Protein 5C5C (pdb70)

Foldseek 3Di:
DWKQWWDWLAEEEEEFQQFAQDDPPDRGDAGDLARGVLLVLLLVVLLVVQQPDCVFPNQTHYIYIYGHQSNDLVSLLVVLVQCCQVPCVRHPHQAYEDDAEQSNVLSSQQVCVVQLHAYEYLHYQDPVLLPCVRRVRYFYQAFHCLLVLLLVLVVCVVVLQLEAEEEEEADPQRVVSVVSNVVVNVVPPSHYHLYYHYDYDDDPVDDDDLLVVQQVRVPRPPGQAYEYEYEPVVVQSNQLSQLVHPDHGEAEYDDYFAPVGRGHAWHKYKDFDFDDLVVSVVVVQPDFPVRPVSPVCVQSSVCVQQVVDVVHHDPRPDTPCPSGNDDRGGSSQSSSVSSVLLSQLLRVLCVVQHDDDNRHDVSSVVCGNVSSSVSSQPDWDQTSVRHIGHADPSNGNADKIWMWGAHDPVGGTDTQWIDHVHTDGNPVPGDD

Radius of gyration: 22.52 Å; Cα contacts (8 Å, |Δi|>4): 898; chains: 1; bounding box: 52×61×65 Å

Structure (mmCIF, N/CA/C/O backbone):
data_5C5C
#
_entry.id   5C5C
#
_cell.length_a   106.175
_cell.length_b   101.203
_cell.length_c   55.318
_cell.angle_alpha   90.000
_cell.angle_beta   110.460
_cell.angle_gamma   90.000
#
_symmetry.space_group_name_H-M   'C 1 2 1'
#
loop_
_entity.id
_entity.type
_entity.pdbx_description
1 polymer 'Metabotropic glutamate receptor 7'
2 non-polymer 2-acetamido-2-deoxy-beta-D-glucopyranose
3 non-polymer GLYCEROL
4 non-polymer 'CALCIUM ION'
5 non-polymer 'UNKNOWN ATOM OR ION'
6 water water
#
loop_
_atom_site.group_PDB
_atom_site.id
_atom_site.type_symbol
_atom_site.label_atom_id
_atom_site.label_alt_id
_atom_site.label_comp_id
_atom_site.label_asym_id
_atom_site.label_entity_id
_atom_site.label_seq_id
_atom_site.pdbx_PDB_ins_code
_atom_site.Cartn_x
_atom_site.Cartn_y
_atom_site.Cartn_z
_atom_site.occupancy
_atom_site.B_iso_or_equiv
_atom_site.auth_seq_id
_atom_site.auth_comp_id
_atom_site.auth_asym_id
_atom_site.auth_atom_id
_atom_site.pdbx_PDB_model_num
ATOM 1 N N . PRO A 1 8 ? 7.707 -21.345 18.952 1.00 80.85 40 PRO A N 1
ATOM 2 C CA . PRO A 1 8 ? 6.638 -21.046 18.006 1.00 77.19 40 PRO A CA 1
ATOM 3 C C . PRO A 1 8 ? 5.581 -20.022 18.469 1.00 71.82 40 PRO A C 1
ATOM 4 O O . PRO A 1 8 ? 5.034 -19.311 17.619 1.00 76.25 40 PRO A O 1
ATOM 8 N N A HIS A 1 9 ? 5.323 -19.959 19.780 0.50 65.93 41 HIS A N 1
ATOM 9 N N B HIS A 1 9 ? 5.294 -19.930 19.771 0.50 66.21 41 HIS A N 1
ATOM 10 C CA A HIS A 1 9 ? 4.168 -19.255 20.344 0.50 60.28 41 HIS A CA 1
ATOM 11 C CA B HIS A 1 9 ? 4.244 -19.006 20.225 0.50 60.94 41 HIS A CA 1
ATOM 12 C C A HIS A 1 9 ? 4.544 -18.258 21.446 0.50 52.94 41 HIS A C 1
ATOM 13 C C B HIS A 1 9 ? 4.519 -18.185 21.490 0.50 52.99 41 HIS A C 1
ATOM 14 O O A HIS A 1 9 ? 4.315 -17.067 21.291 0.50 52.32 41 HIS A O 1
ATOM 15 O O B HIS A 1 9 ? 4.165 -17.013 21.496 0.50 51.76 41 HIS A O 1
ATOM 28 N N . SER A 1 10 ? 5.105 -18.747 22.552 1.00 45.25 42 SER A N 1
ATOM 29 C CA . SER A 1 10 ? 5.485 -17.889 23.708 1.00 39.71 42 SER A CA 1
ATOM 30 C C . SER A 1 10 ? 6.522 -18.473 24.643 1.00 34.95 42 SER A C 1
ATOM 31 O O . SER A 1 10 ? 6.752 -19.676 24.644 1.00 33.96 42 SER A O 1
ATOM 34 N N . ILE A 1 11 ? 7.139 -17.597 25.439 1.00 30.60 43 ILE A N 1
ATOM 35 C CA . ILE A 1 11 ? 8.080 -18.009 26.477 1.00 31.01 43 ILE A CA 1
ATOM 36 C C . ILE A 1 11 ? 7.344 -17.861 27.795 1.00 32.50 43 ILE A C 1
ATOM 37 O O . ILE A 1 11 ? 6.915 -16.747 28.159 1.00 34.73 43 ILE A O 1
ATOM 42 N N . ARG A 1 12 ? 7.143 -18.988 28.470 1.00 32.64 44 ARG A N 1
ATOM 43 C CA . ARG A 1 12 ? 6.435 -19.046 29.735 1.00 34.22 44 ARG A CA 1
ATOM 44 C C . ARG A 1 12 ? 7.428 -19.508 30.778 1.00 33.76 44 ARG A C 1
ATOM 45 O O . ARG A 1 12 ? 8.011 -20.590 30.646 1.00 32.94 44 ARG A O 1
ATOM 53 N N . ILE A 1 13 ? 7.631 -18.691 31.804 1.00 31.32 45 ILE A N 1
ATOM 54 C CA . ILE A 1 13 ? 8.566 -18.999 32.898 1.00 32.17 45 ILE A CA 1
ATOM 55 C C . ILE A 1 13 ? 7.785 -18.836 34.202 1.00 33.84 45 ILE A C 1
ATOM 56 O O . ILE A 1 13 ? 7.185 -17.797 34.427 1.00 30.54 45 ILE A O 1
ATOM 61 N N . GLU A 1 14 ? 7.758 -19.870 35.040 1.00 32.67 46 GLU A N 1
ATOM 62 C CA . GLU A 1 14 ? 7.021 -19.790 36.317 1.00 34.27 46 GLU A CA 1
ATOM 63 C C . GLU A 1 14 ? 7.753 -18.918 37.320 1.00 33.68 46 GLU A C 1
ATOM 64 O O . GLU A 1 14 ? 8.983 -18.802 37.281 1.00 32.53 46 GLU A O 1
ATOM 70 N N . GLY A 1 15 ? 6.981 -18.298 38.216 1.00 34.71 47 GLY A N 1
ATOM 71 C CA . GLY A 1 15 ? 7.536 -17.462 39.287 1.00 36.10 47 GLY A CA 1
ATOM 72 C C . GLY A 1 15 ? 6.454 -17.019 40.261 1.00 36.56 47 GLY A C 1
ATOM 73 O O . GLY A 1 15 ? 5.281 -17.230 40.008 1.00 34.66 47 GLY A O 1
ATOM 74 N N . ASP A 1 16 ? 6.866 -16.433 41.379 1.00 37.56 48 ASP A N 1
ATOM 75 C CA . ASP A 1 16 ? 5.938 -15.923 42.403 1.00 38.12 48 ASP A CA 1
ATOM 76 C C . ASP A 1 16 ? 5.096 -14.785 41.848 1.00 39.27 48 ASP A C 1
ATOM 77 O O . ASP A 1 16 ? 3.908 -14.694 42.152 1.00 36.25 48 ASP A O 1
ATOM 82 N N . VAL A 1 17 ? 5.731 -13.910 41.059 1.00 38.45 49 VAL A N 1
ATOM 83 C CA . VAL A 1 17 ? 5.021 -12.889 40.271 1.00 41.31 49 VAL A CA 1
ATOM 84 C C . VAL A 1 17 ? 5.518 -12.927 38.830 1.00 37.77 49 VAL A C 1
ATOM 85 O O . VAL A 1 17 ? 6.696 -13.195 38.579 1.00 38.86 49 VAL A O 1
ATOM 89 N N . THR A 1 18 ? 4.602 -12.680 37.900 1.00 35.26 50 THR A N 1
ATOM 90 C CA . THR A 1 18 ? 4.847 -12.855 36.469 1.00 36.03 50 THR A CA 1
ATOM 91 C C . THR A 1 18 ? 4.806 -11.508 35.737 1.00 34.83 50 THR A C 1
ATOM 92 O O . THR A 1 18 ? 3.825 -10.773 35.834 1.00 32.46 50 THR A O 1
ATOM 96 N N . LEU A 1 19 ? 5.881 -11.218 35.009 1.00 32.60 51 LEU A N 1
ATOM 97 C CA . LEU A 1 19 ? 5.985 -10.058 34.114 1.00 33.35 51 LEU A CA 1
ATOM 98 C C . LEU A 1 19 ? 5.611 -10.460 32.690 1.00 34.15 51 LEU A C 1
ATOM 99 O O . LEU A 1 19 ? 6.155 -11.418 32.157 1.00 32.66 51 LEU A O 1
ATOM 104 N N . GLY A 1 20 ? 4.693 -9.723 32.072 1.00 28.77 52 GLY A N 1
ATOM 105 C CA . GLY A 1 20 ? 4.472 -9.825 30.657 1.00 28.01 52 GLY A CA 1
ATOM 106 C C . GLY A 1 20 ? 5.573 -9.135 29.866 1.00 28.58 52 GLY A C 1
ATOM 107 O O . GLY A 1 20 ? 6.211 -8.171 30.342 1.00 27.78 52 GLY A O 1
ATOM 108 N N . GLY A 1 21 ? 5.812 -9.643 28.671 1.00 28.54 53 GLY A N 1
ATOM 109 C CA . GLY A 1 21 ? 6.754 -9.036 27.750 1.00 29.39 53 GLY A CA 1
ATOM 110 C C . GLY A 1 21 ? 6.189 -9.010 26.356 1.00 29.89 53 GLY A C 1
ATOM 111 O O . GLY A 1 21 ? 5.557 -9.969 25.937 1.00 31.13 53 GLY A O 1
ATOM 112 N N . LEU A 1 22 ? 6.440 -7.915 25.637 1.00 28.68 54 LEU A N 1
ATOM 113 C CA . LEU A 1 22 ? 6.032 -7.767 24.245 1.00 28.65 54 LEU A CA 1
ATOM 114 C C . LEU A 1 22 ? 7.194 -7.252 23.434 1.00 28.17 54 LEU A C 1
ATOM 115 O O . LEU A 1 22 ? 7.734 -6.181 23.727 1.00 27.56 54 LEU A O 1
ATOM 120 N N . PHE A 1 23 ? 7.598 -8.036 22.435 1.00 28.20 55 PHE A N 1
ATOM 121 C CA . PHE A 1 23 ? 8.718 -7.698 21.548 1.00 26.85 55 PHE A CA 1
ATOM 122 C C . PHE A 1 23 ? 8.353 -8.007 20.091 1.00 29.65 55 PHE A C 1
ATOM 123 O O . PHE A 1 23 ? 7.606 -8.962 19.833 1.00 29.80 55 PHE A O 1
ATOM 131 N N . PRO A 1 24 ? 8.905 -7.230 19.144 1.00 30.71 56 PRO A N 1
ATOM 132 C CA . PRO A 1 24 ? 8.694 -7.466 17.714 1.00 31.56 56 PRO A CA 1
ATOM 133 C C . PRO A 1 24 ? 9.657 -8.530 17.200 1.00 30.90 56 PRO A C 1
ATOM 134 O O . PRO A 1 24 ? 10.624 -8.218 16.485 1.00 32.06 56 PRO A O 1
ATOM 138 N N . VAL A 1 25 ? 9.394 -9.781 17.576 1.00 30.85 57 VAL A N 1
ATOM 139 C CA . VAL A 1 25 ? 10.312 -10.874 17.259 1.00 33.27 57 VAL A CA 1
ATOM 140 C C . VAL A 1 25 ? 10.337 -11.053 15.746 1.00 35.26 57 VAL A C 1
ATOM 141 O O . VAL A 1 25 ? 11.403 -11.281 15.168 1.00 36.50 57 VAL A O 1
ATOM 145 N N . HIS A 1 26 ? 9.168 -10.890 15.122 1.00 37.58 58 HIS A N 1
ATOM 146 C CA . HIS A 1 26 ? 9.036 -10.836 13.677 1.00 36.99 58 HIS A CA 1
ATOM 147 C C . HIS A 1 26 ? 8.550 -9.484 13.185 1.00 39.80 58 HIS A C 1
ATOM 148 O O . HIS A 1 26 ? 7.832 -8.746 13.888 1.00 37.91 58 HIS A O 1
ATOM 155 N N . ALA A 1 27 ? 8.944 -9.179 11.951 1.00 39.21 59 ALA A N 1
ATOM 156 C CA . ALA A 1 27 ? 8.371 -8.092 11.190 1.00 42.05 59 ALA A CA 1
ATOM 157 C C . ALA A 1 27 ? 6.930 -8.415 10.782 1.00 43.30 59 ALA A C 1
ATOM 158 O O . ALA A 1 27 ? 6.468 -9.559 10.917 1.00 40.30 59 ALA A O 1
ATOM 160 N N . LYS A 1 28 ? 6.240 -7.384 10.299 1.00 45.61 60 LYS A N 1
ATOM 161 C CA . LYS A 1 28 ? 4.907 -7.505 9.724 1.00 51.50 60 LYS A CA 1
ATOM 162 C C . LYS A 1 28 ? 4.966 -8.425 8.518 1.00 54.54 60 LYS A C 1
ATOM 163 O O . LYS A 1 28 ? 5.866 -8.291 7.694 1.00 55.32 60 LYS A O 1
ATOM 166 N N . GLY A 1 29 ? 4.013 -9.349 8.417 1.00 58.27 61 GLY A N 1
ATOM 167 C CA . GLY A 1 29 ? 3.951 -10.283 7.290 1.00 65.18 61 GLY A CA 1
ATOM 168 C C . GLY A 1 29 ? 3.410 -9.627 6.017 1.00 69.29 61 GLY A C 1
ATOM 169 O O . GLY A 1 29 ? 2.833 -8.542 6.090 1.00 64.71 61 GLY A O 1
ATOM 170 N N . PRO A 1 30 ? 3.580 -10.293 4.848 1.00 77.93 62 PRO A N 1
ATOM 171 C CA . PRO A 1 30 ? 3.333 -9.743 3.496 1.00 84.03 62 PRO A CA 1
ATOM 172 C C . PRO A 1 30 ? 2.083 -8.864 3.298 1.00 88.61 62 PRO A C 1
ATOM 173 O O . PRO A 1 30 ? 2.205 -7.727 2.835 1.00 89.58 62 PRO A O 1
ATOM 177 N N . SER A 1 31 ? 0.907 -9.389 3.636 1.00 93.55 63 SER A N 1
ATOM 178 C CA . SER A 1 31 ? -0.358 -8.665 3.425 1.00 95.47 63 SER A CA 1
ATOM 179 C C . SER A 1 31 ? -1.495 -9.235 4.272 1.00 95.19 63 SER A C 1
ATOM 180 O O . SER A 1 31 ? -2.091 -8.522 5.086 1.00 95.21 63 SER A O 1
ATOM 182 N N . GLY A 1 32 ? -1.792 -10.517 4.058 1.00 92.20 64 GLY A N 1
ATOM 183 C CA . GLY A 1 32 ? -2.739 -11.268 4.887 1.00 90.05 64 GLY A CA 1
ATOM 184 C C . GLY A 1 32 ? -2.090 -11.998 6.055 1.00 85.93 64 GLY A C 1
ATOM 185 O O . GLY A 1 32 ? -2.770 -12.316 7.035 1.00 84.18 64 GLY A O 1
ATOM 186 N N . VAL A 1 33 ? -0.787 -12.280 5.945 1.00 80.65 65 VAL A N 1
ATOM 187 C CA . VAL A 1 33 ? -0.036 -12.976 6.993 1.00 74.77 65 VAL A CA 1
ATOM 188 C C . VAL A 1 33 ? 0.311 -12.008 8.130 1.00 70.66 65 VAL A C 1
ATOM 189 O O . VAL A 1 33 ? 0.869 -10.931 7.877 1.00 67.20 65 VAL A O 1
ATOM 191 N N . PRO A 1 34 ? -0.033 -12.370 9.383 1.00 63.71 66 PRO A N 1
ATOM 192 C CA . PRO A 1 34 ? 0.354 -11.511 10.506 1.00 59.66 66 PRO A CA 1
ATOM 193 C C . PRO A 1 34 ? 1.867 -11.314 10.655 1.00 53.79 66 PRO A C 1
ATOM 194 O O . PRO A 1 34 ? 2.316 -10.178 10.826 1.00 51.03 66 PRO A O 1
ATOM 198 N N . CYS A 1 35 ? 2.637 -12.396 10.546 1.00 51.97 67 CYS A N 1
ATOM 199 C CA . CYS A 1 35 ? 4.066 -12.376 10.876 1.00 52.10 67 CYS A CA 1
ATOM 200 C C . CYS A 1 35 ? 4.970 -12.675 9.673 1.00 52.64 67 CYS A C 1
ATOM 201 O O . CYS A 1 35 ? 4.688 -13.592 8.891 1.00 52.61 67 CYS A O 1
ATOM 204 N N . GLY A 1 36 ? 6.049 -11.892 9.545 1.00 49.86 68 GLY A N 1
ATOM 205 C CA . GLY A 1 36 ? 7.059 -12.030 8.484 1.00 49.52 68 GLY A CA 1
ATOM 206 C C . GLY A 1 36 ? 8.371 -12.593 9.009 1.00 48.70 68 GLY A C 1
ATOM 207 O O . GLY A 1 36 ? 8.362 -13.509 9.822 1.00 48.90 68 GLY A O 1
ATOM 208 N N . ASP A 1 37 ? 9.497 -12.044 8.555 1.00 49.45 69 ASP A N 1
ATOM 209 C CA . ASP A 1 37 ? 10.827 -12.539 8.950 1.00 52.36 69 ASP A CA 1
ATOM 210 C C . ASP A 1 37 ? 11.220 -12.114 10.368 1.00 49.75 69 ASP A C 1
ATOM 211 O O . ASP A 1 37 ? 10.751 -11.086 10.871 1.00 49.30 69 ASP A O 1
ATOM 216 N N . ILE A 1 38 ? 12.105 -12.896 10.989 1.00 46.75 70 ILE A N 1
ATOM 217 C CA . ILE A 1 38 ? 12.715 -12.545 12.283 1.00 47.49 70 ILE A CA 1
ATOM 218 C C . ILE A 1 38 ? 13.381 -11.165 12.206 1.00 46.82 70 ILE A C 1
ATOM 219 O O . ILE A 1 38 ? 13.987 -10.816 11.185 1.00 42.94 70 ILE A O 1
ATOM 224 N N . LYS A 1 39 ? 13.242 -10.386 13.279 1.00 44.05 71 LYS A N 1
ATOM 225 C CA . LYS A 1 39 ? 14.010 -9.161 13.473 1.00 44.35 71 LYS A CA 1
ATOM 226 C C . LYS A 1 39 ? 15.065 -9.529 14.499 1.00 45.71 71 LYS A C 1
ATOM 227 O O . LYS A 1 39 ? 14.762 -9.711 15.697 1.00 39.68 71 LYS A O 1
ATOM 233 N N . ARG A 1 40 ? 16.293 -9.682 14.012 1.00 44.19 72 ARG A N 1
ATOM 234 C CA . ARG A 1 40 ? 17.385 -10.207 14.819 1.00 46.50 72 ARG A CA 1
ATOM 235 C C . ARG A 1 40 ? 17.733 -9.251 15.956 1.00 46.14 72 ARG A C 1
ATOM 236 O O . ARG A 1 40 ? 17.846 -9.662 17.101 1.00 46.03 72 ARG A O 1
ATOM 244 N N . GLU A 1 41 ? 17.869 -7.973 15.634 1.00 45.10 73 GLU A N 1
ATOM 245 C CA . GLU A 1 41 ? 18.295 -6.971 16.602 1.00 46.91 73 GLU A CA 1
ATOM 246 C C . GLU A 1 41 ? 17.092 -6.453 17.400 1.00 45.67 73 GLU A C 1
ATOM 247 O O . GLU A 1 41 ? 17.047 -6.593 18.623 1.00 43.04 73 GLU A O 1
ATOM 250 N N . ASN A 1 42 ? 16.113 -5.877 16.713 1.00 42.88 74 ASN A N 1
ATOM 251 C CA . ASN A 1 42 ? 14.957 -5.284 17.401 1.00 45.47 74 ASN A CA 1
ATOM 252 C C . ASN A 1 42 ? 14.067 -6.286 18.137 1.00 42.37 74 ASN A C 1
ATOM 253 O O . ASN A 1 42 ? 13.376 -5.921 19.092 1.00 41.32 74 ASN A O 1
ATOM 258 N N . GLY A 1 43 ? 14.083 -7.537 17.685 1.00 39.23 75 GLY A N 1
ATOM 259 C CA . GLY A 1 43 ? 13.268 -8.585 18.274 1.00 36.26 75 GLY A CA 1
ATOM 260 C C . GLY A 1 43 ? 14.085 -9.455 19.205 1.00 35.64 75 GLY A C 1
ATOM 261 O O . GLY A 1 43 ? 13.906 -9.425 20.421 1.00 35.08 75 GLY A O 1
ATOM 262 N N . ILE A 1 44 ? 14.997 -10.228 18.629 1.00 33.90 76 ILE A N 1
ATOM 263 C CA . ILE A 1 44 ? 15.703 -11.258 19.385 1.00 33.90 76 ILE A CA 1
ATOM 264 C C . ILE A 1 44 ? 16.655 -10.676 20.447 1.00 32.28 76 ILE A C 1
ATOM 265 O O . ILE A 1 44 ? 16.639 -11.144 21.586 1.00 29.42 76 ILE A O 1
ATOM 270 N N . HIS A 1 45 ? 17.462 -9.672 20.101 1.00 31.62 77 HIS A N 1
ATOM 271 C CA . HIS A 1 45 ? 18.366 -9.072 21.108 1.00 32.76 77 HIS A CA 1
ATOM 272 C C . HIS A 1 45 ? 17.561 -8.445 22.251 1.00 32.08 77 HIS A C 1
ATOM 273 O O . HIS A 1 45 ? 17.906 -8.619 23.410 1.00 31.12 77 HIS A O 1
ATOM 280 N N . ARG A 1 46 ? 16.489 -7.724 21.922 1.00 32.16 78 ARG A N 1
ATOM 281 C CA . ARG A 1 46 ? 15.687 -7.061 22.954 1.00 32.36 78 ARG A CA 1
ATOM 282 C C . ARG A 1 46 ? 14.995 -8.045 23.883 1.00 29.38 78 ARG A C 1
ATOM 283 O O . ARG A 1 46 ? 14.996 -7.845 25.095 1.00 29.60 78 ARG A O 1
ATOM 291 N N . LEU A 1 47 ? 14.422 -9.099 23.310 1.00 29.44 79 LEU A N 1
ATOM 292 C CA . LEU A 1 47 ? 13.799 -10.191 24.074 1.00 32.10 79 LEU A CA 1
ATOM 293 C C . LEU A 1 47 ? 14.779 -10.834 25.032 1.00 30.13 79 LEU A C 1
ATOM 294 O O . LEU A 1 47 ? 14.484 -11.031 26.217 1.00 29.98 79 LEU A O 1
ATOM 299 N N . GLU A 1 48 ? 15.946 -11.175 24.505 1.00 30.61 80 GLU A N 1
ATOM 300 C CA . GLU A 1 48 ? 17.003 -11.789 25.306 1.00 30.31 80 GLU A CA 1
ATOM 301 C C . GLU A 1 48 ? 17.503 -10.889 26.414 1.00 30.56 80 GLU A C 1
ATOM 302 O O . GLU A 1 48 ? 17.931 -11.389 27.460 1.00 29.14 80 GLU A O 1
ATOM 308 N N . ALA A 1 49 ? 17.463 -9.571 26.176 1.00 30.42 81 ALA A N 1
ATOM 309 C CA . ALA A 1 49 ? 17.789 -8.584 27.196 1.00 29.18 81 ALA A CA 1
ATOM 310 C C . ALA A 1 49 ? 16.850 -8.680 28.399 1.00 29.77 81 ALA A C 1
ATOM 311 O O . ALA A 1 49 ? 17.294 -8.575 29.539 1.00 29.04 81 ALA A O 1
ATOM 313 N N . MET A 1 50 ? 15.559 -8.886 28.142 1.00 29.48 82 MET A N 1
ATOM 314 C CA . MET A 1 50 ? 14.604 -9.109 29.220 1.00 29.47 82 MET A CA 1
ATOM 315 C C . MET A 1 50 ? 14.884 -10.411 29.955 1.00 28.98 82 MET A C 1
ATOM 316 O O . MET A 1 50 ? 14.794 -10.446 31.176 1.00 30.44 82 MET A O 1
ATOM 321 N N . LEU A 1 51 ? 15.208 -11.472 29.221 1.00 28.49 83 LEU A N 1
ATOM 322 C CA . LEU A 1 51 ? 15.478 -12.778 29.829 1.00 29.69 83 LEU A CA 1
ATOM 323 C C . LEU A 1 51 ? 16.739 -12.733 30.697 1.00 31.59 83 LEU A C 1
ATOM 324 O O . LEU A 1 51 ? 16.766 -13.296 31.797 1.00 29.94 83 LEU A O 1
ATOM 329 N N . TYR A 1 52 ? 17.754 -12.036 30.199 1.00 31.49 84 TYR A N 1
ATOM 330 C CA . TYR A 1 52 ? 18.988 -11.727 30.963 1.00 33.10 84 TYR A CA 1
ATOM 331 C C . TYR A 1 52 ? 18.707 -10.918 32.230 1.00 32.33 84 TYR A C 1
ATOM 332 O O . TYR A 1 52 ? 19.191 -11.256 33.309 1.00 32.03 84 TYR A O 1
ATOM 341 N N . ALA A 1 53 ? 17.918 -9.854 32.098 1.00 30.83 85 ALA A N 1
ATOM 342 C CA . ALA A 1 53 ? 17.496 -9.085 33.252 1.00 30.51 85 ALA A CA 1
ATOM 343 C C . ALA A 1 53 ? 16.795 -9.936 34.318 1.00 30.73 85 ALA A C 1
ATOM 344 O O . ALA A 1 53 ? 17.101 -9.817 35.500 1.00 31.89 85 ALA A O 1
ATOM 346 N N . LEU A 1 54 ? 15.859 -10.777 33.901 1.00 30.09 86 LEU A N 1
ATOM 347 C CA . LEU A 1 54 ? 15.170 -11.662 34.833 1.00 31.28 86 LEU A CA 1
ATOM 348 C C . LEU A 1 54 ? 16.147 -12.601 35.554 1.00 32.75 86 LEU A C 1
ATOM 349 O O . LEU A 1 54 ? 16.051 -12.785 36.768 1.00 32.11 86 LEU A O 1
ATOM 354 N N . ASP A 1 55 ? 17.072 -13.195 34.803 1.00 32.90 87 ASP A N 1
ATOM 355 C CA . ASP A 1 55 ? 18.135 -14.040 35.385 1.00 34.96 87 ASP A CA 1
ATOM 356 C C . ASP A 1 55 ? 19.003 -13.280 36.398 1.00 35.39 87 ASP A C 1
ATOM 357 O O . ASP A 1 55 ? 19.318 -13.810 37.473 1.00 37.04 87 ASP A O 1
ATOM 362 N N . GLN A 1 56 ? 19.377 -12.049 36.060 1.00 34.81 88 GLN A N 1
ATOM 363 C CA . GLN A 1 56 ? 20.161 -11.214 36.962 1.00 38.12 88 GLN A CA 1
ATOM 364 C C . GLN A 1 56 ? 19.405 -10.932 38.270 1.00 37.16 88 GLN A C 1
ATOM 365 O O . GLN A 1 56 ? 19.946 -11.109 39.360 1.00 37.35 88 GLN A O 1
ATOM 371 N N . ILE A 1 57 ? 18.136 -10.566 38.152 1.00 36.43 89 ILE A N 1
ATOM 372 C CA . ILE A 1 57 ? 17.296 -10.255 39.316 1.00 37.16 89 ILE A CA 1
ATOM 373 C C . ILE A 1 57 ? 17.048 -11.504 40.168 1.00 37.72 89 ILE A C 1
ATOM 374 O O . ILE A 1 57 ? 17.143 -11.442 41.405 1.00 36.50 89 ILE A O 1
ATOM 379 N N . ASN A 1 58 ? 16.746 -12.622 39.501 1.00 36.58 90 ASN A N 1
ATOM 380 C CA . ASN A 1 58 ? 16.525 -13.902 40.170 1.00 37.04 90 ASN A CA 1
ATOM 381 C C . ASN A 1 58 ? 17.770 -14.519 40.867 1.00 41.06 90 ASN A C 1
ATOM 382 O O . ASN A 1 58 ? 17.617 -15.424 41.688 1.00 43.75 90 ASN A O 1
ATOM 387 N N A SER A 1 59 ? 18.962 -14.020 40.545 0.50 40.07 91 SER A N 1
ATOM 388 N N B SER A 1 59 ? 18.966 -14.033 40.539 0.50 40.69 91 SER A N 1
ATOM 389 C CA A SER A 1 59 ? 20.192 -14.368 41.263 0.50 41.10 91 SER A CA 1
ATOM 390 C CA B SER A 1 59 ? 20.188 -14.387 41.273 0.50 42.11 91 SER A CA 1
ATOM 391 C C A SER A 1 59 ? 20.668 -13.301 42.258 0.50 43.73 91 SER A C 1
ATOM 392 C C B SER A 1 59 ? 20.737 -13.247 42.149 0.50 44.59 91 SER A C 1
ATOM 393 O O A SER A 1 59 ? 21.656 -13.520 42.956 0.50 45.22 91 SER A O 1
ATOM 394 O O B SER A 1 59 ? 21.865 -13.347 42.638 0.50 46.17 91 SER A O 1
ATOM 399 N N . ASP A 1 60 ? 19.957 -12.173 42.336 1.00 43.57 92 ASP A N 1
ATOM 400 C CA . ASP A 1 60 ? 20.363 -11.007 43.143 1.00 43.35 92 ASP A CA 1
ATOM 401 C C . ASP A 1 60 ? 19.753 -11.186 44.533 1.00 45.82 92 ASP A C 1
ATOM 402 O O . ASP A 1 60 ? 18.525 -11.168 44.664 1.00 43.47 92 ASP A O 1
ATOM 407 N N . PRO A 1 61 ? 20.600 -11.370 45.575 1.00 48.00 93 PRO A N 1
ATOM 408 C CA . PRO A 1 61 ? 20.065 -11.567 46.931 1.00 48.51 93 PRO A CA 1
ATOM 409 C C . PRO A 1 61 ? 19.549 -10.304 47.620 1.00 49.24 93 PRO A C 1
ATOM 410 O O . PRO A 1 61 ? 18.855 -10.421 48.628 1.00 51.90 93 PRO A O 1
ATOM 414 N N . ASN A 1 62 ? 19.876 -9.123 47.091 1.00 47.03 94 ASN A N 1
ATOM 415 C CA . ASN A 1 62 ? 19.457 -7.841 47.669 1.00 46.73 94 ASN A CA 1
ATOM 416 C C . ASN A 1 62 ? 18.261 -7.191 46.963 1.00 46.97 94 ASN A C 1
ATOM 417 O O . ASN A 1 62 ? 17.765 -6.171 47.434 1.00 49.62 94 ASN A O 1
ATOM 422 N N . LEU A 1 63 ? 17.820 -7.760 45.836 1.00 44.82 95 LEU A N 1
ATOM 423 C CA . LEU A 1 63 ? 16.632 -7.275 45.115 1.00 42.09 95 LEU A CA 1
ATOM 424 C C . LEU A 1 63 ? 15.619 -8.418 45.004 1.00 40.38 95 LEU A C 1
ATOM 425 O O . LEU A 1 63 ? 15.910 -9.456 44.399 1.00 38.23 95 LEU A O 1
ATOM 430 N N . LEU A 1 64 ? 14.431 -8.209 45.569 1.00 37.43 96 LEU A N 1
ATOM 431 C CA . LEU A 1 64 ? 13.402 -9.244 45.686 1.00 39.56 96 LEU A CA 1
ATOM 432 C C . LEU A 1 64 ? 13.989 -10.544 46.263 1.00 40.86 96 LEU A C 1
ATOM 433 O O . LEU A 1 64 ? 13.926 -11.599 45.614 1.00 39.35 96 LEU A O 1
ATOM 438 N N . PRO A 1 65 ? 14.589 -10.467 47.476 1.00 43.25 97 PRO A N 1
ATOM 439 C CA . PRO A 1 65 ? 15.344 -11.605 48.021 1.00 44.04 97 PRO A CA 1
ATOM 440 C C . PRO A 1 65 ? 14.584 -12.928 48.045 1.00 44.56 97 PRO A C 1
ATOM 441 O O . PRO A 1 65 ? 15.180 -13.971 47.795 1.00 48.35 97 PRO A O 1
ATOM 445 N N . ASN A 1 66 ? 13.290 -12.882 48.337 1.00 41.75 98 ASN A N 1
ATOM 446 C CA . ASN A 1 66 ? 12.508 -14.100 48.536 1.00 44.54 98 ASN A CA 1
ATOM 447 C C . ASN A 1 66 ? 11.340 -14.210 47.540 1.00 41.41 98 ASN A C 1
ATOM 448 O O . ASN A 1 66 ? 10.394 -14.948 47.794 1.00 41.68 98 ASN A O 1
ATOM 453 N N . VAL A 1 67 ? 11.423 -13.491 46.411 1.00 38.30 99 VAL A N 1
ATOM 454 C CA . VAL A 1 67 ? 10.338 -13.394 45.417 1.00 38.12 99 VAL A CA 1
ATOM 455 C C . VAL A 1 67 ? 10.905 -13.626 44.009 1.00 38.16 99 VAL A C 1
ATOM 456 O O . VAL A 1 67 ? 11.637 -12.786 43.483 1.00 38.93 99 VAL A O 1
ATOM 460 N N . THR A 1 68 ? 10.591 -14.771 43.417 1.00 35.71 100 THR A N 1
ATOM 461 C CA . THR A 1 68 ? 11.062 -15.075 42.071 1.00 37.40 100 THR A CA 1
ATOM 462 C C . THR A 1 68 ? 10.186 -14.367 41.034 1.00 36.08 100 THR A C 1
ATOM 463 O O . THR A 1 68 ? 8.965 -14.302 41.188 1.00 37.01 100 THR A O 1
ATOM 467 N N . LEU A 1 69 ? 10.824 -13.867 39.981 1.00 35.91 101 LEU A N 1
ATOM 468 C CA . LEU A 1 69 ? 10.137 -13.275 38.839 1.00 35.08 101 LEU A CA 1
ATOM 469 C C . LEU A 1 69 ? 10.010 -14.280 37.710 1.00 34.72 101 LEU A C 1
ATOM 470 O O . LEU A 1 69 ? 11.026 -14.800 37.219 1.00 34.67 101 LEU A O 1
ATOM 475 N N . GLY A 1 70 ? 8.764 -14.521 37.306 1.00 31.92 102 GLY A N 1
ATOM 476 C CA . GLY A 1 70 ? 8.416 -15.300 36.146 1.00 32.72 102 GLY A CA 1
ATOM 477 C C . GLY A 1 70 ? 8.054 -14.383 34.990 1.00 33.39 102 GLY A C 1
ATOM 478 O O . GLY A 1 70 ? 8.175 -13.147 35.079 1.00 32.35 102 GLY A O 1
ATOM 479 N N . ALA A 1 71 ? 7.630 -14.985 33.886 1.00 31.39 103 ALA A N 1
ATOM 480 C CA . ALA A 1 71 ? 7.389 -14.231 32.676 1.00 31.77 103 ALA A CA 1
ATOM 481 C C . ALA A 1 71 ? 6.473 -14.932 31.690 1.00 31.59 103 ALA A C 1
ATOM 482 O O . ALA A 1 71 ? 6.412 -16.163 31.634 1.00 31.09 103 ALA A O 1
ATOM 484 N N . ARG A 1 72 ? 5.748 -14.119 30.936 1.00 30.68 104 ARG A N 1
ATOM 485 C CA . ARG A 1 72 ? 5.040 -14.542 29.750 1.00 31.75 104 ARG A CA 1
ATOM 486 C C . ARG A 1 72 ? 5.415 -13.564 28.648 1.00 30.44 104 ARG A C 1
ATOM 487 O O . ARG A 1 72 ? 4.954 -12.425 28.626 1.00 30.08 104 ARG A O 1
ATOM 495 N N . ILE A 1 73 ? 6.265 -14.002 27.732 1.00 29.21 105 ILE A N 1
ATOM 496 C CA . ILE A 1 73 ? 6.796 -13.119 26.694 1.00 29.58 105 ILE A CA 1
ATOM 497 C C . ILE A 1 73 ? 6.206 -13.505 25.344 1.00 29.12 105 ILE A C 1
ATOM 498 O O . ILE A 1 73 ? 6.262 -14.674 24.941 1.00 30.41 105 ILE A O 1
ATOM 503 N N . LEU A 1 74 ? 5.638 -12.507 24.673 1.00 30.20 106 LEU A N 1
ATOM 504 C CA . LEU A 1 74 ? 4.889 -12.664 23.428 1.00 30.35 106 LEU A CA 1
ATOM 505 C C . LEU A 1 74 ? 5.460 -11.833 22.292 1.00 30.84 106 LEU A C 1
ATOM 506 O O . LEU A 1 74 ? 6.126 -10.811 22.493 1.00 28.55 106 LEU A O 1
ATOM 511 N N . ASP A 1 75 ? 5.148 -12.274 21.080 1.00 30.92 107 ASP A N 1
ATOM 512 C CA . ASP A 1 75 ? 5.588 -11.640 19.851 1.00 32.94 107 ASP A CA 1
ATOM 513 C C . ASP A 1 75 ? 4.470 -10.721 19.377 1.00 33.76 107 ASP A C 1
ATOM 514 O O . ASP A 1 75 ? 3.303 -11.132 19.304 1.00 35.35 107 ASP A O 1
ATOM 519 N N . THR A 1 76 ? 4.827 -9.484 19.053 1.00 32.42 108 THR A N 1
ATOM 520 C CA . THR A 1 76 ? 3.877 -8.517 18.530 1.00 32.97 108 THR A CA 1
ATOM 521 C C . THR A 1 76 ? 3.729 -8.609 17.016 1.00 33.64 108 THR A C 1
ATOM 522 O O . THR A 1 76 ? 2.797 -8.008 16.470 1.00 34.47 108 THR A O 1
ATOM 526 N N . CYS A 1 77 ? 4.664 -9.300 16.353 1.00 33.17 109 CYS A N 1
ATOM 527 C CA . CYS A 1 77 ? 4.801 -9.293 14.887 1.00 37.75 109 CYS A CA 1
ATOM 528 C C . CYS A 1 77 ? 4.767 -7.877 14.301 1.00 39.32 109 CYS A C 1
ATOM 529 O O . CYS A 1 77 ? 4.362 -7.688 13.155 1.00 38.05 109 CYS A O 1
ATOM 532 N N . SER A 1 78 ? 5.234 -6.900 15.094 1.00 37.68 110 SER A N 1
ATOM 533 C CA . SER A 1 78 ? 5.258 -5.487 14.718 1.00 37.57 110 SER A CA 1
ATOM 534 C C . SER A 1 78 ? 3.898 -4.886 14.292 1.00 38.84 110 SER A C 1
ATOM 535 O O . SER A 1 78 ? 3.879 -3.891 13.588 1.00 41.64 110 SER A O 1
ATOM 538 N N . ARG A 1 79 ? 2.786 -5.461 14.757 1.00 39.51 111 ARG A N 1
ATOM 539 C CA . ARG A 1 79 ? 1.429 -5.034 14.372 1.00 41.62 111 ARG A CA 1
ATOM 540 C C . ARG A 1 79 ? 0.626 -4.752 15.614 1.00 40.43 111 ARG A C 1
ATOM 541 O O . ARG A 1 79 ? 0.549 -5.608 16.505 1.00 38.23 111 ARG A O 1
ATOM 549 N N . ASP A 1 80 ? -0.016 -3.589 15.655 1.00 39.33 112 ASP A N 1
ATOM 550 C CA . ASP A 1 80 ? -0.828 -3.221 16.817 1.00 42.02 112 ASP A CA 1
ATOM 551 C C . ASP A 1 80 ? -2.037 -4.123 17.019 1.00 41.96 112 ASP A C 1
ATOM 552 O O . ASP A 1 80 ? -2.351 -4.475 18.147 1.00 39.41 112 ASP A O 1
ATOM 557 N N . THR A 1 81 ? -2.676 -4.544 15.931 1.00 42.83 113 THR A N 1
ATOM 558 C CA . THR A 1 81 ? -3.821 -5.457 16.025 1.00 42.86 113 THR A CA 1
ATOM 559 C C . THR A 1 81 ? -3.426 -6.825 16.585 1.00 38.50 113 THR A C 1
ATOM 560 O O . THR A 1 81 ? -4.092 -7.370 17.458 1.00 38.22 113 THR A O 1
ATOM 564 N N . TYR A 1 82 ? -2.337 -7.372 16.072 1.00 37.19 114 TYR A N 1
ATOM 565 C CA . TYR A 1 82 ? -1.808 -8.639 16.558 1.00 35.83 114 TYR A CA 1
ATOM 566 C C . TYR A 1 82 ? -1.421 -8.539 18.038 1.00 33.34 114 TYR A C 1
ATOM 567 O O . TYR A 1 82 ? -1.732 -9.420 18.814 1.00 34.00 114 TYR A O 1
ATOM 576 N N . ALA A 1 83 ? -0.757 -7.455 18.425 1.00 33.58 115 ALA A N 1
ATOM 577 C CA . ALA A 1 83 ? -0.357 -7.257 19.828 1.00 34.34 115 ALA A CA 1
ATOM 578 C C . ALA A 1 83 ? -1.553 -7.136 20.769 1.00 34.24 115 ALA A C 1
ATOM 579 O O . ALA A 1 83 ? -1.537 -7.693 21.863 1.00 35.63 115 ALA A O 1
ATOM 581 N N . LEU A 1 84 ? -2.600 -6.435 20.332 1.00 35.81 116 LEU A N 1
ATOM 582 C CA . LEU A 1 84 ? -3.867 -6.379 21.084 1.00 37.66 116 LEU A CA 1
ATOM 583 C C . LEU A 1 84 ? -4.392 -7.781 21.400 1.00 35.41 116 LEU A C 1
ATOM 584 O O . LEU A 1 84 ? -4.724 -8.089 22.539 1.00 36.96 116 LEU A O 1
ATOM 589 N N . GLU A 1 85 ? -4.436 -8.630 20.382 1.00 37.33 117 GLU A N 1
ATOM 590 C CA . GLU A 1 85 ? -4.921 -10.001 20.525 1.00 38.86 117 GLU A CA 1
ATOM 591 C C . GLU A 1 85 ? -4.026 -10.798 21.462 1.00 38.72 117 GLU A C 1
ATOM 592 O O . GLU A 1 85 ? -4.499 -11.442 22.402 1.00 34.93 117 GLU A O 1
ATOM 598 N N . GLN A 1 86 ? -2.719 -10.716 21.235 1.00 38.28 118 GLN A N 1
ATOM 599 C CA . GLN A 1 86 ? -1.759 -11.349 22.144 1.00 38.96 118 GLN A CA 1
ATOM 600 C C . GLN A 1 86 ? -1.919 -10.923 23.600 1.00 37.88 118 GLN A C 1
ATOM 601 O O . GLN A 1 86 ? -1.854 -11.763 24.499 1.00 36.59 118 GLN A O 1
ATOM 607 N N A SER A 1 87 ? -2.135 -9.628 23.823 0.60 37.34 119 SER A N 1
ATOM 608 N N B SER A 1 87 ? -2.136 -9.629 23.827 0.40 38.18 119 SER A N 1
ATOM 609 C CA A SER A 1 87 ? -2.233 -9.067 25.181 0.60 37.99 119 SER A CA 1
ATOM 610 C CA B SER A 1 87 ? -2.213 -9.075 25.184 0.40 39.07 119 SER A CA 1
ATOM 611 C C A SER A 1 87 ? -3.344 -9.682 26.028 0.60 38.51 119 SER A C 1
ATOM 612 C C B SER A 1 87 ? -3.369 -9.628 26.027 0.40 39.46 119 SER A C 1
ATOM 613 O O A SER A 1 87 ? -3.236 -9.728 27.251 0.60 36.89 119 SER A O 1
ATOM 614 O O B SER A 1 87 ? -3.326 -9.546 27.253 0.40 39.11 119 SER A O 1
ATOM 619 N N . LEU A 1 88 ? -4.382 -10.207 25.380 1.00 40.25 120 LEU A N 1
ATOM 620 C CA . LEU A 1 88 ? -5.461 -10.914 26.093 1.00 42.22 120 LEU A CA 1
ATOM 621 C C . LEU A 1 88 ? -4.955 -12.127 26.870 1.00 39.52 120 LEU A C 1
ATOM 622 O O . LEU A 1 88 ? -5.537 -12.491 27.890 1.00 37.64 120 LEU A O 1
ATOM 627 N N . THR A 1 89 ? -3.841 -12.723 26.426 1.00 36.69 121 THR A N 1
ATOM 628 C CA . THR A 1 89 ? -3.151 -13.754 27.207 1.00 36.48 121 THR A CA 1
ATOM 629 C C . THR A 1 89 ? -2.782 -13.312 28.614 1.00 34.23 121 THR A C 1
ATOM 630 O O . THR A 1 89 ? -2.806 -14.122 29.541 1.00 34.79 121 THR A O 1
ATOM 634 N N . PHE A 1 90 ? -2.459 -12.026 28.781 1.00 33.51 122 PHE A N 1
ATOM 635 C CA . PHE A 1 90 ? -2.067 -11.499 30.072 1.00 34.04 122 PHE A CA 1
ATOM 636 C C . PHE A 1 90 ? -3.222 -11.426 31.093 1.00 38.34 122 PHE A C 1
ATOM 637 O O . PHE A 1 90 ? -2.958 -11.268 32.275 1.00 38.26 122 PHE A O 1
ATOM 645 N N . VAL A 1 91 ? -4.473 -11.555 30.651 1.00 40.16 123 VAL A N 1
ATOM 646 C CA . VAL A 1 91 ? -5.624 -11.492 31.576 1.00 43.55 123 VAL A CA 1
ATOM 647 C C . VAL A 1 91 ? -6.394 -12.824 31.706 1.00 47.24 123 VAL A C 1
ATOM 648 O O . VAL A 1 91 ? -7.522 -12.850 32.226 1.00 44.35 123 VAL A O 1
ATOM 652 N N . GLN A 1 92 ? -5.786 -13.933 31.283 1.00 48.65 124 GLN A N 1
ATOM 653 C CA . GLN A 1 92 ? -6.496 -15.226 31.282 1.00 54.04 124 GLN A CA 1
ATOM 654 C C . GLN A 1 92 ? -6.949 -15.698 32.661 1.00 52.02 124 GLN A C 1
ATOM 655 O O . GLN A 1 92 ? -8.008 -16.317 32.774 1.00 54.19 124 GLN A O 1
ATOM 661 N N . ALA A 1 93 ? -6.183 -15.372 33.699 1.00 49.32 125 ALA A N 1
ATOM 662 C CA . ALA A 1 93 ? -6.571 -15.666 35.087 1.00 52.80 125 ALA A CA 1
ATOM 663 C C . ALA A 1 93 ? -7.886 -15.008 35.504 1.00 54.03 125 ALA A C 1
ATOM 664 O O . ALA A 1 93 ? -8.618 -15.557 36.329 1.00 56.67 125 ALA A O 1
ATOM 666 N N . LEU A 1 94 ? -8.164 -13.837 34.937 1.00 55.47 126 LEU A N 1
ATOM 667 C CA . LEU A 1 94 ? -9.387 -13.077 35.203 1.00 60.28 126 LEU A CA 1
ATOM 668 C C . LEU A 1 94 ? -10.554 -13.404 34.254 1.00 64.39 126 LEU A C 1
ATOM 669 O O . LEU A 1 94 ? -11.709 -13.196 34.622 1.00 66.18 126 LEU A O 1
ATOM 674 N N . ILE A 1 95 ? -10.260 -13.902 33.051 1.00 65.56 127 ILE A N 1
ATOM 675 C CA . ILE A 1 95 ? -11.271 -14.023 31.989 1.00 69.43 127 ILE A CA 1
ATOM 676 C C . ILE A 1 95 ? -10.856 -14.958 30.853 1.00 71.50 127 ILE A C 1
ATOM 677 O O . ILE A 1 95 ? -10.668 -16.159 31.053 1.00 74.33 127 ILE A O 1
ATOM 679 N N . LYS A 1 114 ? -3.171 -23.789 35.565 1.00 64.14 146 LYS A N 1
ATOM 680 C CA . LYS A 1 114 ? -2.425 -22.794 36.333 1.00 68.35 146 LYS A CA 1
ATOM 681 C C . LYS A 1 114 ? -2.525 -21.429 35.609 1.00 69.65 146 LYS A C 1
ATOM 682 O O . LYS A 1 114 ? -1.617 -21.043 34.858 1.00 65.78 146 LYS A O 1
ATOM 686 N N . PRO A 1 115 ? -3.655 -20.714 35.808 1.00 69.68 147 PRO A N 1
ATOM 687 C CA . PRO A 1 115 ? -3.915 -19.459 35.080 1.00 72.33 147 PRO A CA 1
ATOM 688 C C . PRO A 1 115 ? -2.905 -18.351 35.387 1.00 70.24 147 PRO A C 1
ATOM 689 O O . PRO A 1 115 ? -2.598 -18.108 36.558 1.00 69.80 147 PRO A O 1
ATOM 693 N N . GLU A 1 116 ? -2.421 -17.678 34.342 1.00 67.61 148 GLU A N 1
ATOM 694 C CA . GLU A 1 116 ? -1.338 -16.698 34.488 1.00 67.83 148 GLU A CA 1
ATOM 695 C C . GLU A 1 116 ? -1.863 -15.317 34.928 1.00 61.46 148 GLU A C 1
ATOM 696 O O . GLU A 1 116 ? -2.681 -14.704 34.229 1.00 65.68 148 GLU A O 1
ATOM 702 N N . LYS A 1 117 ? -1.414 -14.869 36.104 1.00 56.80 149 LYS A N 1
ATOM 703 C CA . LYS A 1 117 ? -1.694 -13.521 36.623 1.00 56.25 149 LYS A CA 1
ATOM 704 C C . LYS A 1 117 ? -0.475 -12.632 36.377 1.00 50.16 149 LYS A C 1
ATOM 705 O O . LYS A 1 117 ? 0.593 -12.871 36.926 1.00 48.89 149 LYS A O 1
ATOM 708 N N . VAL A 1 118 ? -0.658 -11.600 35.570 1.00 43.52 150 VAL A N 1
ATOM 709 C CA . VAL A 1 118 ? 0.434 -10.769 35.092 1.00 41.71 150 VAL A CA 1
ATOM 710 C C . VAL A 1 118 ? 0.362 -9.434 35.832 1.00 39.63 150 VAL A C 1
ATOM 711 O O . VAL A 1 118 ? -0.625 -8.722 35.681 1.00 39.07 150 VAL A O 1
ATOM 715 N N . VAL A 1 119 ? 1.384 -9.115 36.637 1.00 34.71 151 VAL A N 1
ATOM 716 C CA . VAL A 1 119 ? 1.380 -7.879 37.438 1.00 36.33 151 VAL A CA 1
ATOM 717 C C . VAL A 1 119 ? 1.793 -6.624 36.669 1.00 35.55 151 VAL A C 1
ATOM 718 O O . VAL A 1 119 ? 1.476 -5.506 37.085 1.00 36.27 151 VAL A O 1
ATOM 722 N N . GLY A 1 120 ? 2.527 -6.805 35.580 1.00 33.47 152 GLY A N 1
ATOM 723 C CA . GLY A 1 120 ? 3.038 -5.691 34.777 1.00 30.86 152 GLY A CA 1
ATOM 724 C C . GLY A 1 120 ? 3.570 -6.206 33.452 1.00 30.68 152 GLY A C 1
ATOM 725 O O . GLY A 1 120 ? 3.861 -7.397 33.316 1.00 30.56 152 GLY A O 1
ATOM 726 N N . VAL A 1 121 ? 3.658 -5.319 32.474 1.00 28.71 153 VAL A N 1
ATOM 727 C CA . VAL A 1 121 ? 4.057 -5.668 31.118 1.00 27.22 153 VAL A CA 1
ATOM 728 C C . VAL A 1 121 ? 5.219 -4.760 30.689 1.00 26.91 153 VAL A C 1
ATOM 729 O O . VAL A 1 121 ? 5.142 -3.531 30.820 1.00 26.88 153 VAL A O 1
ATOM 733 N N . ILE A 1 122 ? 6.276 -5.389 30.183 1.00 27.48 154 ILE A N 1
ATOM 734 C CA . ILE A 1 122 ? 7.408 -4.728 29.532 1.00 26.31 154 ILE A CA 1
ATOM 735 C C . ILE A 1 122 ? 7.183 -4.693 28.017 1.00 27.06 154 ILE A C 1
ATOM 736 O O . ILE A 1 122 ? 7.136 -5.738 27.356 1.00 27.97 154 ILE A O 1
ATOM 741 N N . GLY A 1 123 ? 7.032 -3.492 27.466 1.00 27.82 155 GLY A N 1
ATOM 742 C CA . GLY A 1 123 ? 6.787 -3.294 26.036 1.00 27.26 155 GLY A CA 1
ATOM 743 C C . GLY A 1 123 ? 5.747 -2.224 25.779 1.00 28.11 155 GLY A C 1
ATOM 744 O O . GLY A 1 123 ? 5.372 -1.490 26.707 1.00 28.94 155 GLY A O 1
ATOM 745 N N . ALA A 1 124 ? 5.304 -2.068 24.528 1.00 29.49 156 ALA A N 1
ATOM 746 C CA . ALA A 1 124 ? 5.847 -2.756 23.349 1.00 29.95 156 ALA A CA 1
ATOM 747 C C . ALA A 1 124 ? 7.024 -1.935 22.812 1.00 32.17 156 ALA A C 1
ATOM 748 O O . ALA A 1 124 ? 7.572 -1.099 23.543 1.00 30.64 156 ALA A O 1
ATOM 750 N N . SER A 1 125 ? 7.420 -2.184 21.554 1.00 31.69 157 SER A N 1
ATOM 751 C CA . SER A 1 125 ? 8.524 -1.466 20.926 1.00 33.37 157 SER A CA 1
ATOM 752 C C . SER A 1 125 ? 8.013 -0.279 20.108 1.00 35.23 157 SER A C 1
ATOM 753 O O . SER A 1 125 ? 8.224 0.867 20.493 1.00 34.68 157 SER A O 1
ATOM 756 N N . GLY A 1 126 ? 7.284 -0.554 19.024 1.00 36.36 158 GLY A N 1
ATOM 757 C CA . GLY A 1 126 ? 6.689 0.507 18.202 1.00 34.38 158 GLY A CA 1
ATOM 758 C C . GLY A 1 126 ? 5.617 1.286 18.959 1.00 32.53 158 GLY A C 1
ATOM 759 O O . GLY A 1 126 ? 4.829 0.712 19.741 1.00 30.49 158 GLY A O 1
ATOM 760 N N . SER A 1 127 ? 5.585 2.599 18.749 1.00 31.26 159 SER A N 1
ATOM 761 C CA . SER A 1 127 ? 4.639 3.451 19.452 1.00 33.82 159 SER A CA 1
ATOM 762 C C . SER A 1 127 ? 3.173 3.079 19.177 1.00 33.74 159 SER A C 1
ATOM 763 O O . SER A 1 127 ? 2.382 3.038 20.103 1.00 32.15 159 SER A O 1
ATOM 766 N N . SER A 1 128 ? 2.819 2.788 17.925 1.00 34.99 160 SER A N 1
ATOM 767 C CA . SER A 1 128 ? 1.424 2.381 17.622 1.00 37.41 160 SER A CA 1
ATOM 768 C C . SER A 1 128 ? 1.039 1.091 18.357 1.00 34.31 160 SER A C 1
ATOM 769 O O . SER A 1 128 ? -0.090 0.949 18.816 1.00 34.48 160 SER A O 1
ATOM 772 N N . VAL A 1 129 ? 2.000 0.179 18.505 1.00 31.61 161 VAL A N 1
ATOM 773 C CA . VAL A 1 129 ? 1.786 -1.070 19.224 1.00 31.86 161 VAL A CA 1
ATOM 774 C C . VAL A 1 129 ? 1.562 -0.772 20.694 1.00 31.47 161 VAL A C 1
ATOM 775 O O . VAL A 1 129 ? 0.596 -1.246 21.305 1.00 29.64 161 VAL A O 1
ATOM 779 N N . SER A 1 130 ? 2.458 0.019 21.281 1.00 30.16 162 SER A N 1
ATOM 780 C CA . SER A 1 130 ? 2.330 0.396 22.688 1.00 28.74 162 SER A CA 1
ATOM 781 C C . SER A 1 130 ? 1.010 1.120 23.008 1.00 28.85 162 SER A C 1
ATOM 782 O O . SER A 1 130 ? 0.409 0.900 24.059 1.00 29.67 162 SER A O 1
ATOM 785 N N . ILE A 1 131 ? 0.574 1.982 22.106 1.00 31.14 163 ILE A N 1
ATOM 786 C CA . ILE A 1 131 ? -0.680 2.734 22.303 1.00 32.51 163 ILE A CA 1
ATOM 787 C C . ILE A 1 131 ? -1.855 1.778 22.397 1.00 32.16 163 ILE A C 1
ATOM 788 O O . ILE A 1 131 ? -2.651 1.857 23.331 1.00 33.45 163 ILE A O 1
ATOM 793 N N . MET A 1 132 ? -1.951 0.883 21.425 1.00 34.10 164 MET A N 1
ATOM 794 C CA . MET A 1 132 ? -3.017 -0.129 21.404 1.00 36.09 164 MET A CA 1
ATOM 795 C C . MET A 1 132 ? -2.992 -1.016 22.641 1.00 35.27 164 MET A C 1
ATOM 796 O O . MET A 1 132 ? -4.043 -1.288 23.246 1.00 33.18 164 MET A O 1
ATOM 801 N N . VAL A 1 133 ? -1.794 -1.495 22.995 1.00 30.97 165 VAL A N 1
ATOM 802 C CA . VAL A 1 133 ? -1.622 -2.300 24.191 1.00 31.49 165 VAL A CA 1
ATOM 803 C C . VAL A 1 133 ? -2.020 -1.531 25.446 1.00 30.60 165 VAL A C 1
ATOM 804 O O . VAL A 1 133 ? -2.725 -2.062 26.307 1.00 34.58 165 VAL A O 1
ATOM 808 N N . ALA A 1 134 ? -1.580 -0.286 25.545 1.00 29.31 166 ALA A N 1
ATOM 809 C CA . ALA A 1 134 ? -1.878 0.545 26.697 1.00 30.23 166 ALA A CA 1
ATOM 810 C C . ALA A 1 134 ? -3.391 0.728 26.897 1.00 32.68 166 ALA A C 1
ATOM 811 O O . ALA A 1 134 ? -3.875 0.738 28.025 1.00 33.59 166 ALA A O 1
ATOM 813 N N . ASN A 1 135 ? -4.117 0.838 25.794 1.00 34.97 167 ASN A N 1
ATOM 814 C CA . ASN A 1 135 ? -5.572 0.973 25.843 1.00 36.05 167 ASN A CA 1
ATOM 815 C C . ASN A 1 135 ? -6.281 -0.206 26.468 1.00 36.66 167 ASN A C 1
ATOM 816 O O . ASN A 1 135 ? -7.242 -0.002 27.202 1.00 36.89 167 ASN A O 1
ATOM 821 N N . ILE A 1 136 ? -5.800 -1.428 26.235 1.00 35.35 168 ILE A N 1
ATOM 822 C CA . ILE A 1 136 ? -6.406 -2.587 26.875 1.00 34.98 168 ILE A CA 1
ATOM 823 C C . ILE A 1 136 ? -5.883 -2.804 28.284 1.00 35.04 168 ILE A C 1
ATOM 824 O O . ILE A 1 136 ? -6.667 -3.106 29.178 1.00 34.15 168 ILE A O 1
ATOM 829 N N . LEU A 1 137 ? -4.571 -2.630 28.501 1.00 32.19 169 LEU A N 1
ATOM 830 C CA . LEU A 1 137 ? -3.985 -2.825 29.831 1.00 32.20 169 LEU A CA 1
ATOM 831 C C . LEU A 1 137 ? -4.561 -1.870 30.882 1.00 32.37 169 LEU A C 1
ATOM 832 O O . LEU A 1 137 ? -4.694 -2.253 32.037 1.00 34.52 169 LEU A O 1
ATOM 837 N N . ARG A 1 138 ? -4.890 -0.644 30.476 1.00 34.90 170 ARG A N 1
ATOM 838 C CA A ARG A 1 138 ? -5.570 0.325 31.357 0.50 36.46 170 ARG A CA 1
ATOM 839 C CA B ARG A 1 138 ? -5.562 0.322 31.351 0.50 36.29 170 ARG A CA 1
ATOM 840 C C . ARG A 1 138 ? -6.838 -0.286 31.939 1.00 36.28 170 ARG A C 1
ATOM 841 O O . ARG A 1 138 ? -7.103 -0.151 33.131 1.00 35.22 170 ARG A O 1
ATOM 856 N N . LEU A 1 139 ? -7.614 -0.953 31.092 1.00 35.09 171 LEU A N 1
ATOM 857 C CA . LEU A 1 139 ? -8.929 -1.487 31.492 1.00 37.28 171 LEU A CA 1
ATOM 858 C C . LEU A 1 139 ? -8.825 -2.557 32.557 1.00 38.01 171 LEU A C 1
ATOM 859 O O . LEU A 1 139 ? -9.706 -2.681 33.400 1.00 38.42 171 LEU A O 1
ATOM 864 N N . PHE A 1 140 ? -7.721 -3.301 32.532 1.00 38.88 172 PHE A N 1
ATOM 865 C CA . PHE A 1 140 ? -7.408 -4.296 33.546 1.00 38.31 172 PHE A CA 1
ATOM 866 C C . PHE A 1 140 ? -6.427 -3.803 34.620 1.00 36.93 172 PHE A C 1
ATOM 867 O O . PHE A 1 140 ? -5.975 -4.582 35.460 1.00 38.36 172 PHE A O 1
ATOM 875 N N . GLN A 1 141 ? -6.124 -2.507 34.618 1.00 36.35 173 GLN A N 1
ATOM 876 C CA . GLN A 1 141 ? -5.224 -1.901 35.606 1.00 37.06 173 GLN A CA 1
ATOM 877 C C . GLN A 1 141 ? -3.853 -2.592 35.709 1.00 35.01 173 GLN A C 1
ATOM 878 O O . GLN A 1 141 ? -3.365 -2.879 36.798 1.00 35.96 173 GLN A O 1
ATOM 884 N N . ILE A 1 142 ? -3.247 -2.855 34.556 1.00 32.25 174 ILE A N 1
ATOM 885 C CA . ILE A 1 142 ? -1.955 -3.529 34.506 1.00 32.35 174 ILE A CA 1
ATOM 886 C C . ILE A 1 142 ? -0.918 -2.484 34.067 1.00 30.76 174 ILE A C 1
ATOM 887 O O . ILE A 1 142 ? -0.961 -2.014 32.936 1.00 30.78 174 ILE A O 1
ATOM 892 N N . PRO A 1 143 ? 0.016 -2.126 34.958 1.00 30.73 175 PRO A N 1
ATOM 893 C CA . PRO A 1 143 ? 1.084 -1.196 34.537 1.00 29.85 175 PRO A CA 1
ATOM 894 C C . PRO A 1 143 ? 1.979 -1.717 33.409 1.00 29.83 175 PRO A C 1
ATOM 895 O O . PRO A 1 143 ? 2.256 -2.913 33.318 1.00 29.33 175 PRO A O 1
ATOM 899 N N . GLN A 1 144 ? 2.477 -0.790 32.602 1.00 28.82 176 GLN A N 1
ATOM 900 C CA . GLN A 1 144 ? 3.247 -1.097 31.434 1.00 30.22 176 GLN A CA 1
ATOM 901 C C . GLN A 1 144 ? 4.474 -0.175 31.417 1.00 29.86 176 GLN A C 1
ATOM 902 O O . GLN A 1 144 ? 4.369 1.006 31.731 1.00 29.78 176 GLN A O 1
ATOM 908 N N . ILE A 1 145 ? 5.619 -0.723 31.034 1.00 29.10 177 ILE A N 1
ATOM 909 C CA . ILE A 1 145 ? 6.833 0.082 30.840 1.00 28.52 177 ILE A CA 1
ATOM 910 C C . ILE A 1 145 ? 7.414 -0.240 29.482 1.00 27.37 177 ILE A C 1
ATOM 911 O O . ILE A 1 145 ? 7.809 -1.379 29.236 1.00 29.47 177 ILE A O 1
ATOM 916 N N . SER A 1 146 ? 7.466 0.749 28.597 1.00 27.12 178 SER A N 1
ATOM 917 C CA . SER A 1 146 ? 8.068 0.556 27.297 1.00 28.27 178 SER A CA 1
ATOM 918 C C . SER A 1 146 ? 9.559 0.896 27.332 1.00 29.62 178 SER A C 1
ATOM 919 O O . SER A 1 146 ? 9.976 1.774 28.069 1.00 30.18 178 SER A O 1
ATOM 922 N N . TYR A 1 147 ? 10.316 0.200 26.492 1.00 28.81 179 TYR A N 1
ATOM 923 C CA . TYR A 1 147 ? 11.766 0.357 26.335 1.00 28.43 179 TYR A CA 1
ATOM 924 C C . TYR A 1 147 ? 12.131 1.113 25.041 1.00 31.74 179 TYR A C 1
ATOM 925 O O . TYR A 1 147 ? 13.326 1.300 24.750 1.00 32.77 179 TYR A O 1
ATOM 934 N N . ALA A 1 148 ? 11.124 1.501 24.242 1.00 32.81 180 ALA A N 1
ATOM 935 C CA . ALA A 1 148 ? 11.374 2.130 22.921 1.00 32.43 180 ALA A CA 1
ATOM 936 C C . ALA A 1 148 ? 10.342 3.114 22.390 1.00 31.50 180 ALA A C 1
ATOM 937 O O . ALA A 1 148 ? 10.658 3.865 21.468 1.00 33.16 180 ALA A O 1
ATOM 939 N N . SER A 1 149 ? 9.113 3.100 22.893 1.00 29.57 181 SER A N 1
ATOM 940 C CA . SER A 1 149 ? 8.056 3.923 22.303 1.00 29.66 181 SER A CA 1
ATOM 941 C C . SER A 1 149 ? 8.184 5.387 22.729 1.00 30.25 181 SER A C 1
ATOM 942 O O . SER A 1 149 ? 8.018 5.695 23.909 1.00 29.77 181 SER A O 1
ATOM 945 N N . THR A 1 150 ? 8.420 6.273 21.769 1.00 29.76 182 THR A N 1
ATOM 946 C CA . THR A 1 150 ? 8.664 7.699 22.051 1.00 32.81 182 THR A CA 1
ATOM 947 C C . THR A 1 150 ? 7.533 8.665 21.649 1.00 33.34 182 THR A C 1
ATOM 948 O O . THR A 1 150 ? 7.666 9.878 21.850 1.00 32.10 182 THR A O 1
ATOM 952 N N . ALA A 1 151 ? 6.414 8.147 21.134 1.00 31.28 183 ALA A N 1
ATOM 953 C CA . ALA A 1 151 ? 5.275 8.988 20.748 1.00 32.33 183 ALA A CA 1
ATOM 954 C C . ALA A 1 151 ? 4.788 9.899 21.894 1.00 33.21 183 ALA A C 1
ATOM 955 O O . ALA A 1 151 ? 4.525 9.420 23.002 1.00 31.21 183 ALA A O 1
ATOM 957 N N . PRO A 1 152 ? 4.685 11.223 21.642 1.00 35.48 184 PRO A N 1
ATOM 958 C CA . PRO A 1 152 ? 4.266 12.146 22.706 1.00 36.33 184 PRO A CA 1
ATOM 959 C C . PRO A 1 152 ? 2.878 11.899 23.303 1.00 36.55 184 PRO A C 1
ATOM 960 O O . PRO A 1 152 ? 2.659 12.191 24.476 1.00 36.55 184 PRO A O 1
ATOM 964 N N . GLU A 1 153 ? 1.944 11.368 22.523 1.00 39.27 185 GLU A N 1
ATOM 965 C CA . GLU A 1 153 ? 0.591 11.120 23.063 1.00 40.81 185 GLU A CA 1
ATOM 966 C C . GLU A 1 153 ? 0.543 10.194 24.287 1.00 37.67 185 GLU A C 1
ATOM 967 O O . GLU A 1 153 ? -0.348 10.337 25.120 1.00 37.71 185 GLU A O 1
ATOM 973 N N . LEU A 1 154 ? 1.522 9.290 24.414 1.00 34.57 186 LEU A N 1
ATOM 974 C CA . LEU A 1 154 ? 1.647 8.397 25.585 1.00 33.73 186 LEU A CA 1
ATOM 975 C C . LEU A 1 154 ? 1.937 9.091 26.925 1.00 34.61 186 LEU A C 1
ATOM 976 O O . LEU A 1 154 ? 1.753 8.488 27.986 1.00 35.06 186 LEU A O 1
ATOM 981 N N . SER A 1 155 ? 2.379 10.348 26.871 1.00 36.03 187 SER A N 1
ATOM 982 C CA . SER A 1 155 ? 2.598 11.162 28.063 1.00 38.55 187 SER A CA 1
ATOM 983 C C . SER A 1 155 ? 1.305 11.659 28.700 1.00 42.07 187 SER A C 1
ATOM 984 O O . SER A 1 155 ? 1.337 12.136 29.822 1.00 46.10 187 SER A O 1
ATOM 987 N N . ASP A 1 156 ? 0.190 11.600 27.977 1.00 42.35 188 ASP A N 1
ATOM 988 C CA . ASP A 1 156 ? -1.081 12.079 28.509 1.00 43.93 188 ASP A CA 1
ATOM 989 C C . ASP A 1 156 ? -1.627 11.042 29.485 1.00 42.22 188 ASP A C 1
ATOM 990 O O . ASP A 1 156 ? -2.112 9.986 29.067 1.00 42.89 188 ASP A O 1
ATOM 995 N N . ASP A 1 157 ? -1.569 11.363 30.776 1.00 43.54 189 ASP A N 1
ATOM 996 C CA . ASP A 1 157 ? -2.038 10.459 31.831 1.00 46.86 189 ASP A CA 1
ATOM 997 C C . ASP A 1 157 ? -3.574 10.345 31.930 1.00 51.97 189 ASP A C 1
ATOM 998 O O . ASP A 1 157 ? -4.072 9.528 32.702 1.00 54.32 189 ASP A O 1
ATOM 1003 N N . ARG A 1 158 ? -4.332 11.132 31.166 1.00 57.37 190 ARG A N 1
ATOM 1004 C CA . ARG A 1 158 ? -5.775 10.870 31.028 1.00 61.33 190 ARG A CA 1
ATOM 1005 C C . ARG A 1 158 ? -5.993 9.539 30.303 1.00 59.42 190 ARG A C 1
ATOM 1006 O O . ARG A 1 158 ? -6.616 8.626 30.845 1.00 67.11 190 ARG A O 1
ATOM 1009 N N . ARG A 1 159 ? -5.451 9.431 29.093 1.00 55.11 191 ARG A N 1
ATOM 1010 C CA . ARG A 1 159 ? -5.630 8.238 28.262 1.00 55.48 191 ARG A CA 1
ATOM 1011 C C . ARG A 1 159 ? -4.699 7.074 28.659 1.00 50.55 191 ARG A C 1
ATOM 1012 O O . ARG A 1 159 ? -5.094 5.917 28.548 1.00 51.22 191 ARG A O 1
ATOM 1020 N N . TYR A 1 160 ? -3.483 7.381 29.126 1.00 44.35 192 TYR A N 1
ATOM 1021 C CA . TYR A 1 160 ? -2.426 6.362 29.314 1.00 40.65 192 TYR A CA 1
ATOM 1022 C C . TYR A 1 160 ? -1.805 6.428 30.709 1.00 39.13 192 TYR A C 1
ATOM 1023 O O . TYR A 1 160 ? -0.579 6.451 30.871 1.00 38.66 192 TYR A O 1
ATOM 1032 N N . ASP A 1 161 ? -2.683 6.455 31.711 1.00 38.60 193 ASP A N 1
ATOM 1033 C CA . ASP A 1 161 ? -2.327 6.505 33.134 1.00 40.82 193 ASP A CA 1
ATOM 1034 C C . ASP A 1 161 ? -1.466 5.322 33.609 1.00 38.44 193 ASP A C 1
ATOM 1035 O O . ASP A 1 161 ? -0.596 5.499 34.451 1.00 38.35 193 ASP A O 1
ATOM 1040 N N . PHE A 1 162 ? -1.670 4.142 33.032 1.00 35.88 194 PHE A N 1
ATOM 1041 C CA . PHE A 1 162 ? -0.883 2.962 33.408 1.00 33.94 194 PHE A CA 1
ATOM 1042 C C . PHE A 1 162 ? 0.445 2.794 32.652 1.00 33.85 194 PHE A C 1
ATOM 1043 O O . PHE A 1 162 ? 1.218 1.898 32.992 1.00 32.94 194 PHE A O 1
ATOM 1051 N N . PHE A 1 163 ? 0.705 3.676 31.680 1.00 32.51 195 PHE A N 1
ATOM 1052 C CA . PHE A 1 163 ? 1.869 3.601 30.803 1.00 31.87 195 PHE A CA 1
ATOM 1053 C C . PHE A 1 163 ? 2.995 4.476 31.314 1.00 31.98 195 PHE A C 1
ATOM 1054 O O . PHE A 1 163 ? 2.783 5.662 31.570 1.00 30.75 195 PHE A O 1
ATOM 1062 N N . SER A 1 164 ? 4.178 3.875 31.422 1.00 29.19 196 SER A N 1
ATOM 1063 C CA . SER A 1 164 ? 5.433 4.575 31.657 1.00 30.02 196 SER A CA 1
ATOM 1064 C C . SER A 1 164 ? 6.470 4.136 30.633 1.00 29.63 196 SER A C 1
ATOM 1065 O O . SER A 1 164 ? 6.258 3.149 29.900 1.00 28.73 196 SER A O 1
ATOM 1068 N N . ARG A 1 165 ? 7.604 4.844 30.576 1.00 28.83 197 ARG A N 1
ATOM 1069 C CA . ARG A 1 165 ? 8.664 4.475 29.645 1.00 28.40 197 ARG A CA 1
ATOM 1070 C C . ARG A 1 165 ? 10.041 4.953 30.080 1.00 29.16 197 ARG A C 1
ATOM 1071 O O . ARG A 1 165 ? 10.168 6.031 30.641 1.00 29.17 197 ARG A O 1
ATOM 1079 N N . VAL A 1 166 ? 11.058 4.121 29.831 1.00 29.29 198 VAL A N 1
ATOM 1080 C CA . VAL A 1 166 ? 12.448 4.445 30.200 1.00 30.63 198 VAL A CA 1
ATOM 1081 C C . VAL A 1 166 ? 13.164 5.216 29.087 1.00 31.49 198 VAL A C 1
ATOM 1082 O O . VAL A 1 166 ? 14.338 5.548 29.231 1.00 32.42 198 VAL A O 1
ATOM 1086 N N . VAL A 1 167 ? 12.471 5.476 27.974 1.00 31.77 199 VAL A N 1
ATOM 1087 C CA . VAL A 1 167 ? 12.948 6.400 26.942 1.00 31.47 199 VAL A CA 1
ATOM 1088 C C . VAL A 1 167 ? 12.130 7.689 26.996 1.00 32.25 199 VAL A C 1
ATOM 1089 O O . VAL A 1 167 ? 10.953 7.667 27.375 1.00 33.00 199 VAL A O 1
ATOM 1093 N N . PRO A 1 168 ? 12.741 8.839 26.615 1.00 32.29 200 PRO A N 1
ATOM 1094 C CA . PRO A 1 168 ? 11.991 10.092 26.658 1.00 31.45 200 PRO A CA 1
ATOM 1095 C C . PRO A 1 168 ? 11.004 10.257 25.480 1.00 32.46 200 PRO A C 1
ATOM 1096 O O . PRO A 1 168 ? 11.238 9.695 24.411 1.00 34.74 200 PRO A O 1
ATOM 1100 N N . PRO A 1 169 ? 9.933 11.040 25.663 1.00 32.87 201 PRO A N 1
ATOM 1101 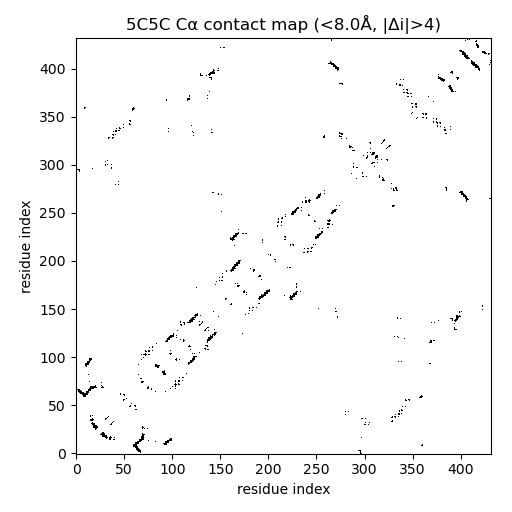C CA . PRO A 1 169 ? 9.037 11.337 24.548 1.00 35.31 201 PRO A CA 1
ATOM 1102 C C . PRO A 1 169 ? 9.704 12.257 23.529 1.00 36.97 201 PRO A C 1
ATOM 1103 O O . PRO A 1 169 ? 10.572 13.066 23.903 1.00 37.81 201 PRO A O 1
ATOM 1107 N N . ASP A 1 170 ? 9.281 12.155 22.270 1.00 35.82 202 ASP A N 1
ATOM 1108 C CA . ASP A 1 170 ? 9.863 12.968 21.184 1.00 38.92 202 ASP A CA 1
ATOM 1109 C C . ASP A 1 170 ? 9.545 14.450 21.280 1.00 35.95 202 ASP A C 1
ATOM 1110 O O . ASP A 1 170 ? 10.122 15.236 20.530 1.00 37.08 202 ASP A O 1
ATOM 1115 N N . SER A 1 171 ? 8.618 14.816 22.157 1.00 36.02 203 SER A N 1
ATOM 1116 C CA . SER A 1 171 ? 8.391 16.216 22.538 1.00 37.74 203 SER A CA 1
ATOM 1117 C C . SER A 1 171 ? 9.654 16.882 23.110 1.00 35.89 203 SER A C 1
ATOM 1118 O O . SER A 1 171 ? 9.943 18.029 22.766 1.00 35.04 203 SER A O 1
ATOM 1121 N N . PHE A 1 172 ? 10.421 16.164 23.936 1.00 35.37 204 PHE A N 1
ATOM 1122 C CA . PHE A 1 172 ? 11.721 16.677 24.415 1.00 35.36 204 PHE A CA 1
ATOM 1123 C C . PHE A 1 172 ? 12.710 16.776 23.256 1.00 36.89 204 PHE A C 1
ATOM 1124 O O . PHE A 1 172 ? 13.417 17.793 23.106 1.00 36.47 204 PHE A O 1
ATOM 1132 N N . GLN A 1 173 ? 12.769 15.712 22.458 1.00 34.68 205 GLN A N 1
ATOM 1133 C CA . GLN A 1 173 ? 13.620 15.655 21.269 1.00 36.40 205 GLN A CA 1
ATOM 1134 C C . GLN A 1 173 ? 13.367 16.840 20.349 1.00 34.65 205 GLN A C 1
ATOM 1135 O O . GLN A 1 173 ? 14.314 17.432 19.859 1.00 34.64 205 GLN A O 1
ATOM 1141 N N . ALA A 1 174 ? 12.099 17.194 20.142 1.00 35.55 206 ALA A N 1
ATOM 1142 C CA . ALA A 1 174 ? 11.745 18.311 19.254 1.00 37.19 206 ALA A CA 1
ATOM 1143 C C . ALA A 1 174 ? 12.344 19.635 19.760 1.00 37.19 206 ALA A C 1
ATOM 1144 O O . ALA A 1 174 ? 12.896 20.420 18.978 1.00 34.23 206 ALA A O 1
ATOM 1146 N N . GLN A 1 175 ? 12.233 19.868 21.066 1.00 37.26 207 GLN A N 1
ATOM 1147 C CA . GLN A 1 175 ? 12.826 21.059 21.687 1.00 35.70 207 GLN A CA 1
ATOM 1148 C C . GLN A 1 175 ? 14.330 21.050 21.512 1.00 34.88 207 GLN A C 1
ATOM 1149 O O . GLN A 1 175 ? 14.928 22.096 21.211 1.00 36.25 207 GLN A O 1
ATOM 1155 N N . ALA A 1 176 ? 14.955 19.895 21.718 1.00 33.91 208 ALA A N 1
ATOM 1156 C CA . ALA A 1 176 ? 16.405 19.786 21.533 1.00 33.89 208 ALA A CA 1
ATOM 1157 C C . ALA A 1 176 ? 16.823 20.097 20.091 1.00 35.47 208 ALA A C 1
ATOM 1158 O O . ALA A 1 176 ? 17.824 20.782 19.870 1.00 33.45 208 ALA A O 1
ATOM 1160 N N . MET A 1 177 ? 16.025 19.655 19.120 1.00 33.90 209 MET A N 1
ATOM 1161 C CA . MET A 1 177 ? 16.307 19.933 17.705 1.00 33.78 209 MET A CA 1
ATOM 1162 C C . MET A 1 177 ? 16.215 21.434 17.391 1.00 33.85 209 MET A C 1
ATOM 1163 O O . MET A 1 177 ? 17.114 21.988 16.745 1.00 33.82 209 MET A O 1
ATOM 1168 N N . VAL A 1 178 ? 15.137 22.077 17.839 1.00 33.77 210 VAL A N 1
ATOM 1169 C CA . VAL A 1 178 ? 14.976 23.539 17.701 1.00 34.55 210 VAL A CA 1
ATOM 1170 C C . VAL A 1 178 ? 16.157 24.251 18.364 1.00 34.72 210 VAL A C 1
ATOM 1171 O O . VAL A 1 178 ? 16.738 25.174 17.774 1.00 32.51 210 VAL A O 1
ATOM 1175 N N . ASP A 1 179 ? 16.510 23.827 19.579 1.00 34.00 211 ASP A N 1
ATOM 1176 C CA . ASP A 1 179 ? 17.656 24.426 20.290 1.00 34.32 211 ASP A CA 1
ATOM 1177 C C . ASP A 1 179 ? 18.955 24.321 19.501 1.00 34.52 211 ASP A C 1
ATOM 1178 O O . ASP A 1 179 ? 19.701 25.298 19.410 1.00 32.71 211 ASP A O 1
ATOM 1183 N N . ILE A 1 180 ? 19.233 23.148 18.926 1.00 33.58 212 ILE A N 1
ATOM 1184 C CA . ILE A 1 180 ? 20.461 22.936 18.146 1.00 33.30 212 ILE A CA 1
ATOM 1185 C C . ILE A 1 180 ? 20.466 23.763 16.856 1.00 32.25 212 ILE A C 1
ATOM 1186 O O . ILE A 1 180 ? 21.466 24.395 16.516 1.00 29.80 212 ILE A O 1
ATOM 1191 N N . VAL A 1 181 ? 19.352 23.747 16.141 1.00 31.02 213 VAL A N 1
ATOM 1192 C CA . VAL A 1 181 ? 19.209 24.517 14.895 1.00 33.78 213 VAL A CA 1
ATOM 1193 C C . VAL A 1 181 ? 19.471 26.020 15.146 1.00 35.02 213 VAL A C 1
ATOM 1194 O O . VAL A 1 181 ? 20.227 26.662 14.398 1.00 34.72 213 VAL A O 1
ATOM 1198 N N . LYS A 1 182 ? 18.8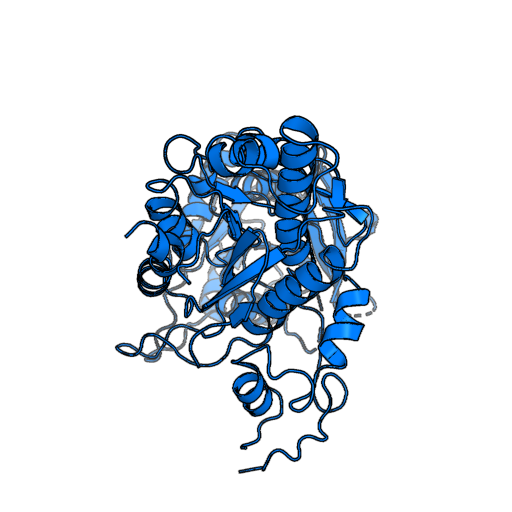80 26.555 16.214 1.00 33.06 214 LYS A N 1
ATOM 1199 C CA . LYS A 1 182 ? 19.099 27.957 16.578 1.00 34.53 214 LYS A CA 1
ATOM 1200 C C . LYS A 1 182 ? 20.547 28.244 16.992 1.00 33.88 214 LYS A C 1
ATOM 1201 O O . LYS A 1 182 ? 21.135 29.224 16.523 1.00 32.67 214 LYS A O 1
ATOM 1207 N N . ALA A 1 183 ? 21.134 27.370 17.806 1.00 32.53 215 ALA A N 1
ATOM 1208 C CA . A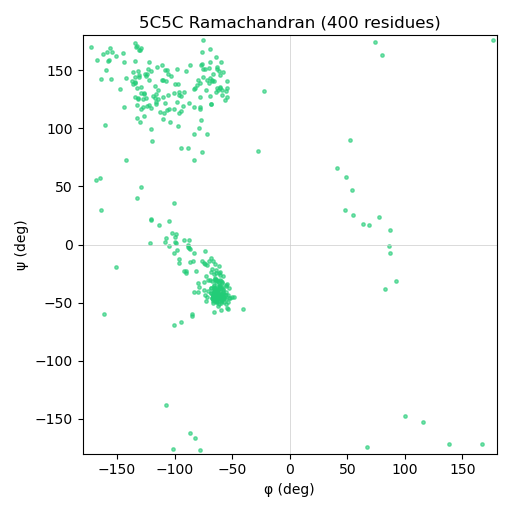LA A 1 183 ? 22.513 27.555 18.266 1.00 32.73 215 ALA A CA 1
ATOM 1209 C C . ALA A 1 183 ? 23.517 27.526 17.116 1.00 32.96 215 ALA A C 1
ATOM 1210 O O . ALA A 1 183 ? 24.547 28.205 17.181 1.00 31.47 215 ALA A O 1
ATOM 1212 N N . LEU A 1 184 ? 23.206 26.771 16.061 1.00 31.78 216 LEU A N 1
ATOM 1213 C CA . LEU A 1 184 ? 24.078 26.676 14.894 1.00 32.12 216 LEU A CA 1
ATOM 1214 C C . LEU A 1 184 ? 23.830 27.757 13.844 1.00 32.82 216 LEU A C 1
ATOM 1215 O O . LEU A 1 184 ? 24.558 27.825 12.869 1.00 32.24 216 LEU A O 1
ATOM 1220 N N . GLY A 1 185 ? 22.846 28.617 14.058 1.00 34.07 217 GLY A N 1
ATOM 1221 C CA . GLY A 1 185 ? 22.561 29.719 13.148 1.00 34.54 217 GLY A CA 1
ATOM 1222 C C . GLY A 1 185 ? 21.811 29.289 11.897 1.00 36.69 217 GLY A C 1
ATOM 1223 O O . GLY A 1 185 ? 21.876 29.978 10.867 1.00 34.42 217 GLY A O 1
ATOM 1224 N N . TRP A 1 186 ? 21.096 28.161 11.977 1.00 33.47 218 TRP A N 1
ATOM 1225 C CA . TRP A 1 186 ? 20.324 27.654 10.845 1.00 36.98 218 TRP A CA 1
ATOM 1226 C C . TRP A 1 186 ? 18.912 28.219 11.004 1.00 40.24 218 TRP A C 1
ATOM 1227 O O . TRP A 1 186 ? 17.972 27.523 11.398 1.00 42.01 218 TRP A O 1
ATOM 1238 N N A ASN A 1 187 ? 18.774 29.496 10.686 0.50 40.46 219 ASN A N 1
ATOM 1239 N N B ASN A 1 187 ? 18.789 29.508 10.686 0.50 41.14 219 ASN A N 1
ATOM 1240 C CA A ASN A 1 187 ? 17.555 30.228 10.974 0.50 42.11 219 ASN A CA 1
ATOM 1241 C CA B ASN A 1 187 ? 17.571 30.280 10.924 0.50 43.16 219 ASN A CA 1
ATOM 1242 C C A ASN A 1 187 ? 16.437 30.049 9.932 0.50 41.92 219 ASN A C 1
ATOM 1243 C C B ASN A 1 187 ? 16.431 29.992 9.952 0.50 42.44 219 ASN A C 1
ATOM 1244 O O A ASN A 1 187 ? 15.294 30.432 10.192 0.50 41.39 219 ASN A O 1
ATOM 1245 O O B ASN A 1 187 ? 15.271 30.263 10.270 0.50 41.82 219 ASN A O 1
ATOM 1254 N N . TYR A 1 188 ? 16.763 29.470 8.773 1.00 41.46 220 TYR A N 1
ATOM 1255 C CA . TYR A 1 188 ? 15.765 29.035 7.780 1.00 43.92 220 TYR A CA 1
ATOM 1256 C C . TYR A 1 188 ? 16.064 27.579 7.471 1.00 40.76 220 TYR A C 1
ATOM 1257 O O . TYR A 1 188 ? 17.194 27.261 7.101 1.00 41.72 220 TYR A O 1
ATOM 1266 N N . VAL A 1 189 ? 15.079 26.696 7.625 1.00 40.34 221 VAL A N 1
ATOM 1267 C CA . VAL A 1 189 ? 15.279 25.261 7.373 1.00 38.81 221 VAL A CA 1
ATOM 1268 C C . VAL A 1 189 ? 14.136 24.683 6.556 1.00 39.96 221 VAL A C 1
ATOM 1269 O O . VAL A 1 189 ? 13.047 25.240 6.527 1.00 37.13 221 VAL A O 1
ATOM 1273 N N . SER A 1 190 ? 14.403 23.565 5.890 1.00 38.58 222 SER A N 1
ATOM 1274 C CA . SER A 1 190 ? 13.350 22.762 5.298 1.00 41.42 222 SER A CA 1
ATOM 1275 C C . SER A 1 190 ? 13.227 21.498 6.129 1.00 42.04 222 SER A C 1
ATOM 1276 O O . SER A 1 190 ? 14.217 21.047 6.718 1.00 41.29 222 SER A O 1
ATOM 1279 N N . THR A 1 191 ? 12.016 20.939 6.193 1.00 41.36 223 THR A N 1
ATOM 1280 C CA . THR A 1 191 ? 11.811 19.634 6.809 1.00 41.94 223 THR A CA 1
ATOM 1281 C C . THR A 1 191 ? 11.576 18.552 5.741 1.00 42.50 223 THR A C 1
ATOM 1282 O O . THR A 1 191 ? 11.012 18.814 4.663 1.00 40.78 223 THR A O 1
ATOM 1286 N N . LEU A 1 192 ? 12.046 17.350 6.050 1.00 41.55 224 LEU A N 1
ATOM 1287 C CA . LEU A 1 192 ? 11.829 16.168 5.216 1.00 43.28 224 LEU A CA 1
ATOM 1288 C C . LEU A 1 192 ? 11.361 15.079 6.150 1.00 43.07 224 LEU A C 1
ATOM 1289 O O . LEU A 1 192 ? 12.027 14.808 7.140 1.00 40.41 224 LEU A O 1
ATOM 1294 N N . ALA A 1 193 ? 10.208 14.473 5.868 1.00 42.44 225 ALA A N 1
ATOM 1295 C CA . ALA A 1 193 ? 9.649 13.468 6.769 1.00 43.78 225 ALA A CA 1
ATOM 1296 C C . ALA A 1 193 ? 9.172 12.242 6.011 1.00 46.58 225 ALA A C 1
ATOM 1297 O O . ALA A 1 193 ? 8.680 12.366 4.892 1.00 45.92 225 ALA A O 1
ATOM 1299 N N . SER A 1 194 ? 9.346 11.067 6.620 1.00 48.55 226 SER A N 1
ATOM 1300 C CA . SER A 1 194 ? 8.722 9.829 6.132 1.00 53.25 226 SER A CA 1
ATOM 1301 C C . SER A 1 194 ? 7.200 9.958 6.235 1.00 52.88 226 SER A C 1
ATOM 1302 O O . SER A 1 194 ? 6.701 10.664 7.113 1.00 53.21 226 SER A O 1
ATOM 1305 N N A GLU A 1 195 ? 6.504 9.349 5.273 0.60 53.00 227 GLU A N 1
ATOM 1306 N N B GLU A 1 195 ? 6.456 9.220 5.411 0.40 55.52 227 GLU A N 1
ATOM 1307 C CA A GLU A 1 195 ? 5.050 9.231 5.328 0.60 52.80 227 GLU A CA 1
ATOM 1308 C CA B GLU A 1 195 ? 4.997 9.433 5.226 0.40 56.74 227 GLU A CA 1
ATOM 1309 C C A GLU A 1 195 ? 4.707 8.367 6.523 0.60 51.58 227 GLU A C 1
ATOM 1310 C C B GLU A 1 195 ? 4.037 9.248 6.429 0.40 57.44 227 GLU A C 1
ATOM 1311 O O A GLU A 1 195 ? 5.469 7.460 6.887 0.60 48.14 227 GLU A O 1
ATOM 1312 O O B GLU A 1 195 ? 2.982 9.887 6.474 0.40 56.72 227 GLU A O 1
ATOM 1315 N N A GLY A 1 196 ? 3.565 8.668 7.132 0.60 53.53 228 GLY A N 1
ATOM 1316 N N B GLY A 1 196 ? 4.383 8.388 7.385 0.40 59.75 228 GLY A N 1
ATOM 1317 C CA A GLY A 1 196 ? 3.150 8.032 8.368 0.60 58.10 228 GLY A CA 1
ATOM 1318 C CA B GLY A 1 196 ? 3.444 7.988 8.452 0.40 62.30 228 GLY A CA 1
ATOM 1319 C C A GLY A 1 196 ? 2.956 9.056 9.462 0.60 63.09 228 GLY A C 1
ATOM 1320 C C B GLY A 1 196 ? 3.043 9.039 9.485 0.40 65.09 228 GLY A C 1
ATOM 1321 O O A GLY A 1 196 ? 3.311 10.236 9.318 0.60 63.41 228 GLY A O 1
ATOM 1322 O O B GLY A 1 196 ? 3.320 10.231 9.311 0.40 65.27 228 GLY A O 1
ATOM 1323 N N . SER A 1 197 ? 2.386 8.583 10.562 1.00 66.10 229 SER A N 1
ATOM 1324 C CA . SER A 1 197 ? 1.986 9.446 11.688 1.00 66.18 229 SER A CA 1
ATOM 1325 C C . SER A 1 197 ? 3.186 9.979 12.478 1.00 65.31 229 SER A C 1
ATOM 1326 O O . SER A 1 197 ? 3.151 11.110 12.963 1.00 65.71 229 SER A O 1
ATOM 1328 N N . TYR A 1 198 ? 4.233 9.160 12.603 1.00 64.76 230 TYR A N 1
ATOM 1329 C CA . TYR A 1 198 ? 5.496 9.584 13.208 1.00 64.24 230 TYR A CA 1
ATOM 1330 C C . TYR A 1 198 ? 6.066 10.857 12.561 1.00 65.12 230 TYR A C 1
ATOM 1331 O O . TYR A 1 198 ? 6.347 11.836 13.253 1.00 63.96 230 TYR A O 1
ATOM 1340 N N . GLY A 1 199 ? 6.253 10.815 11.242 1.00 60.99 231 GLY A N 1
ATOM 1341 C CA . GLY A 1 199 ? 6.824 11.936 10.494 1.00 59.23 231 GLY A CA 1
ATOM 1342 C C . GLY A 1 199 ? 5.947 13.177 10.486 1.00 58.56 231 GLY A C 1
ATOM 1343 O O . GLY A 1 199 ? 6.451 14.304 10.587 1.00 58.71 231 GLY A O 1
ATOM 1344 N N . GLU A 1 200 ? 4.638 12.970 10.366 1.00 55.05 232 GLU A N 1
ATOM 1345 C CA . GLU A 1 200 ? 3.665 14.064 10.399 1.00 55.08 232 GLU A CA 1
ATOM 1346 C C . GLU A 1 200 ? 3.642 14.742 11.763 1.00 53.38 232 GLU A C 1
ATOM 1347 O O . GLU A 1 200 ? 3.635 15.974 11.838 1.00 50.24 232 GLU A O 1
ATOM 1349 N N . LYS A 1 201 ? 3.630 13.927 12.824 1.00 53.43 233 LYS A N 1
ATOM 1350 C CA . LYS A 1 201 ? 3.625 14.408 14.215 1.00 54.43 233 LYS A CA 1
ATOM 1351 C C . LYS A 1 201 ? 4.918 15.142 14.575 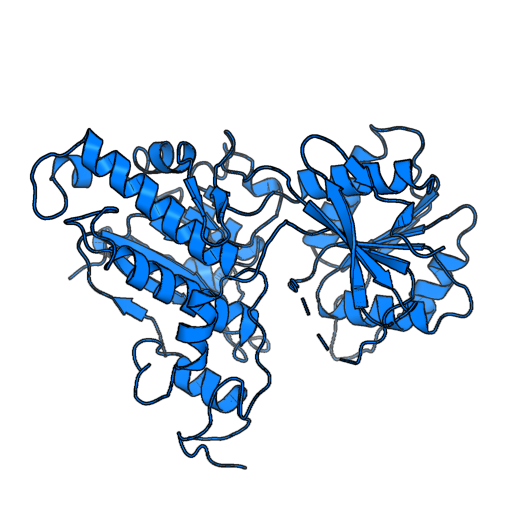1.00 54.62 233 LYS A C 1
ATOM 1352 O O . LYS A 1 201 ? 4.876 16.185 15.236 1.00 51.13 233 LYS A O 1
ATOM 1354 N N . GLY A 1 202 ? 6.051 14.577 14.148 1.00 53.48 234 GLY A N 1
ATOM 1355 C CA . GLY A 1 202 ? 7.379 15.168 14.380 1.00 56.37 234 GLY A CA 1
ATOM 1356 C C . GLY A 1 202 ? 7.518 16.552 13.772 1.00 56.07 234 GLY A C 1
ATOM 1357 O O . GLY A 1 202 ? 7.992 17.480 14.428 1.00 56.64 234 GLY A O 1
ATOM 1358 N N . VAL A 1 203 ? 7.085 16.685 12.522 1.00 53.71 235 VAL A N 1
ATOM 1359 C CA . VAL A 1 203 ? 7.127 17.963 11.800 1.00 55.01 235 VAL A CA 1
ATOM 1360 C C . VAL A 1 203 ? 6.182 19.020 12.392 1.00 54.65 235 VAL A C 1
ATOM 1361 O O . VAL A 1 203 ? 6.560 20.194 12.478 1.00 49.20 235 VAL A O 1
ATOM 1365 N N . GLU A 1 204 ? 4.965 18.626 12.773 1.00 53.24 236 GLU A N 1
ATOM 1366 C CA . GLU A 1 204 ? 4.023 19.583 13.387 1.00 57.03 236 GLU A CA 1
ATOM 1367 C C . GLU A 1 204 ? 4.524 20.006 14.779 1.00 52.97 236 GLU A C 1
ATOM 1368 O O . GLU A 1 204 ? 4.394 21.169 15.152 1.00 50.43 236 GLU A O 1
ATOM 1374 N N . SER A 1 205 ? 5.108 19.059 15.514 1.00 49.71 237 SER A N 1
ATOM 1375 C CA . SER A 1 205 ? 5.737 19.334 16.810 1.00 52.23 237 SER A CA 1
ATOM 1376 C C . SER A 1 205 ? 6.912 20.311 16.672 1.00 50.24 237 SER A C 1
ATOM 1377 O O . SER A 1 205 ? 6.959 21.329 17.350 1.00 46.74 237 SER A O 1
ATOM 1380 N N . PHE A 1 206 ? 7.846 19.988 15.782 1.00 48.39 238 PHE A N 1
ATOM 1381 C CA . PHE A 1 206 ? 9.000 20.847 15.493 1.00 44.84 238 PHE A CA 1
ATOM 1382 C C . PHE A 1 206 ? 8.559 22.230 15.001 1.00 46.92 238 PHE A C 1
ATOM 1383 O O . PHE A 1 206 ? 9.106 23.250 15.441 1.00 44.78 238 PHE A O 1
ATOM 1391 N N . THR A 1 207 ? 7.559 22.258 14.111 1.00 46.44 239 THR A N 1
ATOM 1392 C CA . THR A 1 207 ? 6.973 23.504 13.579 1.00 47.83 239 THR A CA 1
ATOM 1393 C C . THR A 1 207 ? 6.348 24.368 14.661 1.00 49.17 239 THR A C 1
ATOM 1394 O O . THR A 1 207 ? 6.499 25.589 14.653 1.00 52.83 239 THR A O 1
ATOM 1398 N N . GLN A 1 208 ? 5.612 23.728 15.562 1.00 52.50 240 GLN A N 1
ATOM 1399 C CA . GLN A 1 208 ? 4.960 24.416 16.674 1.00 51.94 240 GLN A CA 1
ATOM 1400 C C . GLN A 1 208 ? 5.994 25.016 17.643 1.00 50.24 240 GLN A C 1
ATOM 1401 O O . GLN A 1 208 ? 5.846 26.166 18.058 1.00 51.71 240 GLN A O 1
ATOM 1407 N N . ILE A 1 209 ? 7.032 24.250 17.990 1.00 46.76 241 ILE A N 1
ATOM 1408 C CA . ILE A 1 209 ? 8.089 24.746 18.896 1.00 46.92 241 ILE A CA 1
ATOM 1409 C C . ILE A 1 209 ? 8.876 25.908 18.250 1.00 48.04 241 ILE A C 1
ATOM 1410 O O . ILE A 1 209 ? 9.195 26.907 18.918 1.00 47.40 241 ILE A O 1
ATOM 1415 N N . SER A 1 210 ? 9.152 25.781 16.953 1.00 46.89 242 SER A N 1
ATOM 1416 C CA . SER A 1 210 ? 9.864 26.806 16.181 1.00 49.45 242 SER A CA 1
ATOM 1417 C C . SER A 1 210 ? 9.111 28.133 16.138 1.00 52.52 242 SER A C 1
ATOM 1418 O O . SER A 1 210 ? 9.733 29.204 16.194 1.00 49.34 242 SER A O 1
ATOM 1421 N N . LYS A 1 211 ? 7.779 28.055 16.042 1.00 52.10 243 LYS A N 1
ATOM 1422 C CA A LYS A 1 211 ? 6.922 29.244 16.092 0.50 51.92 243 LYS A CA 1
ATOM 1423 C CA B LYS A 1 211 ? 6.929 29.249 16.090 0.50 52.35 243 LYS A CA 1
ATOM 1424 C C . LYS A 1 211 ? 7.006 29.933 17.456 1.00 50.01 243 LYS A C 1
ATOM 1425 O O . LYS A 1 211 ? 7.043 31.161 17.537 1.00 51.09 243 LYS A O 1
ATOM 1430 N N . GLU A 1 212 ? 7.031 29.136 18.521 1.00 50.09 244 GLU A N 1
ATOM 1431 C CA . GLU A 1 212 ? 7.129 29.655 19.893 1.00 50.74 244 GLU A CA 1
ATOM 1432 C C . GLU A 1 212 ? 8.518 30.197 20.234 1.00 49.81 244 GLU A C 1
ATOM 1433 O O . GLU A 1 212 ? 8.653 31.051 21.101 1.00 48.32 244 GLU A O 1
ATOM 1439 N N . ALA A 1 213 ? 9.547 29.680 19.569 1.00 49.05 245 ALA A N 1
ATOM 1440 C CA . ALA A 1 213 ? 10.927 30.052 19.860 1.00 45.05 245 ALA A CA 1
ATOM 1441 C C . ALA A 1 213 ? 11.345 31.396 19.261 1.00 46.55 245 ALA A C 1
ATOM 1442 O O . ALA A 1 213 ? 12.139 32.122 19.873 1.00 50.67 245 ALA A O 1
ATOM 1444 N N . GLY A 1 214 ? 10.854 31.713 18.060 1.00 45.00 246 GLY A N 1
ATOM 1445 C CA . GLY A 1 214 ? 11.314 32.893 17.309 1.00 42.71 246 GLY A CA 1
ATOM 1446 C C . GLY A 1 214 ? 12.635 32.612 16.604 1.00 41.80 246 GLY A C 1
ATOM 1447 O O . GLY A 1 214 ? 13.307 31.639 16.926 1.00 41.92 246 GLY A O 1
ATOM 1448 N N . GLY A 1 215 ? 12.983 33.442 15.622 1.00 39.42 247 GLY A N 1
ATOM 1449 C CA . GLY A 1 215 ? 14.251 33.338 14.902 1.00 41.13 247 GLY A CA 1
ATOM 1450 C C . GLY A 1 215 ? 14.468 32.061 14.098 1.00 43.13 247 GLY A C 1
ATOM 1451 O O . GLY A 1 215 ? 15.601 31.753 13.735 1.00 40.58 247 GLY A O 1
ATOM 1452 N N . LEU A 1 216 ? 13.395 31.319 13.818 1.00 43.83 248 LEU A N 1
ATOM 1453 C CA . LEU A 1 216 ? 13.492 30.036 13.106 1.00 44.64 248 LEU A CA 1
ATOM 1454 C C . LEU A 1 216 ? 12.272 29.901 12.199 1.00 46.83 248 LEU A C 1
ATOM 1455 O O . LEU A 1 216 ? 11.135 29.919 12.673 1.00 46.81 248 LEU A O 1
ATOM 1460 N N . SER A 1 217 ? 12.512 29.813 10.897 1.00 46.36 249 SER A N 1
ATOM 1461 C CA . SER A 1 217 ? 11.437 29.747 9.909 1.00 49.92 249 SER A CA 1
ATOM 1462 C C . SER A 1 217 ? 11.580 28.473 9.085 1.00 47.66 249 SER A C 1
ATOM 1463 O O . SER A 1 217 ? 12.703 28.060 8.757 1.00 41.17 249 SER A O 1
ATOM 1466 N N . ILE A 1 218 ? 10.443 27.859 8.773 1.00 47.82 250 ILE A N 1
ATOM 1467 C CA . ILE A 1 218 ? 10.393 26.655 7.950 1.00 50.81 250 ILE A CA 1
ATOM 1468 C C . ILE A 1 218 ? 10.111 27.082 6.513 1.00 52.59 250 ILE A C 1
ATOM 1469 O O . ILE A 1 218 ? 9.029 27.586 6.226 1.00 52.08 250 ILE A O 1
ATOM 1474 N N . ALA A 1 219 ? 11.085 26.886 5.626 1.00 54.67 251 ALA A N 1
ATOM 1475 C CA . ALA A 1 219 ? 10.969 27.286 4.219 1.00 57.78 251 ALA A CA 1
ATOM 1476 C C . ALA A 1 219 ? 10.010 26.386 3.449 1.00 58.77 251 ALA A C 1
ATOM 1477 O O . ALA A 1 219 ? 9.196 26.878 2.674 1.00 58.49 251 ALA A O 1
ATOM 1479 N N . GLN A 1 220 ? 10.135 25.075 3.638 1.00 60.37 252 GLN A N 1
ATOM 1480 C CA . GLN A 1 220 ? 9.159 24.116 3.099 1.00 62.39 252 GLN A CA 1
ATOM 1481 C C . GLN A 1 220 ? 9.172 22.802 3.863 1.00 60.11 252 GLN A C 1
ATOM 1482 O O . GLN A 1 220 ? 10.152 22.473 4.536 1.00 53.99 252 GLN A O 1
ATOM 1488 N N . SER A 1 221 ? 8.071 22.063 3.745 1.00 57.89 253 SER A N 1
ATOM 1489 C CA . SER A 1 221 ? 7.957 20.725 4.300 1.00 58.33 253 SER A CA 1
ATOM 1490 C C . SER A 1 221 ? 7.669 19.753 3.162 1.00 58.35 253 SER A C 1
ATOM 1491 O O . SER A 1 221 ? 6.645 19.869 2.490 1.00 58.09 253 SER A O 1
ATOM 1494 N N . VAL A 1 222 ? 8.597 18.821 2.948 1.00 55.67 254 VAL A N 1
ATOM 1495 C CA . VAL A 1 222 ? 8.484 17.781 1.931 1.00 54.86 254 VAL A CA 1
ATOM 1496 C C . VAL A 1 222 ? 8.210 16.439 2.616 1.00 53.46 254 VAL A C 1
ATOM 1497 O O . VAL A 1 222 ? 8.764 16.147 3.675 1.00 50.07 254 VAL A O 1
ATOM 1501 N N . ARG A 1 223 ? 7.345 15.633 2.005 1.00 53.24 255 ARG A N 1
ATOM 1502 C CA . ARG A 1 223 ? 6.973 14.321 2.530 1.00 54.95 255 ARG A CA 1
ATOM 1503 C C . ARG A 1 223 ? 7.464 13.230 1.576 1.00 54.45 255 ARG A C 1
ATOM 1504 O O . ARG A 1 223 ? 7.280 13.343 0.371 1.00 50.16 255 ARG A O 1
ATOM 1508 N N . ILE A 1 224 ? 8.098 12.197 2.128 1.00 51.68 256 ILE A N 1
ATOM 1509 C CA . ILE A 1 224 ? 8.558 11.041 1.358 1.00 54.73 256 ILE A CA 1
ATOM 1510 C C . ILE A 1 224 ? 7.379 10.068 1.159 1.00 57.97 256 ILE A C 1
ATOM 1511 O O . ILE A 1 224 ? 6.661 9.783 2.119 1.00 59.86 256 ILE A O 1
ATOM 1516 N N . PRO A 1 225 ? 7.184 9.537 -0.067 1.00 63.29 257 PRO A N 1
ATOM 1517 C CA . PRO A 1 225 ? 6.096 8.544 -0.211 1.00 65.07 257 PRO A CA 1
ATOM 1518 C C . PRO A 1 225 ? 6.385 7.214 0.508 1.00 64.62 257 PRO A C 1
ATOM 1519 O O . PRO A 1 225 ? 7.546 6.893 0.767 1.00 62.07 257 PRO A O 1
ATOM 1523 N N . GLN A 1 226 ? 5.334 6.459 0.831 1.00 69.74 258 GLN A N 1
ATOM 1524 C CA . GLN A 1 226 ? 5.487 5.109 1.412 1.00 71.42 258 GLN A CA 1
ATOM 1525 C C . GLN A 1 226 ? 6.239 4.177 0.447 1.00 73.18 258 GLN A C 1
ATOM 1526 O O . GLN A 1 226 ? 6.097 4.299 -0.775 1.00 72.58 258 GLN A O 1
ATOM 1528 N N . GLU A 1 227 ? 7.041 3.264 0.995 1.00 76.39 259 GLU A N 1
ATOM 1529 C CA . GLU A 1 227 ? 7.925 2.408 0.184 1.00 80.38 259 GLU A CA 1
ATOM 1530 C C . GLU A 1 227 ? 7.159 1.282 -0.521 1.00 84.71 259 GLU A C 1
ATOM 1531 O O . GLU A 1 227 ? 7.169 0.130 -0.075 1.00 87.55 259 GLU A O 1
ATOM 1533 N N . ARG A 1 228 ? 6.507 1.631 -1.629 1.00 88.44 260 ARG A N 1
ATOM 1534 C CA . ARG A 1 228 ? 5.751 0.673 -2.443 1.00 91.22 260 ARG A CA 1
ATOM 1535 C C . ARG A 1 228 ? 6.690 -0.123 -3.355 1.00 94.00 260 ARG A C 1
ATOM 1536 O O . ARG A 1 228 ? 7.595 0.448 -3.968 1.00 96.08 260 ARG A O 1
ATOM 1538 N N . LYS A 1 229 ? 6.458 -1.436 -3.448 1.00 94.24 261 LYS A N 1
ATOM 1539 C CA . LYS A 1 229 ? 7.283 -2.339 -4.274 1.00 93.10 261 LYS A CA 1
ATOM 1540 C C . LYS A 1 229 ? 7.232 -2.051 -5.787 1.00 92.45 261 LYS A C 1
ATOM 1541 O O . LYS A 1 229 ? 8.167 -2.399 -6.512 1.00 92.25 261 LYS A O 1
ATOM 1543 N N . ASP A 1 230 ? 6.147 -1.425 -6.251 1.00 92.90 262 ASP A N 1
ATOM 1544 C CA . ASP A 1 230 ? 5.976 -1.076 -7.667 1.00 92.81 262 ASP A CA 1
ATOM 1545 C C . ASP A 1 230 ? 6.918 0.022 -8.185 1.00 94.49 262 ASP A C 1
ATOM 1546 O O . ASP A 1 230 ? 7.161 0.090 -9.394 1.00 91.63 262 ASP A O 1
ATOM 1548 N N . ARG A 1 231 ? 7.433 0.874 -7.288 1.00 94.51 263 ARG A N 1
ATOM 1549 C CA . ARG A 1 231 ? 8.290 2.014 -7.668 1.00 90.05 263 ARG A CA 1
ATOM 1550 C C . ARG A 1 231 ? 9.587 2.110 -6.851 1.00 83.87 263 ARG A C 1
ATOM 1551 O O . ARG A 1 231 ? 9.747 1.435 -5.831 1.00 80.43 263 ARG A O 1
ATOM 1553 N N . THR A 1 232 ? 10.504 2.950 -7.337 1.00 78.18 264 THR A N 1
ATOM 1554 C CA . THR A 1 232 ? 11.758 3.287 -6.649 1.00 74.83 264 THR A CA 1
ATOM 1555 C C . THR A 1 232 ? 11.817 4.806 -6.478 1.00 68.73 264 THR A C 1
ATOM 1556 O O . THR A 1 232 ? 11.826 5.537 -7.467 1.00 68.28 264 THR A O 1
ATOM 1560 N N . ILE A 1 233 ? 11.866 5.270 -5.229 1.00 64.94 265 ILE A N 1
ATOM 1561 C CA . ILE A 1 233 ? 11.820 6.710 -4.910 1.00 61.45 265 ILE A CA 1
ATOM 1562 C C . ILE A 1 233 ? 13.119 7.402 -5.346 1.00 57.83 265 ILE A C 1
ATOM 1563 O O . ILE A 1 233 ? 14.208 6.853 -5.162 1.00 62.08 265 ILE A O 1
ATOM 1568 N N . ASP A 1 234 ? 13.003 8.599 -5.919 1.00 54.96 266 ASP A N 1
ATOM 1569 C CA . ASP A 1 234 ? 14.174 9.356 -6.375 1.00 55.79 266 ASP A CA 1
ATOM 1570 C C . ASP A 1 234 ? 14.641 10.337 -5.290 1.00 52.20 266 ASP A C 1
ATOM 1571 O O . ASP A 1 234 ? 14.322 11.529 -5.321 1.00 52.96 266 ASP A O 1
ATOM 1576 N N . PHE A 1 235 ? 15.424 9.818 -4.349 1.00 49.47 267 PHE A N 1
ATOM 1577 C CA . PHE A 1 235 ? 15.978 10.632 -3.256 1.00 50.45 267 PHE A CA 1
ATOM 1578 C C . PHE A 1 235 ? 16.954 11.713 -3.742 1.00 50.10 267 PHE A C 1
ATOM 1579 O O . PHE A 1 235 ? 17.064 12.774 -3.123 1.00 47.11 267 PHE A O 1
ATOM 1587 N N . ASP A 1 236 ? 17.632 11.463 -4.864 1.00 48.96 268 ASP A N 1
ATOM 1588 C CA . ASP A 1 236 ? 18.526 12.460 -5.463 1.00 50.45 268 ASP A CA 1
ATOM 1589 C C . ASP A 1 236 ? 17.762 13.713 -5.912 1.00 49.82 268 ASP A C 1
ATOM 1590 O O . ASP A 1 236 ? 18.227 14.824 -5.696 1.00 49.78 268 ASP A O 1
ATOM 1595 N N . ARG A 1 237 ? 16.596 13.530 -6.529 1.00 50.33 269 ARG A N 1
ATOM 1596 C CA . ARG A 1 237 ? 15.708 14.649 -6.891 1.00 50.43 269 ARG A CA 1
ATOM 1597 C C . ARG A 1 237 ? 15.191 15.412 -5.651 1.00 48.96 269 ARG A C 1
ATOM 1598 O O . ARG A 1 237 ? 15.151 16.647 -5.643 1.00 51.02 269 ARG A O 1
ATOM 1601 N N . ILE A 1 238 ? 14.780 14.663 -4.630 1.00 47.97 270 ILE A N 1
ATOM 1602 C CA . ILE A 1 238 ? 14.230 15.250 -3.395 1.00 48.16 270 ILE A CA 1
ATOM 1603 C C . ILE A 1 238 ? 15.294 16.108 -2.694 1.00 46.36 270 ILE A C 1
ATOM 1604 O O . ILE A 1 238 ? 15.023 17.249 -2.313 1.00 47.96 270 ILE A O 1
ATOM 1609 N N . ILE A 1 239 ? 16.496 15.557 -2.536 1.00 47.35 271 ILE A N 1
ATOM 1610 C CA . ILE A 1 239 ? 17.614 16.280 -1.918 1.00 49.41 271 ILE A CA 1
ATOM 1611 C C . ILE A 1 239 ? 18.005 17.509 -2.740 1.00 50.27 271 ILE A C 1
ATOM 1612 O O . ILE A 1 239 ? 18.193 18.591 -2.170 1.00 47.79 271 ILE A O 1
ATOM 1617 N N . LYS A 1 240 ? 18.129 17.350 -4.062 1.00 47.86 272 LYS A N 1
ATOM 1618 C CA . LYS A 1 240 ? 18.496 18.474 -4.945 1.00 49.56 272 LYS A CA 1
ATOM 1619 C C . LYS A 1 240 ? 17.544 19.654 -4.791 1.00 49.21 272 LYS A C 1
ATOM 1620 O O . LYS A 1 240 ? 17.986 20.801 -4.711 1.00 52.58 272 LYS A O 1
ATOM 1622 N N . GLN A 1 241 ? 16.247 19.361 -4.730 1.00 49.47 273 GLN A N 1
ATOM 1623 C CA . GLN A 1 241 ? 15.219 20.388 -4.526 1.00 52.12 273 GLN A CA 1
ATOM 1624 C C . GLN A 1 241 ? 15.346 21.089 -3.164 1.00 54.06 273 GLN A C 1
ATOM 1625 O O . GLN A 1 241 ? 15.202 22.308 -3.089 1.00 53.86 273 GLN A O 1
ATOM 1627 N N . LEU A 1 242 ? 15.633 20.327 -2.10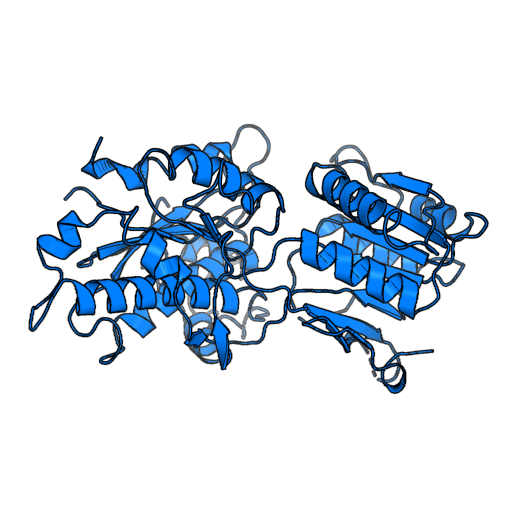4 1.00 52.77 274 LEU A N 1
ATOM 1628 C CA . LEU A 1 242 ? 15.792 20.907 -0.759 1.00 52.04 274 LEU A CA 1
ATOM 1629 C C . LEU A 1 242 ? 17.007 21.829 -0.679 1.00 50.17 274 LEU A C 1
ATOM 1630 O O . LEU A 1 242 ? 16.926 22.908 -0.098 1.00 51.72 274 LEU A O 1
ATOM 1635 N N . LEU A 1 243 ? 18.114 21.404 -1.279 1.00 50.03 275 LEU A N 1
ATOM 1636 C CA . LEU A 1 243 ? 19.345 22.190 -1.326 1.00 51.79 275 LEU A CA 1
ATOM 1637 C C . LEU A 1 243 ? 19.300 23.406 -2.263 1.00 56.99 275 LEU A C 1
ATOM 1638 O O . LEU A 1 243 ? 20.153 24.285 -2.146 1.00 57.15 275 LEU A O 1
ATOM 1643 N N . ASP A 1 244 ? 18.340 23.449 -3.189 1.00 60.15 276 ASP A N 1
ATOM 1644 C CA . ASP A 1 244 ? 18.140 24.615 -4.068 1.00 66.17 276 ASP A CA 1
ATOM 1645 C C . ASP A 1 244 ? 17.016 25.541 -3.601 1.00 67.60 276 ASP A C 1
ATOM 1646 O O . ASP A 1 244 ? 16.738 26.547 -4.258 1.00 66.59 276 ASP A O 1
ATOM 1651 N N . THR A 1 245 ? 16.381 25.219 -2.471 1.00 70.56 277 THR A N 1
ATOM 1652 C CA . THR A 1 245 ? 15.373 26.091 -1.875 1.00 73.36 277 THR A CA 1
ATOM 1653 C C . THR A 1 245 ? 16.042 27.420 -1.486 1.00 75.14 277 THR A C 1
ATOM 1654 O O . THR A 1 245 ? 17.125 27.406 -0.900 1.00 70.98 277 THR A O 1
ATOM 1658 N N . PRO A 1 246 ? 15.417 28.567 -1.834 1.00 77.12 278 PRO A N 1
ATOM 1659 C CA . PRO A 1 246 ? 16.001 29.856 -1.446 1.00 75.73 278 PRO A CA 1
ATOM 1660 C C . PRO A 1 246 ? 15.871 30.114 0.059 1.00 69.86 278 PRO A C 1
ATOM 1661 O O . PRO A 1 246 ? 14.861 29.741 0.662 1.00 63.63 278 PRO A O 1
ATOM 1665 N N . ASN A 1 247 ? 16.906 30.713 0.651 1.00 67.76 279 ASN A N 1
ATOM 1666 C CA . ASN A 1 247 ? 16.956 31.031 2.089 1.00 66.76 279 ASN A CA 1
ATOM 1667 C C . ASN A 1 247 ? 17.385 29.870 3.008 1.00 67.18 279 ASN A C 1
ATOM 1668 O O . ASN A 1 247 ? 18.123 30.101 3.972 1.00 65.68 279 ASN A O 1
ATOM 1670 N N . SER A 1 248 ? 16.945 28.639 2.708 1.00 63.56 280 SER A N 1
ATOM 1671 C CA . SER A 1 248 ? 17.184 27.459 3.570 1.00 58.95 280 SER A CA 1
ATOM 1672 C C . SER A 1 248 ? 18.666 27.181 3.868 1.00 55.46 280 SER A C 1
ATOM 1673 O O . SER A 1 248 ? 19.475 27.030 2.951 1.00 55.21 280 SER A O 1
ATOM 1676 N N . ARG A 1 249 ? 18.987 27.119 5.162 1.00 52.56 281 ARG A N 1
ATOM 1677 C CA . ARG A 1 249 ? 20.336 26.868 5.680 1.00 51.25 281 ARG A CA 1
ATOM 1678 C C . ARG A 1 249 ? 20.578 25.400 6.026 1.00 48.98 281 ARG A C 1
ATOM 1679 O O . ARG A 1 249 ? 21.727 25.000 6.223 1.00 45.43 281 ARG A O 1
ATOM 1687 N N . ALA A 1 250 ? 19.504 24.613 6.144 1.00 45.72 282 ALA A N 1
ATOM 1688 C CA . ALA A 1 250 ? 19.609 23.228 6.572 1.00 41.78 282 ALA A CA 1
ATOM 1689 C C . ALA A 1 250 ? 18.368 22.428 6.235 1.00 38.93 282 ALA A C 1
ATOM 1690 O O . ALA A 1 250 ? 17.310 22.988 5.950 1.00 36.21 282 ALA A O 1
ATOM 1692 N N . VAL A 1 251 ? 18.524 21.111 6.296 1.00 37.86 283 VAL A N 1
ATOM 1693 C CA . VAL A 1 251 ? 17.420 20.171 6.159 1.00 40.09 283 VAL A CA 1
ATOM 1694 C C . VAL A 1 251 ? 17.287 19.392 7.468 1.00 38.24 283 VAL A C 1
ATOM 1695 O O . VAL A 1 251 ? 18.261 18.796 7.936 1.00 39.37 283 VAL A O 1
ATOM 1699 N N . VAL A 1 252 ? 16.078 19.402 8.027 1.00 38.15 284 VAL A N 1
ATOM 1700 C CA . VAL A 1 252 ? 15.768 18.724 9.282 1.00 37.59 284 VAL A CA 1
ATOM 1701 C C . VAL A 1 252 ? 14.901 17.511 8.922 1.00 37.94 284 VAL A C 1
ATOM 1702 O O . VAL A 1 252 ? 13.843 17.673 8.305 1.00 35.27 284 VAL A O 1
ATOM 1706 N N . ILE A 1 253 ? 15.370 16.318 9.297 1.00 37.62 285 ILE A N 1
ATOM 1707 C CA . ILE A 1 253 ? 14.844 15.047 8.781 1.00 38.30 285 ILE A CA 1
ATOM 1708 C C . ILE A 1 253 ? 14.205 14.229 9.905 1.00 38.55 285 ILE A C 1
ATOM 1709 O O . ILE A 1 253 ? 14.813 14.028 10.956 1.00 37.93 285 ILE A O 1
ATOM 1714 N N . PHE A 1 254 ? 12.979 13.764 9.674 1.00 39.99 286 PHE A N 1
ATOM 1715 C CA . PHE A 1 254 ? 12.271 12.865 10.599 1.00 42.13 286 PHE A CA 1
ATOM 1716 C C . PHE A 1 254 ? 11.969 11.584 9.819 1.00 45.46 286 PHE A C 1
ATOM 1717 O O . PHE A 1 254 ? 11.005 11.547 9.054 1.00 44.25 286 PHE A O 1
ATOM 1725 N N . ALA A 1 255 ? 12.779 10.547 10.010 1.00 48.14 287 ALA A N 1
ATOM 1726 C CA . ALA A 1 255 ? 12.809 9.412 9.074 1.00 50.51 287 ALA A CA 1
ATOM 1727 C C . ALA A 1 255 ? 12.739 8.038 9.726 1.00 50.23 287 ALA A C 1
ATOM 1728 O O . ALA A 1 255 ? 13.223 7.848 10.838 1.00 52.26 287 ALA A O 1
ATOM 1730 N N . ASN A 1 256 ? 12.147 7.084 9.004 1.00 51.38 288 ASN A N 1
ATOM 1731 C CA . ASN A 1 256 ? 12.276 5.652 9.332 1.00 53.72 288 ASN A CA 1
ATOM 1732 C C . ASN A 1 256 ? 13.659 5.109 8.923 1.00 54.01 288 ASN A C 1
ATOM 1733 O O . ASN A 1 256 ? 14.451 5.834 8.311 1.00 51.68 288 ASN A O 1
ATOM 1738 N N . ASP A 1 257 ? 13.928 3.840 9.239 1.00 57.00 289 ASP A N 1
ATOM 1739 C CA . ASP A 1 257 ? 15.227 3.190 8.961 1.00 61.94 289 ASP A CA 1
ATOM 1740 C C . ASP A 1 257 ? 15.632 3.276 7.489 1.00 63.72 289 ASP A C 1
ATOM 1741 O O . ASP A 1 257 ? 16.724 3.739 7.159 1.00 61.74 289 ASP A O 1
ATOM 1746 N N . GLU A 1 258 ? 14.744 2.818 6.613 1.00 65.02 290 GLU A N 1
ATOM 1747 C CA . GLU A 1 258 ? 15.048 2.723 5.180 1.00 65.77 290 GLU A CA 1
ATOM 1748 C C . GLU A 1 258 ? 15.237 4.092 4.527 1.00 61.43 290 GLU A C 1
ATOM 1749 O O . GLU A 1 258 ? 16.164 4.282 3.730 1.00 61.93 290 GLU A O 1
ATOM 1755 N N . ASP A 1 259 ? 14.357 5.032 4.864 1.00 53.58 291 ASP A N 1
ATOM 1756 C CA . ASP A 1 259 ? 14.452 6.387 4.344 1.00 52.82 291 ASP A CA 1
ATOM 1757 C C . ASP A 1 259 ? 15.758 7.097 4.761 1.00 51.71 291 ASP A C 1
ATOM 1758 O O . ASP A 1 259 ? 16.411 7.704 3.918 1.00 50.31 291 ASP A O 1
ATOM 1763 N N . ILE A 1 260 ? 16.155 7.007 6.033 1.00 50.82 292 ILE A N 1
ATOM 1764 C CA . ILE A 1 260 ? 17.372 7.730 6.484 1.00 48.58 292 ILE A CA 1
ATOM 1765 C C . ILE A 1 260 ? 18.628 7.286 5.720 1.00 46.98 292 ILE A C 1
ATOM 1766 O O . ILE A 1 260 ? 19.420 8.134 5.297 1.00 44.21 292 ILE A O 1
ATOM 1771 N N . LYS A 1 261 ? 18.784 5.977 5.517 1.00 46.93 293 LYS A N 1
ATOM 1772 C CA . LYS A 1 261 ? 19.938 5.433 4.796 1.00 48.83 293 LYS A CA 1
ATOM 1773 C C . LYS A 1 261 ? 20.009 5.980 3.350 1.00 47.85 293 LYS A C 1
ATOM 1774 O O . LYS A 1 261 ? 21.079 6.383 2.872 1.00 43.91 293 LYS A O 1
ATOM 1777 N N . GLN A 1 262 ? 18.857 6.046 2.686 1.00 47.60 294 GLN A N 1
ATOM 1778 C CA . GLN A 1 262 ? 18.776 6.570 1.314 1.00 48.56 294 GLN A CA 1
ATOM 1779 C C . GLN A 1 262 ? 18.901 8.089 1.240 1.00 47.36 294 GLN A C 1
ATOM 1780 O O . GLN A 1 262 ? 19.535 8.619 0.318 1.00 42.47 294 GLN A O 1
ATOM 1786 N N . ILE A 1 263 ? 18.298 8.794 2.201 1.00 43.85 295 ILE A N 1
ATOM 1787 C CA . ILE A 1 263 ? 18.428 10.262 2.277 1.00 43.41 295 ILE A CA 1
ATOM 1788 C C . ILE A 1 263 ? 19.893 10.675 2.446 1.00 42.86 295 ILE A C 1
ATOM 1789 O O . ILE A 1 263 ? 20.392 11.539 1.715 1.00 42.53 295 ILE A O 1
ATOM 1794 N N . LEU A 1 264 ? 20.574 10.073 3.415 1.00 42.16 296 LEU A N 1
ATOM 1795 C CA . LEU A 1 264 ? 21.965 10.455 3.704 1.00 42.76 296 LEU A CA 1
ATOM 1796 C C . LEU A 1 264 ? 22.950 10.004 2.615 1.00 43.14 296 LEU A C 1
ATOM 1797 O O . LEU A 1 264 ? 23.961 10.661 2.399 1.00 40.34 296 LEU A O 1
ATOM 1802 N N . ALA A 1 265 ? 22.661 8.883 1.950 1.00 45.16 297 ALA A N 1
ATOM 1803 C CA . ALA A 1 265 ? 23.454 8.452 0.788 1.00 44.35 297 ALA A CA 1
ATOM 1804 C C . ALA A 1 265 ? 23.255 9.435 -0.345 1.00 41.70 297 ALA A C 1
ATOM 1805 O O . ALA A 1 265 ? 24.222 9.905 -0.918 1.00 42.39 297 ALA A O 1
ATOM 1807 N N . ALA A 1 266 ? 22.000 9.776 -0.639 1.00 44.55 298 ALA A N 1
ATOM 1808 C CA . ALA A 1 266 ? 21.699 10.818 -1.625 1.00 44.47 298 ALA A CA 1
ATOM 1809 C C . ALA A 1 266 ? 22.332 12.170 -1.268 1.00 46.05 298 ALA A C 1
ATOM 1810 O O . ALA A 1 266 ? 22.809 12.895 -2.143 1.00 46.47 298 ALA A O 1
ATOM 1812 N N . ALA A 1 267 ? 22.344 12.511 0.017 1.00 46.12 299 ALA A N 1
ATOM 1813 C CA . ALA A 1 267 ? 23.005 13.737 0.462 1.00 46.05 299 ALA A CA 1
ATOM 1814 C C . ALA A 1 267 ? 24.507 13.686 0.173 1.00 44.36 299 ALA A C 1
ATOM 1815 O O . ALA A 1 267 ? 25.080 14.666 -0.297 1.00 47.27 299 ALA A O 1
ATOM 1817 N N . LYS A 1 268 ? 25.136 12.543 0.424 1.00 46.29 300 LYS A N 1
ATOM 1818 C CA . LYS A 1 268 ? 26.571 12.396 0.145 1.00 49.43 300 LYS A CA 1
ATOM 1819 C C . LYS A 1 268 ? 26.885 12.558 -1.345 1.00 52.48 300 LYS A C 1
ATOM 1820 O O . LYS A 1 268 ? 27.874 13.198 -1.694 1.00 50.43 300 LYS A O 1
ATOM 1826 N N . ARG A 1 269 ? 26.037 11.975 -2.198 1.00 53.94 301 ARG A N 1
ATOM 1827 C CA . ARG A 1 269 ? 26.206 12.026 -3.664 1.00 56.49 301 ARG A CA 1
ATOM 1828 C C . ARG A 1 269 ? 25.886 13.377 -4.300 1.00 55.52 301 ARG A C 1
ATOM 1829 O O . ARG A 1 269 ? 26.255 13.605 -5.449 1.00 55.34 301 ARG A O 1
ATOM 1837 N N . ALA A 1 270 ? 25.186 14.253 -3.579 1.00 55.12 302 ALA A N 1
ATOM 1838 C CA . ALA A 1 270 ? 24.706 15.518 -4.138 1.00 54.38 302 ALA A CA 1
ATOM 1839 C C . ALA A 1 270 ? 25.817 16.423 -4.662 1.00 57.24 302 ALA A C 1
ATOM 1840 O O . ALA A 1 270 ? 26.979 16.331 -4.247 1.00 55.46 302 ALA A O 1
ATOM 1842 N N . ASP A 1 271 ? 25.427 17.306 -5.575 1.00 61.96 303 ASP A N 1
ATOM 1843 C CA . ASP A 1 271 ? 26.337 18.287 -6.163 1.00 65.53 303 ASP A CA 1
ATOM 1844 C C . ASP A 1 271 ? 26.762 19.331 -5.134 1.00 62.70 303 ASP A C 1
ATOM 1845 O O . ASP A 1 271 ? 27.937 19.706 -5.081 1.00 65.11 303 ASP A O 1
ATOM 1850 N N . GLN A 1 272 ? 25.809 19.786 -4.318 1.00 58.57 304 GLN A N 1
ATOM 1851 C CA . GLN A 1 272 ? 26.078 20.769 -3.265 1.00 58.53 304 GLN A CA 1
ATOM 1852 C C . GLN A 1 272 ? 26.142 20.127 -1.873 1.00 58.05 304 GLN A C 1
ATOM 1853 O O . GLN A 1 272 ? 25.431 19.162 -1.582 1.00 56.16 304 GLN A O 1
ATOM 1859 N N . VAL A 1 273 ? 27.018 20.666 -1.031 1.00 57.70 305 VAL A N 1
ATOM 1860 C CA . VAL A 1 273 ? 27.056 20.329 0.393 1.00 57.26 305 VAL A CA 1
ATOM 1861 C C . VAL A 1 273 ? 25.880 21.023 1.094 1.00 54.83 305 VAL A C 1
ATOM 1862 O O . VAL A 1 273 ? 25.486 22.138 0.735 1.00 52.37 305 VAL A O 1
ATOM 1866 N N . GLY A 1 274 ? 25.308 20.343 2.076 1.00 50.96 306 GLY A N 1
ATOM 1867 C CA . GLY A 1 274 ? 24.218 20.893 2.864 1.00 47.38 306 GLY A CA 1
ATOM 1868 C C . GLY A 1 274 ? 24.460 20.642 4.329 1.00 43.75 306 GLY A C 1
ATOM 1869 O O . GLY A 1 274 ? 25.412 19.963 4.705 1.00 39.70 306 GLY A O 1
ATOM 1870 N N . HIS A 1 275 ? 23.593 21.214 5.147 1.00 42.90 307 HIS A N 1
ATOM 1871 C CA . HIS A 1 275 ? 23.562 20.936 6.567 1.00 43.39 307 HIS A CA 1
ATOM 1872 C C . HIS A 1 275 ? 22.353 20.059 6.848 1.00 38.84 307 HIS A C 1
ATOM 1873 O O . HIS A 1 275 ? 21.247 20.381 6.421 1.00 37.09 307 HIS A O 1
ATOM 1880 N N . PHE A 1 276 ? 22.581 18.947 7.549 1.00 38.81 308 PHE A N 1
ATOM 1881 C CA . PHE A 1 276 ? 21.549 17.935 7.809 1.00 38.34 308 PHE A CA 1
ATOM 1882 C C . PHE A 1 276 ? 21.485 17.608 9.292 1.00 35.86 308 PHE A C 1
ATOM 1883 O O . PHE A 1 276 ? 22.511 17.390 9.921 1.00 37.29 308 PHE A O 1
ATOM 1891 N N . LEU A 1 277 ? 20.277 17.632 9.838 1.00 33.85 309 LEU A N 1
ATOM 1892 C CA . LEU A 1 277 ? 20.008 17.169 11.187 1.00 34.67 309 LEU A CA 1
ATOM 1893 C C . LEU A 1 277 ? 18.905 16.137 11.037 1.00 35.76 309 LEU A C 1
ATOM 1894 O O . LEU A 1 277 ? 17.870 16.438 10.442 1.00 36.46 309 LEU A O 1
ATOM 1899 N N . TRP A 1 278 ? 19.129 14.933 11.555 1.00 35.05 310 TRP A N 1
ATOM 1900 C CA . TRP A 1 278 ? 18.116 13.882 11.452 1.00 36.31 310 TRP A CA 1
ATOM 1901 C C . TRP A 1 278 ? 17.834 13.190 12.776 1.00 36.43 310 TRP A C 1
ATOM 1902 O O . TRP A 1 278 ? 18.735 12.997 13.596 1.00 33.82 310 TRP A O 1
ATOM 1913 N N . VAL A 1 279 ? 16.571 12.804 12.939 1.00 36.23 311 VAL A N 1
ATOM 1914 C CA . VAL A 1 279 ? 16.130 11.925 14.020 1.00 39.74 311 VAL A CA 1
ATOM 1915 C C . VAL A 1 279 ? 15.299 10.783 13.458 1.00 45.06 311 VAL A C 1
ATOM 1916 O O . VAL A 1 279 ? 14.861 10.808 12.293 1.00 39.59 311 VAL A O 1
ATOM 1920 N N . GLY A 1 280 ? 15.074 9.797 14.319 1.00 50.47 312 GLY A N 1
ATOM 1921 C CA . GLY A 1 280 ? 14.229 8.650 14.022 1.00 54.72 312 GLY A CA 1
ATOM 1922 C C . GLY A 1 280 ? 15.061 7.391 14.034 1.00 58.79 312 GLY A C 1
ATOM 1923 O O . GLY A 1 280 ? 16.076 7.312 14.746 1.00 57.53 312 GLY A O 1
ATOM 1924 N N . SER A 1 281 ? 14.602 6.406 13.260 1.00 65.84 313 SER A N 1
ATOM 1925 C CA . SER A 1 281 ? 15.273 5.116 13.093 1.00 71.10 313 SER A CA 1
ATOM 1926 C C . SER A 1 281 ? 15.289 4.264 14.381 1.00 75.35 313 SER A C 1
ATOM 1927 O O . SER A 1 281 ? 14.648 4.613 15.378 1.00 71.67 313 SER A O 1
ATOM 1930 N N . ASP A 1 282 ? 15.996 3.134 14.325 1.00 80.24 314 ASP A N 1
ATOM 1931 C CA . ASP A 1 282 ? 16.302 2.320 15.505 1.00 81.67 314 ASP A CA 1
ATOM 1932 C C . ASP A 1 282 ? 17.715 1.746 15.390 1.00 80.73 314 ASP A C 1
ATOM 1933 O O . ASP A 1 282 ? 17.901 0.554 15.128 1.00 87.85 314 ASP A O 1
ATOM 1935 N N . SER A 1 283 ? 18.702 2.621 15.566 1.00 78.62 315 SER A N 1
ATOM 1936 C CA . SER A 1 283 ? 20.110 2.230 15.656 1.00 77.93 315 SER A CA 1
ATOM 1937 C C . SER A 1 283 ? 20.798 3.103 16.702 1.00 79.52 315 SER A C 1
ATOM 1938 O O . SER A 1 283 ? 20.483 4.289 16.828 1.00 83.58 315 SER A O 1
ATOM 1940 N N . TRP A 1 284 ? 21.730 2.513 17.448 1.00 80.86 316 TRP A N 1
ATOM 1941 C CA . TRP A 1 284 ? 22.459 3.228 18.497 1.00 77.87 316 TRP A CA 1
ATOM 1942 C C . TRP A 1 284 ? 23.666 2.436 19.009 1.00 76.76 316 TRP A C 1
ATOM 1943 O O . TRP A 1 284 ? 23.757 1.217 18.833 1.00 72.63 316 TRP A O 1
ATOM 1945 N N . HIS A 1 294 ? 31.250 -0.159 6.288 1.00 67.60 326 HIS A N 1
ATOM 1946 C CA . HIS A 1 294 ? 30.953 0.734 5.174 1.00 66.01 326 HIS A CA 1
ATOM 1947 C C . HIS A 1 294 ? 29.576 1.395 5.324 1.00 66.16 326 HIS A C 1
ATOM 1948 O O . HIS A 1 294 ? 28.576 0.724 5.597 1.00 66.23 326 HIS A O 1
ATOM 1955 N N . GLU A 1 295 ? 29.549 2.714 5.137 1.00 65.94 327 GLU A N 1
ATOM 1956 C CA . GLU A 1 295 ? 28.317 3.505 5.107 1.00 62.24 327 GLU A CA 1
ATOM 1957 C C . GLU A 1 295 ? 28.466 4.628 4.081 1.00 54.13 327 GLU A C 1
ATOM 1958 O O . GLU A 1 295 ? 29.586 5.020 3.743 1.00 52.12 327 GLU A O 1
ATOM 1964 N N . ASP A 1 296 ? 27.333 5.125 3.581 1.00 47.18 328 ASP A N 1
ATOM 1965 C CA . ASP A 1 296 ? 27.296 6.226 2.607 1.00 47.43 328 ASP A CA 1
ATOM 1966 C C . ASP A 1 296 ? 26.507 7.364 3.256 1.00 47.27 328 ASP A C 1
ATOM 1967 O O . ASP A 1 296 ? 25.273 7.429 3.153 1.00 41.38 328 ASP A O 1
ATOM 1972 N N . ILE A 1 297 ? 27.232 8.223 3.975 1.00 45.07 329 ILE A N 1
ATOM 1973 C CA . ILE A 1 297 ? 26.622 9.260 4.814 1.00 46.86 329 ILE A CA 1
ATOM 1974 C C . ILE A 1 297 ? 27.353 10.578 4.567 1.00 45.32 329 ILE A C 1
ATOM 1975 O O . ILE A 1 297 ? 28.574 10.634 4.652 1.00 45.88 329 ILE A O 1
ATOM 1980 N N . ALA A 1 298 ? 26.598 11.630 4.246 1.00 46.43 330 ALA A N 1
ATOM 1981 C CA . ALA A 1 298 ? 27.178 12.952 3.989 1.00 46.80 330 ALA A CA 1
ATOM 1982 C C . ALA A 1 298 ? 27.960 13.465 5.196 1.00 48.86 330 ALA A C 1
ATOM 1983 O O . ALA A 1 298 ? 27.467 13.399 6.327 1.00 42.20 330 ALA A O 1
ATOM 1985 N N . GLU A 1 299 ? 29.176 13.959 4.943 1.00 47.88 331 GLU A N 1
ATOM 1986 C CA . GLU A 1 299 ? 30.028 14.535 5.981 1.00 49.37 331 GLU A CA 1
ATOM 1987 C C . GLU A 1 299 ? 29.277 15.634 6.724 1.00 46.42 331 GLU A C 1
ATOM 1988 O O . GLU A 1 299 ? 28.609 16.476 6.100 1.00 44.48 331 GLU A O 1
ATOM 1994 N N . GLY A 1 300 ? 29.379 15.603 8.057 1.00 44.01 332 GLY A N 1
ATOM 1995 C CA . GLY A 1 300 ? 28.809 16.642 8.904 1.00 42.00 332 GLY A CA 1
ATOM 1996 C C . GLY A 1 300 ? 27.357 16.453 9.282 1.00 40.18 332 GLY A C 1
ATOM 1997 O O . GLY A 1 300 ? 26.826 17.267 10.023 1.00 37.30 332 GLY A O 1
ATOM 1998 N N . ALA A 1 301 ? 26.701 15.394 8.800 1.00 38.80 333 ALA A N 1
ATOM 1999 C CA . ALA A 1 301 ? 25.309 15.146 9.180 1.00 37.53 333 ALA A CA 1
ATOM 2000 C C . ALA A 1 301 ? 25.216 14.952 10.702 1.00 35.81 333 ALA A C 1
ATOM 2001 O O . ALA A 1 301 ? 26.017 14.238 11.290 1.00 35.76 333 ALA A O 1
ATOM 2003 N N . ILE A 1 302 ? 24.227 15.586 11.313 1.00 34.81 334 ILE A N 1
ATOM 2004 C CA . ILE A 1 302 ? 24.050 15.555 12.757 1.00 34.63 334 ILE A CA 1
ATOM 2005 C C . ILE A 1 302 ? 22.809 14.755 13.109 1.00 33.22 334 ILE A C 1
ATOM 2006 O O . ILE A 1 302 ? 21.798 14.836 12.424 1.00 33.48 334 ILE A O 1
ATOM 2011 N N . THR A 1 303 ? 22.901 13.987 14.187 1.00 33.38 335 THR A N 1
ATOM 2012 C CA . THR A 1 303 ? 21.734 13.344 14.768 1.00 35.33 335 THR A CA 1
ATOM 2013 C C . THR A 1 303 ? 21.704 13.497 16.283 1.00 35.50 335 THR A C 1
ATOM 2014 O O . THR A 1 303 ? 22.737 13.711 16.921 1.00 36.31 335 THR A O 1
ATOM 2018 N N A ILE A 1 304 ? 20.504 13.404 16.847 0.50 35.11 336 ILE A N 1
ATOM 2019 N N B ILE A 1 304 ? 20.506 13.353 16.832 0.50 35.08 336 ILE A N 1
ATOM 2020 C CA A ILE A 1 304 ? 20.293 13.521 18.292 0.50 36.19 336 ILE A CA 1
ATOM 2021 C CA B ILE A 1 304 ? 20.265 13.323 18.266 0.50 36.23 336 ILE A CA 1
ATOM 2022 C C A ILE A 1 304 ? 19.401 12.387 18.790 0.50 36.62 336 ILE A C 1
ATOM 2023 C C B ILE A 1 304 ? 19.714 11.923 18.576 0.50 37.20 336 ILE A C 1
ATOM 2024 O O A ILE A 1 304 ? 18.273 12.208 18.318 0.50 35.68 336 ILE A O 1
ATOM 2025 O O B ILE A 1 304 ? 18.898 11.399 17.811 0.50 32.62 336 ILE A O 1
ATOM 2034 N N A GLN A 1 305 ? 19.927 11.623 19.740 0.50 35.86 337 GLN A N 1
ATOM 2035 N N B GLN A 1 305 ? 20.190 11.322 19.667 0.50 38.23 337 GLN A N 1
ATOM 2036 C CA A GLN A 1 305 ? 19.335 10.348 20.128 0.50 35.45 337 GLN A CA 1
ATOM 2037 C CA B GLN A 1 305 ? 19.744 9.993 20.133 0.50 37.86 337 GLN A CA 1
ATOM 2038 C C A GLN A 1 305 ? 19.511 10.119 21.621 0.50 36.14 337 GLN A C 1
ATOM 2039 C C B GLN A 1 305 ? 19.589 10.062 21.654 0.50 37.57 337 GLN A C 1
ATOM 2040 O O A GLN A 1 305 ? 20.492 10.594 22.202 0.50 34.54 337 GLN A O 1
ATOM 2041 O O B GLN A 1 305 ? 20.395 10.731 22.299 0.50 36.05 337 GLN A O 1
ATOM 2052 N N . PRO A 1 306 ? 18.586 9.363 22.246 1.00 36.60 338 PRO A N 1
ATOM 2053 C CA . PRO A 1 306 ? 18.625 9.195 23.709 1.00 37.79 338 PRO A CA 1
ATOM 2054 C C . PRO A 1 306 ? 19.947 8.593 24.187 1.00 37.68 338 PRO A C 1
ATOM 2055 O O . PRO A 1 306 ? 20.522 7.759 23.494 1.00 38.29 338 PRO A O 1
ATOM 2059 N N . LYS A 1 307 ? 20.459 9.091 25.308 1.00 39.51 339 LYS A N 1
ATOM 2060 C CA . LYS A 1 307 ? 21.697 8.587 25.886 1.00 41.74 339 LYS A CA 1
ATOM 2061 C C . LYS A 1 307 ? 21.574 7.111 26.207 1.00 40.19 339 LYS A C 1
ATOM 2062 O O . LYS A 1 307 ? 20.628 6.708 26.882 1.00 36.06 339 LYS A O 1
ATOM 2068 N N . ARG A 1 308 ? 22.534 6.332 25.727 1.00 39.45 340 ARG A N 1
ATOM 2069 C CA . ARG A 1 308 ? 22.640 4.936 26.093 1.00 44.58 340 ARG A CA 1
ATOM 2070 C C . ARG A 1 308 ? 24.067 4.416 25.916 1.00 45.04 340 ARG A C 1
ATOM 2071 O O . ARG A 1 308 ? 24.909 5.087 25.314 1.00 42.31 340 ARG A O 1
ATOM 2079 N N . ALA A 1 309 ? 24.317 3.219 26.442 1.00 45.57 341 ALA A N 1
ATOM 2080 C CA . ALA A 1 309 ? 25.647 2.608 26.409 1.00 46.13 341 ALA A CA 1
ATOM 2081 C C . ALA A 1 309 ? 25.568 1.089 26.388 1.00 46.08 341 ALA A C 1
ATOM 2082 O O . ALA A 1 309 ? 24.535 0.499 26.717 1.00 42.15 341 ALA A O 1
ATOM 2084 N N . THR A 1 310 ? 26.675 0.473 25.989 1.00 47.02 342 THR A N 1
ATOM 2085 C CA . THR A 1 310 ? 26.810 -0.977 25.962 1.00 50.88 342 THR A CA 1
ATOM 2086 C C . THR A 1 310 ? 26.715 -1.537 27.377 1.00 49.23 342 THR A C 1
ATOM 2087 O O . THR A 1 310 ? 27.346 -1.004 28.281 1.00 50.76 342 THR A O 1
ATOM 2091 N N . VAL A 1 311 ? 25.879 -2.563 27.561 1.00 44.87 343 VAL A N 1
ATOM 2092 C CA . VAL A 1 311 ? 25.842 -3.354 28.795 1.00 45.54 343 VAL A CA 1
ATOM 2093 C C . VAL A 1 311 ? 26.697 -4.602 28.561 1.00 44.16 343 VAL A C 1
ATOM 2094 O O . VAL A 1 311 ? 26.2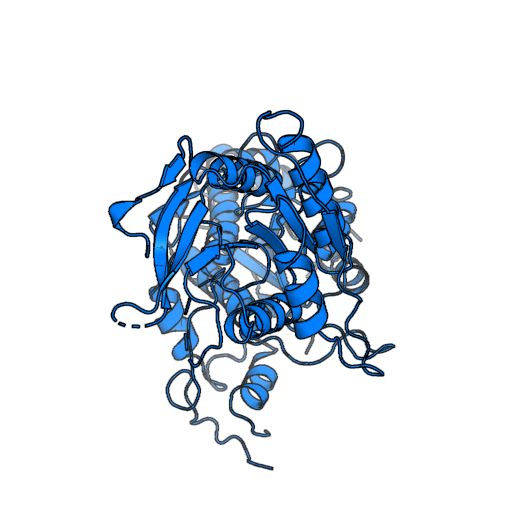56 -5.551 27.912 1.00 44.12 343 VAL A O 1
ATOM 2098 N N . GLU A 1 312 ? 27.916 -4.613 29.082 1.00 48.52 344 GLU A N 1
ATOM 2099 C CA . GLU A 1 312 ? 28.876 -5.664 28.702 1.00 51.12 344 GLU A CA 1
ATOM 2100 C C . GLU A 1 312 ? 28.490 -7.075 29.154 1.00 48.64 344 GLU A C 1
ATOM 2101 O O . GLU A 1 312 ? 28.738 -8.047 28.430 1.00 50.53 344 GLU A O 1
ATOM 2107 N N . GLY A 1 313 ? 27.880 -7.191 30.334 1.00 47.18 345 GLY A N 1
ATOM 2108 C CA . GLY A 1 313 ? 27.435 -8.497 30.837 1.00 44.89 345 GLY A CA 1
ATOM 2109 C C . GLY A 1 313 ? 26.439 -9.184 29.912 1.00 41.74 345 GLY A C 1
ATOM 2110 O O . GLY A 1 313 ? 26.424 -10.409 29.808 1.00 39.40 345 GLY A O 1
ATOM 2111 N N . PHE A 1 314 ? 25.614 -8.394 29.227 1.00 40.12 346 PHE A N 1
ATOM 2112 C CA . PHE A 1 314 ? 24.667 -8.940 28.263 1.00 38.49 346 PHE A CA 1
ATOM 2113 C C . PHE A 1 314 ? 25.364 -9.568 27.062 1.00 40.23 346 PHE A C 1
ATOM 2114 O O . PHE A 1 314 ? 24.947 -10.625 26.601 1.00 39.57 346 PHE A O 1
ATOM 2122 N N . ASP A 1 315 ? 26.412 -8.917 26.552 1.00 41.59 347 ASP A N 1
ATOM 2123 C CA . ASP A 1 315 ? 27.163 -9.470 25.407 1.00 43.39 347 ASP A CA 1
ATOM 2124 C C . ASP A 1 315 ? 27.733 -10.859 25.686 1.00 40.84 347 ASP A C 1
ATOM 2125 O O . ASP A 1 315 ? 27.641 -11.743 24.834 1.00 40.89 347 ASP A O 1
ATOM 2130 N N . ALA A 1 316 ? 28.285 -11.049 26.883 1.00 40.78 348 ALA A N 1
ATOM 2131 C CA . ALA A 1 316 ? 28.815 -12.349 27.308 1.00 42.18 348 ALA A CA 1
ATOM 2132 C C . ALA A 1 316 ? 27.708 -13.388 27.361 1.00 38.88 348 ALA A C 1
ATOM 2133 O O . ALA A 1 316 ? 27.875 -14.501 26.869 1.00 38.21 348 ALA A O 1
ATOM 2135 N N . TYR A 1 317 ? 26.561 -13.011 27.931 1.00 37.90 349 TYR A N 1
ATOM 2136 C CA . TYR A 1 317 ? 25.388 -13.875 27.919 1.00 36.02 349 TYR A CA 1
ATOM 2137 C C . TYR A 1 317 ? 24.957 -14.184 26.483 1.00 35.60 349 TYR A C 1
ATOM 2138 O O . TYR A 1 317 ? 24.880 -15.350 26.113 1.00 35.08 349 TYR A O 1
ATOM 2147 N N . PHE A 1 318 ? 24.695 -13.152 25.670 1.00 35.60 350 PHE A N 1
ATOM 2148 C CA . PHE A 1 318 ? 24.048 -13.376 24.365 1.00 35.66 350 PHE A CA 1
ATOM 2149 C C . PHE A 1 318 ? 24.943 -14.156 23.401 1.00 36.65 350 PHE A C 1
ATOM 2150 O O . PHE A 1 318 ? 24.477 -15.097 22.762 1.00 35.58 350 PHE A O 1
ATOM 2158 N N . THR A 1 319 ? 26.220 -13.763 23.311 1.00 40.55 351 THR A N 1
ATOM 2159 C CA . THR A 1 319 ? 27.172 -14.433 22.403 1.00 41.65 351 THR A CA 1
ATOM 2160 C C . THR A 1 319 ? 27.508 -15.885 22.797 1.00 43.04 351 THR A C 1
ATOM 2161 O O . THR A 1 319 ? 27.928 -16.663 21.946 1.00 42.59 351 THR A O 1
ATOM 2165 N N . SER A 1 320 ? 27.293 -16.260 24.061 1.00 43.78 352 SER A N 1
ATOM 2166 C CA . SER A 1 320 ? 27.457 -17.663 24.491 1.00 41.42 352 SER A CA 1
ATOM 2167 C C . SER A 1 320 ? 26.194 -18.523 24.315 1.00 41.39 352 SER A C 1
ATOM 2168 O O . SER A 1 320 ? 26.209 -19.702 24.671 1.00 37.57 352 SER A O 1
ATOM 2171 N N . ARG A 1 321 ? 25.116 -17.973 23.739 1.00 38.72 353 ARG A N 1
ATOM 2172 C CA . ARG A 1 321 ? 23.916 -18.776 23.519 1.00 36.15 353 ARG A CA 1
ATOM 2173 C C . ARG A 1 321 ? 24.080 -19.678 22.317 1.00 39.33 353 ARG A C 1
ATOM 2174 O O . ARG A 1 321 ? 24.611 -19.263 21.289 1.00 38.72 353 ARG A O 1
ATOM 2182 N N . THR A 1 322 ? 23.603 -20.912 22.458 1.00 37.96 354 THR A N 1
ATOM 2183 C CA . THR A 1 322 ? 23.664 -21.918 21.416 1.00 38.47 354 THR A CA 1
ATOM 2184 C C . THR A 1 322 ? 22.299 -22.570 21.313 1.00 40.17 354 THR A C 1
ATOM 2185 O O . THR A 1 322 ? 21.432 -22.374 22.181 1.00 38.61 354 THR A O 1
ATOM 2189 N N . LEU A 1 323 ? 22.110 -23.377 20.280 1.00 39.19 355 LEU A N 1
ATOM 2190 C CA . LEU A 1 323 ? 20.874 -24.153 20.150 1.00 41.42 355 LEU A CA 1
ATOM 2191 C C . LEU A 1 323 ? 20.732 -25.160 21.296 1.00 41.86 355 LEU A C 1
ATOM 2192 O O . LEU A 1 323 ? 19.619 -25.435 21.725 1.00 44.28 355 LEU A O 1
ATOM 2197 N N . GLU A 1 324 ? 21.857 -25.680 21.800 1.00 40.78 356 GLU A N 1
ATOM 2198 C CA . GLU A 1 324 ? 21.842 -26.616 22.938 1.00 41.82 356 GLU A CA 1
ATOM 2199 C C . GLU A 1 324 ? 21.478 -25.982 24.282 1.00 38.54 356 GLU A C 1
ATOM 2200 O O . GLU A 1 324 ? 20.790 -26.613 25.084 1.00 41.43 356 GLU A O 1
ATOM 2206 N N . ASN A 1 325 ? 21.973 -24.777 24.550 1.00 37.11 357 ASN A N 1
ATOM 2207 C CA . ASN A 1 325 ? 21.749 -24.135 25.859 1.00 36.67 357 ASN A CA 1
ATOM 2208 C C . ASN A 1 325 ? 20.630 -23.090 25.898 1.00 35.29 357 ASN A C 1
ATOM 2209 O O . ASN A 1 325 ? 20.422 -22.486 26.951 1.00 34.26 357 ASN A O 1
ATOM 2214 N N . ASN A 1 326 ? 19.929 -22.875 24.778 1.00 34.70 358 ASN A N 1
ATOM 2215 C CA . ASN A 1 326 ? 18.918 -21.806 24.702 1.00 34.34 358 ASN A CA 1
ATOM 2216 C C . ASN A 1 326 ? 17.573 -22.209 24.092 1.00 33.95 358 ASN A C 1
ATOM 2217 O O . ASN A 1 326 ? 16.943 -21.434 23.359 1.00 34.51 358 ASN A O 1
ATOM 2222 N N . ARG A 1 327 ? 17.101 -23.402 24.434 1.00 34.19 359 ARG A N 1
ATOM 2223 C CA . ARG A 1 327 ? 15.732 -23.790 24.112 1.00 35.51 359 ARG A CA 1
ATOM 2224 C C . ARG A 1 327 ? 14.680 -22.853 24.761 1.00 35.75 359 ARG A C 1
ATOM 2225 O O . ARG A 1 327 ? 13.572 -22.735 24.244 1.00 38.21 359 ARG A O 1
ATOM 2233 N N . ARG A 1 328 ? 15.026 -22.217 25.884 1.00 34.12 360 ARG A N 1
ATOM 2234 C CA . ARG A 1 328 ? 14.151 -21.235 26.548 1.00 34.70 360 ARG A CA 1
ATOM 2235 C C . ARG A 1 328 ? 13.583 -20.202 25.571 1.00 34.83 360 ARG A C 1
ATOM 2236 O O . ARG A 1 328 ? 12.388 -19.886 25.612 1.00 34.78 360 ARG A O 1
ATOM 2244 N N . ASN A 1 329 ? 14.442 -19.679 24.702 1.00 31.76 361 ASN A N 1
ATOM 2245 C CA . ASN A 1 329 ? 13.992 -18.827 23.632 1.00 32.58 361 ASN A CA 1
ATOM 2246 C C . ASN A 1 329 ? 13.421 -19.679 22.497 1.00 33.81 361 ASN A C 1
ATOM 2247 O O . ASN A 1 329 ? 14.156 -20.217 21.652 1.00 32.52 361 ASN A O 1
ATOM 2252 N N . VAL A 1 330 ? 12.092 -19.757 22.463 1.00 33.26 362 VAL A N 1
ATOM 2253 C CA . VAL A 1 330 ? 11.381 -20.605 21.511 1.00 35.09 362 VAL A CA 1
ATOM 2254 C C . VAL A 1 330 ? 11.535 -20.149 20.056 1.00 35.64 362 VAL A C 1
ATOM 2255 O O . VAL A 1 330 ? 11.192 -20.893 19.143 1.00 36.98 362 VAL A O 1
ATOM 2259 N N . TRP A 1 331 ? 12.027 -18.923 19.846 1.00 34.44 363 TRP A N 1
ATOM 2260 C CA . TRP A 1 331 ? 12.291 -18.402 18.510 1.00 36.22 363 TRP A CA 1
ATOM 2261 C C . TRP A 1 331 ? 13.760 -18.482 18.108 1.00 35.67 363 TRP A C 1
ATOM 2262 O O . TRP A 1 331 ? 14.128 -17.978 17.047 1.00 37.14 363 TRP A O 1
ATOM 2273 N N . PHE A 1 332 ? 14.590 -19.126 18.929 1.00 35.75 364 PHE A N 1
ATOM 2274 C CA . PHE A 1 332 ? 16.031 -19.028 18.757 1.00 36.81 364 PHE A CA 1
ATOM 2275 C C . PHE A 1 332 ? 16.535 -19.838 17.563 1.00 36.72 364 PHE A C 1
ATOM 2276 O O . PHE A 1 332 ? 17.502 -19.425 16.924 1.00 37.06 364 PHE A O 1
ATOM 2284 N N . ALA A 1 333 ? 15.874 -20.953 17.267 1.00 38.08 365 ALA A N 1
ATOM 2285 C CA . ALA A 1 333 ? 16.199 -21.770 16.085 1.00 40.94 365 ALA A CA 1
ATOM 2286 C C . ALA A 1 333 ? 15.929 -21.016 14.779 1.00 43.37 365 ALA A C 1
ATOM 2287 O O . ALA A 1 333 ? 16.711 -21.109 13.829 1.00 42.33 365 ALA A O 1
ATOM 2289 N N . GLU A 1 334 ? 14.844 -20.250 14.745 1.00 43.20 366 GLU A N 1
ATOM 2290 C CA . GLU A 1 334 ? 14.568 -19.372 13.603 1.00 43.43 366 GLU A CA 1
ATOM 2291 C C . GLU A 1 334 ? 15.601 -18.246 13.481 1.00 42.77 366 GLU A C 1
ATOM 2292 O O . GLU A 1 334 ? 16.093 -17.960 12.378 1.00 41.12 366 GLU A O 1
ATOM 2298 N N . TYR A 1 335 ? 15.941 -17.620 14.611 1.00 38.47 367 TYR A N 1
ATOM 2299 C CA . TYR A 1 335 ? 17.014 -16.627 14.652 1.00 37.11 367 TYR A CA 1
ATOM 2300 C C . TYR A 1 335 ? 18.316 -17.221 14.115 1.00 38.90 367 TYR A C 1
ATOM 2301 O O . TYR A 1 335 ? 19.055 -16.549 13.395 1.00 37.13 367 TYR A O 1
ATOM 2310 N N . TRP A 1 336 ? 18.571 -18.473 14.485 1.00 38.99 368 TRP A N 1
ATOM 2311 C CA . TRP A 1 336 ? 19.815 -19.168 14.126 1.00 41.73 368 TRP A CA 1
ATOM 2312 C C . TRP A 1 336 ? 19.934 -19.346 12.602 1.00 39.43 368 TRP A C 1
ATOM 2313 O O . TRP A 1 336 ? 20.954 -19.014 12.021 1.00 40.63 368 TRP A O 1
ATOM 2324 N N . GLU A 1 337 ? 18.863 -19.817 11.973 1.00 44.28 369 GLU A N 1
ATOM 2325 C CA . GLU A 1 337 ? 18.809 -20.010 10.515 1.00 47.12 369 GLU A CA 1
ATOM 2326 C C . GLU A 1 337 ? 19.014 -18.710 9.739 1.00 50.68 369 GLU A C 1
ATOM 2327 O O . GLU A 1 337 ? 19.762 -18.678 8.760 1.00 48.95 369 GLU A O 1
ATOM 2333 N N . GLU A 1 338 ? 18.352 -17.641 10.178 1.00 50.09 370 GLU A N 1
ATOM 2334 C CA . GLU A 1 338 ? 18.551 -16.319 9.583 1.00 50.58 370 GLU A CA 1
ATOM 2335 C C . GLU A 1 338 ? 19.940 -15.745 9.851 1.00 48.60 370 GLU A C 1
ATOM 2336 O O . GLU A 1 338 ? 20.582 -15.216 8.933 1.00 49.59 370 GLU A O 1
ATOM 2342 N N . ASN A 1 339 ? 20.398 -15.834 11.096 1.00 43.24 371 ASN A N 1
ATOM 2343 C CA . ASN A 1 339 ? 21.659 -15.221 11.495 1.00 44.31 371 ASN A CA 1
ATOM 2344 C C . ASN A 1 339 ? 22.881 -15.839 10.813 1.00 47.11 371 ASN A C 1
ATOM 2345 O O . ASN A 1 339 ? 23.832 -15.126 10.493 1.00 47.63 371 ASN A O 1
ATOM 2350 N N . PHE A 1 340 ? 22.847 -17.156 10.623 1.00 48.39 372 PHE A N 1
ATOM 2351 C CA . PHE A 1 340 ? 23.943 -17.886 9.983 1.00 49.05 372 PHE A CA 1
ATOM 2352 C C . PHE A 1 340 ? 23.630 -18.379 8.556 1.00 51.39 372 PHE A C 1
ATOM 2353 O O . PHE A 1 340 ? 24.390 -19.184 8.016 1.00 51.06 372 PHE A O 1
ATOM 2361 N N A ASN A 1 341 ? 22.549 -17.870 7.953 0.70 53.46 373 ASN A N 1
ATOM 2362 N N B ASN A 1 341 ? 22.521 -17.908 7.976 0.30 52.23 373 ASN A N 1
ATOM 2363 C CA A ASN A 1 341 ? 22.108 -18.246 6.601 0.70 53.74 373 ASN A CA 1
ATOM 2364 C CA B ASN A 1 341 ? 22.120 -18.236 6.605 0.30 52.56 373 ASN A CA 1
ATOM 2365 C C A ASN A 1 341 ? 22.241 -19.746 6.352 0.70 56.21 373 ASN A C 1
ATOM 2366 C C B ASN A 1 341 ? 22.177 -19.730 6.300 0.30 54.04 373 ASN A C 1
ATOM 2367 O O A ASN A 1 341 ? 23.043 -20.193 5.523 0.70 57.68 373 ASN A O 1
ATOM 2368 O O B ASN A 1 341 ? 22.842 -20.148 5.350 0.30 54.69 373 ASN A O 1
ATOM 2377 N N . CYS A 1 342 ? 21.477 -20.515 7.119 1.00 53.19 374 CYS A N 1
ATOM 2378 C CA . CYS A 1 342 ? 21.500 -21.972 7.035 1.00 53.52 374 CYS A CA 1
ATOM 2379 C C . CYS A 1 342 ? 20.129 -22.536 7.367 1.00 53.75 374 CYS A C 1
ATOM 2380 O O . CYS A 1 342 ? 19.236 -21.791 7.779 1.00 55.97 374 CYS A O 1
ATOM 2383 N N . LYS A 1 343 ? 19.961 -23.840 7.173 1.00 54.20 375 LYS A N 1
ATOM 2384 C CA . LYS A 1 343 ? 18.710 -24.539 7.497 1.00 57.78 375 LYS A CA 1
ATOM 2385 C C . LYS A 1 343 ? 18.965 -25.634 8.529 1.00 59.30 375 LYS A C 1
ATOM 2386 O O . LYS A 1 343 ? 20.051 -26.210 8.565 1.00 57.81 375 LYS A O 1
ATOM 2389 N N . LEU A 1 344 ? 17.959 -25.915 9.360 1.00 62.39 376 LEU A N 1
ATOM 2390 C CA . LEU A 1 344 ? 18.038 -26.988 10.356 1.00 64.27 376 LEU A CA 1
ATOM 2391 C C . LEU A 1 344 ? 17.304 -28.233 9.859 1.00 66.90 376 LEU A C 1
ATOM 2392 O O . LEU A 1 344 ? 16.074 -28.277 9.828 1.00 71.07 376 LEU A O 1
ATOM 2397 N N . ASP A 1 355 ? 21.808 -24.379 -0.502 1.00 77.33 387 ASP A N 1
ATOM 2398 C CA . ASP A 1 355 ? 21.119 -24.411 0.786 1.00 76.92 387 ASP A CA 1
ATOM 2399 C C . ASP A 1 355 ? 22.019 -24.998 1.883 1.00 74.56 387 ASP A C 1
ATOM 2400 O O . ASP A 1 355 ? 22.031 -26.212 2.104 1.00 77.59 387 ASP A O 1
ATOM 2402 N N . ARG A 1 356 ? 22.774 -24.128 2.555 1.00 70.81 388 ARG A N 1
ATOM 2403 C CA . ARG A 1 356 ? 23.703 -24.535 3.621 1.00 69.24 388 ARG A CA 1
ATOM 2404 C C . ARG A 1 356 ? 22.940 -25.073 4.837 1.00 67.03 388 ARG A C 1
ATOM 2405 O O . ARG A 1 356 ? 21.874 -24.559 5.179 1.00 61.44 388 ARG A O 1
ATOM 2409 N N . LYS A 1 357 ? 23.480 -26.113 5.468 1.00 64.25 389 LYS A N 1
ATOM 2410 C CA . LYS A 1 357 ? 22.860 -26.725 6.647 1.00 63.36 389 LYS A CA 1
ATOM 2411 C C . LYS A 1 357 ? 23.548 -26.223 7.911 1.00 60.25 389 LYS A C 1
ATOM 2412 O O . LYS A 1 357 ? 24.773 -26.100 7.945 1.00 55.97 389 LYS A O 1
ATOM 2415 N N . CYS A 1 358 ? 22.760 -25.928 8.945 1.00 57.99 390 CYS A N 1
ATOM 2416 C CA . CYS A 1 358 ? 23.317 -25.512 10.233 1.00 57.44 390 CYS A CA 1
ATOM 2417 C C . CYS A 1 358 ? 23.949 -26.719 10.925 1.00 54.32 390 CYS A C 1
ATOM 2418 O O . CYS A 1 358 ? 23.347 -27.786 10.975 1.00 52.73 390 CYS A O 1
ATOM 2421 N N . THR A 1 359 ? 25.161 -26.542 11.442 1.00 54.41 391 THR A N 1
ATOM 2422 C CA . THR A 1 359 ? 25.857 -27.585 12.209 1.00 56.19 391 THR A CA 1
ATOM 2423 C C . THR A 1 359 ? 25.580 -27.540 13.718 1.00 59.30 391 THR A C 1
ATOM 2424 O O . THR A 1 359 ? 25.759 -28.546 14.415 1.00 60.09 391 THR A O 1
ATOM 2428 N N . GLY A 1 360 ? 25.182 -26.370 14.219 1.00 55.34 392 GLY A N 1
ATOM 2429 C CA . GLY A 1 360 ? 25.066 -26.133 15.649 1.00 52.27 392 GLY A CA 1
ATOM 2430 C C . GLY A 1 360 ? 26.361 -25.671 16.283 1.00 51.48 392 GLY A C 1
ATOM 2431 O O . GLY A 1 360 ? 26.366 -25.308 17.451 1.00 51.17 392 GLY A O 1
ATOM 2432 N N . GLN A 1 361 ? 27.462 -25.679 15.530 1.00 52.89 393 GLN A N 1
ATOM 2433 C CA . GLN A 1 361 ? 28.772 -25.271 16.047 1.00 56.22 393 GLN A CA 1
ATOM 2434 C C . GLN A 1 361 ? 29.110 -23.829 15.684 1.00 52.86 393 GLN A C 1
ATOM 2435 O O . GLN A 1 361 ? 30.131 -23.312 16.140 1.00 51.03 393 GLN A O 1
ATOM 2441 N N . GLU A 1 362 ? 28.242 -23.180 14.893 1.00 50.47 394 GLU A N 1
ATOM 2442 C CA . GLU A 1 362 ? 28.343 -21.740 14.627 1.00 49.64 394 GLU A CA 1
ATOM 2443 C C . GLU A 1 362 ? 28.279 -20.977 15.947 1.00 48.66 394 GLU A C 1
ATOM 2444 O O . GLU A 1 362 ? 27.633 -21.430 16.899 1.00 45.81 394 GLU A O 1
ATOM 2450 N N . ARG A 1 363 ? 28.953 -19.837 16.011 1.00 48.24 395 ARG A N 1
ATOM 2451 C CA . ARG A 1 363 ? 28.951 -19.016 17.214 1.00 49.13 395 ARG A CA 1
ATOM 2452 C C . ARG A 1 363 ? 28.722 -17.556 16.882 1.00 47.32 395 ARG A C 1
ATOM 2453 O O . ARG A 1 363 ? 29.270 -17.028 15.909 1.00 45.44 395 ARG A O 1
ATOM 2461 N N . ILE A 1 364 ? 27.906 -16.915 17.718 1.00 43.38 396 ILE A N 1
ATOM 2462 C CA . ILE A 1 364 ? 27.446 -15.555 17.496 1.00 43.11 396 ILE A CA 1
ATOM 2463 C C . ILE A 1 364 ? 28.642 -14.628 17.661 1.00 42.99 396 ILE A C 1
ATOM 2464 O O . ILE A 1 364 ? 29.334 -14.698 18.663 1.00 44.39 396 ILE A O 1
ATOM 2469 N N . GLY A 1 365 ? 28.886 -13.771 16.675 1.00 46.30 397 GLY A N 1
ATOM 2470 C CA . GLY A 1 365 ? 30.059 -12.899 16.696 1.00 48.49 397 GLY A CA 1
ATOM 2471 C C . GLY A 1 365 ? 31.275 -13.500 15.992 1.00 52.24 397 GLY A C 1
ATOM 2472 O O . GLY A 1 365 ? 32.073 -12.757 15.428 1.00 56.41 397 GLY A O 1
ATOM 2473 N N . LYS A 1 366 ? 31.417 -14.828 16.019 1.00 52.59 398 LYS A N 1
ATOM 2474 C CA . LYS A 1 366 ? 32.482 -15.526 15.294 1.00 53.39 398 LYS A CA 1
ATOM 2475 C C . LYS A 1 366 ? 32.056 -15.789 13.855 1.00 54.13 398 LYS A C 1
ATOM 2476 O O . LYS A 1 366 ? 32.671 -15.279 12.916 1.00 56.72 398 LYS A O 1
ATOM 2478 N N . ASP A 1 367 ? 30.983 -16.554 13.682 1.00 54.56 399 ASP A N 1
ATOM 2479 C CA . ASP A 1 367 ? 30.476 -16.897 12.347 1.00 54.92 399 ASP A CA 1
ATOM 2480 C C . ASP A 1 367 ? 29.419 -15.922 11.825 1.00 54.56 399 ASP A C 1
ATOM 2481 O O . ASP A 1 367 ? 28.847 -16.144 10.758 1.00 57.95 399 ASP A O 1
ATOM 2486 N N . SER A 1 368 ? 29.154 -14.856 12.582 1.00 52.67 400 SER A N 1
ATOM 2487 C CA . SER A 1 368 ? 28.286 -13.760 12.153 1.00 52.86 400 SER A CA 1
ATOM 2488 C C . SER A 1 368 ? 28.864 -12.482 12.727 1.00 51.00 400 SER A C 1
ATOM 2489 O O . SER A 1 368 ? 29.709 -12.538 13.613 1.00 51.68 400 SER A O 1
ATOM 2492 N N . ASN A 1 369 ? 28.421 -11.339 12.221 1.00 51.54 401 ASN A N 1
ATOM 2493 C CA . ASN A 1 369 ? 28.750 -10.049 12.834 1.00 53.74 401 ASN A CA 1
ATOM 2494 C C . ASN A 1 369 ? 27.774 -9.781 13.976 1.00 52.89 401 ASN A C 1
ATOM 2495 O O . ASN A 1 369 ? 26.565 -9.976 13.812 1.00 55.06 401 ASN A O 1
ATOM 2500 N N . TYR A 1 370 ? 28.304 -9.348 15.119 1.00 49.41 402 TYR A N 1
ATOM 2501 C CA . TYR A 1 370 ? 27.498 -9.032 16.297 1.00 48.60 402 TYR A CA 1
ATOM 2502 C C . TYR A 1 370 ? 27.888 -7.681 16.876 1.00 50.55 402 TYR A C 1
ATOM 2503 O O . TYR A 1 370 ? 29.056 -7.446 17.195 1.00 50.08 402 TYR A O 1
ATOM 2512 N N . GLU A 1 371 ? 26.896 -6.814 17.036 1.00 50.75 403 GLU A N 1
ATOM 2513 C CA . GLU A 1 371 ? 27.015 -5.631 17.883 1.00 51.79 403 GLU A CA 1
ATOM 2514 C C . GLU A 1 371 ? 25.728 -5.522 18.708 1.00 48.21 403 GLU A C 1
ATOM 2515 O O . GLU A 1 371 ? 24.640 -5.759 18.188 1.00 48.77 403 GLU A O 1
ATOM 2521 N N . GLN A 1 372 ? 25.871 -5.181 19.985 1.00 46.90 404 GLN A N 1
ATOM 2522 C CA . GLN A 1 372 ? 24.735 -5.030 20.895 1.00 47.08 404 GLN A CA 1
ATOM 2523 C C . GLN A 1 372 ? 23.726 -4.039 20.328 1.00 46.18 404 GLN A C 1
ATOM 2524 O O . GLN A 1 372 ? 24.089 -2.939 19.918 1.00 42.12 404 GLN A O 1
ATOM 2530 N N . GLU A 1 373 ? 22.456 -4.417 20.329 1.00 45.41 405 GLU A N 1
ATOM 2531 C CA . GLU A 1 373 ? 21.428 -3.523 19.806 1.00 45.44 405 GLU A CA 1
ATOM 2532 C C . GLU A 1 373 ? 21.303 -2.337 20.768 1.00 44.50 405 GLU A C 1
ATOM 2533 O O . GLU A 1 373 ? 21.452 -2.492 21.980 1.00 42.91 405 GLU A O 1
ATOM 2539 N N . GLY A 1 374 ? 21.072 -1.149 20.213 1.00 44.20 406 GLY A N 1
ATOM 2540 C CA . GLY A 1 374 ? 21.160 0.094 20.969 1.00 42.52 406 GLY A CA 1
ATOM 2541 C C . GLY A 1 374 ? 20.228 0.246 22.157 1.00 42.43 406 GLY A C 1
ATOM 2542 O O . GLY A 1 374 ? 20.525 1.021 23.064 1.00 41.87 406 GLY A O 1
ATOM 2543 N N . LYS A 1 375 ? 19.109 -0.484 22.165 1.00 40.46 407 LYS A N 1
ATOM 2544 C CA . LYS A 1 375 ? 18.111 -0.345 23.229 1.00 40.93 407 LYS A CA 1
ATOM 2545 C C . LYS A 1 375 ? 18.160 -1.455 24.269 1.00 37.16 407 LYS A C 1
ATOM 2546 O O . LYS A 1 375 ? 17.294 -1.500 25.116 1.00 36.05 407 LYS A O 1
ATOM 2552 N N . VAL A 1 376 ? 19.188 -2.313 24.246 1.00 35.39 408 VAL A N 1
ATOM 2553 C CA . VAL A 1 376 ? 19.342 -3.362 25.275 1.00 35.51 408 VAL A CA 1
ATOM 2554 C C . VAL A 1 376 ? 19.373 -2.762 26.678 1.00 34.31 408 VAL A C 1
ATOM 2555 O O . VAL A 1 376 ? 18.723 -3.287 27.598 1.00 31.56 408 VAL A O 1
ATOM 2559 N N . GLN A 1 377 ? 20.106 -1.655 26.846 1.00 32.54 409 GLN A N 1
ATOM 2560 C CA . GLN A 1 377 ? 20.114 -0.930 28.114 1.00 35.19 409 GLN A CA 1
ATOM 2561 C C . GLN A 1 377 ? 18.692 -0.592 28.601 1.00 31.99 409 GLN A C 1
ATOM 2562 O O . GLN A 1 377 ? 18.383 -0.750 29.767 1.00 30.31 409 GLN A O 1
ATOM 2568 N N . PHE A 1 378 ? 17.857 -0.094 27.693 1.00 31.56 410 PHE A N 1
ATOM 2569 C CA . PHE A 1 378 ? 16.494 0.304 28.022 1.00 31.85 410 PHE A CA 1
ATOM 2570 C C . PHE A 1 378 ? 15.580 -0.876 28.373 1.00 28.73 410 PHE A C 1
ATOM 2571 O O . PHE A 1 378 ? 14.747 -0.745 29.257 1.00 29.72 410 PHE A O 1
ATOM 2579 N N . VAL A 1 379 ? 15.740 -2.007 27.696 1.00 29.10 411 VAL A N 1
ATOM 2580 C CA . VAL A 1 379 ? 14.954 -3.200 28.026 1.00 28.40 411 VAL A CA 1
ATOM 2581 C C . VAL A 1 379 ? 15.317 -3.641 29.436 1.00 28.83 411 VAL A C 1
ATOM 2582 O O . VAL A 1 379 ? 14.445 -3.869 30.271 1.00 28.59 411 VAL A O 1
ATOM 2586 N N . ILE A 1 380 ? 16.609 -3.746 29.702 1.00 29.23 412 ILE A N 1
ATOM 2587 C CA . ILE A 1 380 ? 17.066 -4.148 31.032 1.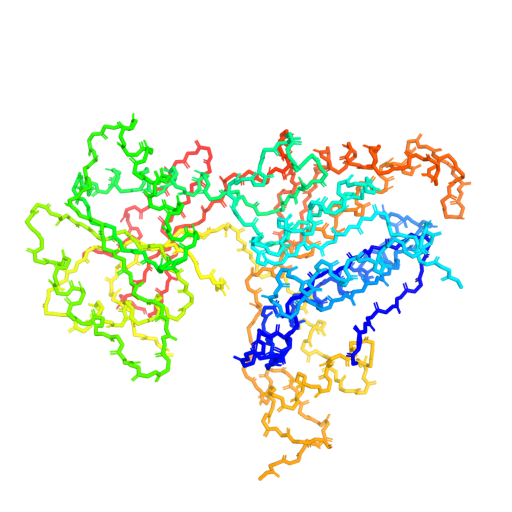00 29.31 412 ILE A CA 1
ATOM 2588 C C . ILE A 1 380 ? 16.576 -3.201 32.121 1.00 28.83 412 ILE A C 1
ATOM 2589 O O . ILE A 1 380 ? 16.084 -3.654 33.156 1.00 30.51 412 ILE A O 1
ATOM 2594 N N . ASP A 1 381 ? 16.681 -1.900 31.878 1.00 28.78 413 ASP A N 1
ATOM 2595 C CA . ASP A 1 381 ? 16.268 -0.901 32.840 1.00 29.40 413 ASP A CA 1
ATOM 2596 C C . ASP A 1 381 ? 14.755 -0.886 33.049 1.00 29.51 413 ASP A C 1
ATOM 2597 O O . ASP A 1 381 ? 14.305 -0.627 34.153 1.00 29.35 413 ASP A O 1
ATOM 2602 N N . ALA A 1 382 ? 13.981 -1.212 32.016 1.00 28.62 414 ALA A N 1
ATOM 2603 C CA . ALA A 1 382 ? 12.520 -1.365 32.175 1.00 28.24 414 ALA A CA 1
ATOM 2604 C C . ALA A 1 382 ? 12.179 -2.496 33.113 1.00 28.75 414 ALA A C 1
ATOM 2605 O O . ALA A 1 382 ? 11.310 -2.363 33.996 1.00 28.74 414 ALA A O 1
ATOM 2607 N N . VAL A 1 383 ? 12.883 -3.614 32.954 1.00 28.46 415 VAL A N 1
ATOM 2608 C CA . VAL A 1 383 ? 12.661 -4.786 33.801 1.00 27.09 415 VAL A CA 1
ATOM 2609 C C . VAL A 1 383 ? 13.116 -4.475 35.233 1.00 30.74 415 VAL A C 1
ATOM 2610 O O . VAL A 1 383 ? 12.427 -4.816 36.199 1.00 29.01 415 VAL A O 1
ATOM 2614 N N . TYR A 1 384 ? 14.254 -3.798 35.373 1.00 31.14 416 TYR A N 1
ATOM 2615 C CA . TYR A 1 384 ? 14.736 -3.411 36.710 1.00 32.69 416 TYR A CA 1
ATOM 2616 C C . TYR A 1 384 ? 13.812 -2.400 37.390 1.00 30.28 416 TYR A C 1
ATOM 2617 O O . TYR A 1 384 ? 13.646 -2.455 38.605 1.00 30.43 416 TYR A O 1
ATOM 2626 N N . ALA A 1 385 ? 13.214 -1.494 36.624 1.00 30.96 417 ALA A N 1
ATOM 2627 C CA . ALA A 1 385 ? 12.237 -0.547 37.172 1.00 31.11 417 ALA A CA 1
ATOM 2628 C C . ALA A 1 385 ? 11.038 -1.278 37.776 1.00 32.40 417 ALA A C 1
ATOM 2629 O O . ALA A 1 385 ? 10.629 -0.998 38.903 1.00 29.74 417 ALA A O 1
ATOM 2631 N N . MET A 1 386 ? 10.525 -2.264 37.048 1.00 31.04 418 MET A N 1
ATOM 2632 C CA . MET A 1 386 ? 9.445 -3.111 37.546 1.00 31.68 418 MET A CA 1
ATOM 2633 C C . MET A 1 386 ? 9.867 -3.859 38.805 1.00 30.67 418 MET A C 1
ATOM 2634 O O . MET A 1 386 ? 9.102 -3.932 39.780 1.00 32.18 418 MET A O 1
ATOM 2639 N N . ALA A 1 387 ? 11.076 -4.408 38.803 1.00 30.00 419 ALA A N 1
ATOM 2640 C CA . ALA A 1 387 ? 11.580 -5.149 39.970 1.00 29.79 419 ALA A CA 1
ATOM 2641 C C . ALA A 1 387 ? 11.764 -4.264 41.221 1.00 31.78 419 ALA A C 1
ATOM 2642 O O . ALA A 1 387 ? 11.353 -4.654 42.312 1.00 31.25 419 ALA A O 1
ATOM 2644 N N . HIS A 1 388 ? 12.376 -3.090 41.051 1.00 32.97 420 HIS A N 1
ATOM 2645 C CA . HIS A 1 388 ? 12.538 -2.119 42.152 1.00 34.95 420 HIS A CA 1
ATOM 2646 C C . HIS A 1 388 ? 11.191 -1.678 42.712 1.00 33.57 420 HIS A C 1
ATOM 2647 O O . HIS A 1 388 ? 11.054 -1.521 43.928 1.00 36.03 420 HIS A O 1
ATOM 2654 N N . ALA A 1 389 ? 10.197 -1.516 41.837 1.00 31.79 421 ALA A N 1
ATOM 2655 C CA . ALA A 1 389 ? 8.841 -1.174 42.252 1.00 31.82 421 ALA A CA 1
ATOM 2656 C C . ALA A 1 389 ? 8.233 -2.290 43.112 1.00 33.38 421 ALA A C 1
ATOM 2657 O O . ALA A 1 389 ? 7.719 -2.040 44.218 1.00 33.23 421 ALA A O 1
ATOM 2659 N N . LEU A 1 390 ? 8.333 -3.526 42.621 1.00 31.89 422 LEU A N 1
ATOM 2660 C CA . LEU A 1 390 ? 7.871 -4.691 43.366 1.00 32.86 422 LEU A CA 1
ATOM 2661 C C . LEU A 1 390 ? 8.643 -4.876 44.689 1.00 32.90 422 LEU A C 1
ATOM 2662 O O . LEU A 1 390 ? 8.053 -5.233 45.702 1.00 36.73 422 LEU A O 1
ATOM 2667 N N . HIS A 1 391 ? 9.944 -4.632 44.670 1.00 34.07 423 HIS A N 1
ATOM 2668 C CA . HIS A 1 391 ? 10.747 -4.740 45.891 1.00 38.00 423 HIS A CA 1
ATOM 2669 C C . HIS A 1 391 ? 10.228 -3.777 46.984 1.00 39.04 423 HIS A C 1
ATOM 2670 O O . HIS A 1 391 ? 10.000 -4.186 48.125 1.00 37.28 423 HIS A O 1
ATOM 2677 N N . HIS A 1 392 ? 10.012 -2.517 46.614 1.00 38.58 424 HIS A N 1
ATOM 2678 C CA . HIS A 1 392 ? 9.539 -1.500 47.569 1.00 39.45 424 HIS A CA 1
ATOM 2679 C C . HIS A 1 392 ? 8.116 -1.825 48.043 1.00 39.35 424 HIS A C 1
ATOM 2680 O O . HIS A 1 392 ? 7.843 -1.841 49.248 1.00 39.12 424 HIS A O 1
ATOM 2687 N N . MET A 1 393 ? 7.224 -2.154 47.114 1.00 38.11 425 MET A N 1
ATOM 2688 C CA . MET A 1 393 ? 5.887 -2.619 47.485 1.00 41.37 425 MET A CA 1
ATOM 2689 C C . MET A 1 393 ? 5.922 -3.772 48.503 1.00 42.70 425 MET A C 1
ATOM 2690 O O . MET A 1 393 ? 5.178 -3.749 49.484 1.00 43.54 425 MET A O 1
ATOM 2695 N N . ASN A 1 394 ? 6.780 -4.760 48.262 1.00 42.75 426 ASN A N 1
ATOM 2696 C CA . ASN A 1 394 ? 6.956 -5.882 49.180 1.00 44.24 426 ASN A CA 1
ATOM 2697 C C . ASN A 1 394 ? 7.431 -5.416 50.568 1.00 46.68 426 ASN A C 1
ATOM 2698 O O . ASN A 1 394 ? 6.869 -5.831 51.582 1.00 48.55 426 ASN A O 1
ATOM 2703 N N . LYS A 1 395 ? 8.437 -4.542 50.608 1.00 46.46 427 LYS A N 1
ATOM 2704 C CA . LYS A 1 395 ? 8.968 -4.036 51.876 1.00 48.23 427 LYS A CA 1
ATOM 2705 C C . LYS A 1 395 ? 7.949 -3.194 52.640 1.00 49.90 427 LYS A C 1
ATOM 2706 O O . LYS A 1 395 ? 7.975 -3.194 53.870 1.00 53.29 427 LYS A O 1
ATOM 2708 N N . ASP A 1 396 ? 7.053 -2.502 51.928 1.00 48.26 428 ASP A N 1
ATOM 2709 C CA . ASP A 1 396 ? 6.003 -1.689 52.563 1.00 48.56 428 ASP A CA 1
ATOM 2710 C C . ASP A 1 396 ? 4.810 -2.519 53.051 1.00 52.53 428 ASP A C 1
ATOM 2711 O O . ASP A 1 396 ? 4.263 -2.244 54.128 1.00 49.67 428 ASP A O 1
ATOM 2716 N N . LEU A 1 397 ? 4.389 -3.504 52.257 1.00 54.88 429 LEU A N 1
ATOM 2717 C CA . LEU A 1 397 ? 3.204 -4.322 52.577 1.00 56.85 429 LEU A CA 1
ATOM 2718 C C . LEU A 1 397 ? 3.498 -5.663 53.274 1.00 57.17 429 LEU A C 1
ATOM 2719 O O . LEU A 1 397 ? 2.570 -6.297 53.778 1.00 57.78 429 LEU A O 1
ATOM 2724 N N . CYS A 1 398 ? 4.767 -6.078 53.301 1.00 57.58 430 CYS A N 1
ATOM 2725 C CA . CYS A 1 398 ? 5.191 -7.387 53.813 1.00 60.02 430 CYS A CA 1
ATOM 2726 C C . CYS A 1 398 ? 6.383 -7.294 54.768 1.00 61.66 430 CYS A C 1
ATOM 2727 O O . CYS A 1 398 ? 7.007 -6.244 54.908 1.00 60.74 430 CYS A O 1
ATOM 2730 N N . ALA A 1 399 ? 6.685 -8.416 55.414 1.00 66.56 431 ALA A N 1
ATOM 2731 C CA . ALA A 1 399 ? 7.880 -8.557 56.259 1.00 69.60 431 ALA A CA 1
ATOM 2732 C C . ALA A 1 399 ? 8.143 -10.035 56.532 1.00 68.61 431 ALA A C 1
ATOM 2733 O O . ALA A 1 399 ? 7.196 -10.802 56.699 1.00 68.21 431 ALA A O 1
ATOM 2735 N N . ASP A 1 400 ? 9.421 -10.423 56.560 1.00 71.32 432 ASP A N 1
ATOM 2736 C CA . ASP A 1 400 ? 9.853 -11.794 56.907 1.00 73.28 432 ASP A CA 1
ATOM 2737 C C . ASP A 1 400 ? 8.974 -12.905 56.313 1.00 74.31 432 ASP A C 1
ATOM 2738 O O . ASP A 1 400 ? 8.312 -13.641 57.051 1.00 77.52 432 ASP A O 1
ATOM 2740 N N . TYR A 1 401 ? 8.989 -13.021 54.982 1.00 70.89 433 TYR A N 1
ATOM 2741 C CA . TYR A 1 401 ? 8.024 -13.846 54.253 1.00 67.41 433 TYR A CA 1
ATOM 2742 C C . TYR A 1 401 ? 8.648 -14.457 52.987 1.00 67.43 433 TYR A C 1
ATOM 2743 O O . TYR A 1 401 ? 9.330 -13.759 52.229 1.00 58.37 433 TYR A O 1
ATOM 2752 N N . ARG A 1 402 ? 8.416 -15.755 52.772 1.00 67.48 434 ARG A N 1
ATOM 2753 C CA . ARG A 1 402 ? 8.850 -16.454 51.553 1.00 68.65 434 ARG A CA 1
ATOM 2754 C C . ARG A 1 402 ? 7.832 -16.228 50.427 1.00 69.44 434 ARG A C 1
ATOM 2755 O O . ARG A 1 402 ? 6.819 -16.936 50.335 1.00 67.29 434 ARG A O 1
ATOM 2757 N N . GLY A 1 403 ? 8.106 -15.229 49.587 1.00 66.66 435 GLY A N 1
ATOM 2758 C CA . GLY A 1 403 ? 7.222 -14.848 48.486 1.00 64.64 435 GLY A CA 1
ATOM 2759 C C . GLY A 1 403 ? 6.366 -13.628 48.803 1.00 59.68 435 GLY A C 1
ATOM 2760 O O . GLY A 1 403 ? 6.775 -12.745 49.557 1.00 59.55 435 GLY A O 1
ATOM 2761 N N . VAL A 1 404 ? 5.165 -13.616 48.231 1.00 58.47 436 VAL A N 1
ATOM 2762 C CA . VAL A 1 404 ? 4.262 -12.463 48.223 1.00 57.37 436 VAL A CA 1
ATOM 2763 C C . VAL A 1 404 ? 3.164 -12.631 49.290 1.00 58.48 436 VAL A C 1
ATOM 2764 O O . VAL A 1 404 ? 2.537 -13.685 49.352 1.00 56.97 436 VAL A O 1
ATOM 2768 N N . CYS A 1 405 ? 2.937 -11.606 50.124 1.00 61.93 437 CYS A N 1
ATOM 2769 C CA . CYS A 1 405 ? 1.788 -11.591 51.065 1.00 63.02 437 CYS A CA 1
ATOM 2770 C C . CYS A 1 405 ? 0.469 -11.574 50.347 1.00 59.61 437 CYS A C 1
ATOM 2771 O O . CYS A 1 405 ? 0.423 -11.158 49.194 1.00 57.67 437 CYS A O 1
ATOM 2774 N N . PRO A 1 406 ? -0.625 -11.937 51.058 1.00 59.03 438 PRO A N 1
ATOM 2775 C CA . PRO A 1 406 ? -1.967 -11.629 50.558 1.00 58.12 438 PRO A CA 1
ATOM 2776 C C . PRO A 1 406 ? -2.199 -10.124 50.401 1.00 56.59 438 PRO A C 1
ATOM 2777 O O . PRO A 1 406 ? -2.900 -9.721 49.481 1.00 59.21 438 PRO A O 1
ATOM 2781 N N . GLU A 1 407 ? -1.627 -9.314 51.299 1.00 53.89 439 GLU A N 1
ATOM 2782 C CA . GLU A 1 407 ? -1.767 -7.853 51.238 1.00 54.52 439 GLU A CA 1
ATOM 2783 C C . GLU A 1 407 ? -1.131 -7.268 49.976 1.00 52.73 439 GLU A C 1
ATOM 2784 O O . GLU A 1 407 ? -1.679 -6.350 49.365 1.00 50.36 439 GLU A O 1
ATOM 2786 N N . MET A 1 408 ? 0.025 -7.806 49.596 1.00 53.51 440 MET A N 1
ATOM 2787 C CA . MET A 1 408 ? 0.698 -7.394 48.366 1.00 52.67 440 MET A CA 1
ATOM 2788 C C . MET A 1 408 ? -0.039 -7.951 47.164 1.00 53.65 440 MET A C 1
ATOM 2789 O O . MET A 1 408 ? -0.242 -7.235 46.188 1.00 56.28 440 MET A O 1
ATOM 2794 N N . GLU A 1 409 ? -0.437 -9.223 47.236 1.00 56.18 441 GLU A N 1
ATOM 2795 C CA . GLU A 1 409 ? -1.301 -9.828 46.214 1.00 60.08 441 GLU A CA 1
ATOM 2796 C C . GLU A 1 409 ? -2.605 -9.042 46.002 1.00 59.40 441 GLU A C 1
ATOM 2797 O O . GLU A 1 409 ? -3.089 -8.951 44.877 1.00 64.17 441 GLU A O 1
ATOM 2800 N N . GLN A 1 410 ? -3.152 -8.480 47.080 1.00 59.65 442 GLN A N 1
ATOM 2801 C CA . GLN A 1 410 ? -4.404 -7.708 47.041 1.00 59.61 442 GLN A CA 1
ATOM 2802 C C . GLN A 1 410 ? -4.250 -6.236 46.642 1.00 58.91 442 GLN A C 1
ATOM 2803 O O . GLN A 1 410 ? -5.246 -5.581 46.330 1.00 60.90 442 GLN A O 1
ATOM 2805 N N . ALA A 1 411 ? -3.020 -5.721 46.661 1.00 59.89 443 ALA A N 1
ATOM 2806 C CA . ALA A 1 411 ? -2.735 -4.314 46.333 1.00 58.28 443 ALA A CA 1
ATOM 2807 C C . ALA A 1 411 ? -3.201 -3.912 44.934 1.00 55.84 443 ALA A C 1
ATOM 2808 O O . ALA A 1 411 ? -3.755 -2.830 44.752 1.00 59.44 443 ALA A O 1
ATOM 2810 N N . GLY A 1 412 ? -2.972 -4.781 43.952 1.00 50.58 444 GLY A N 1
ATOM 2811 C CA . GLY A 1 412 ? -3.373 -4.513 42.576 1.00 47.67 444 GLY A CA 1
ATOM 2812 C C . GLY A 1 412 ? -2.502 -3.494 41.853 1.00 45.72 444 GLY A C 1
ATOM 2813 O O . GLY A 1 412 ? -1.621 -2.847 42.446 1.00 40.01 444 GLY A O 1
ATOM 2814 N N . GLY A 1 413 ? -2.788 -3.338 40.564 1.00 45.48 445 GLY A N 1
ATOM 2815 C CA . GLY A 1 413 ? -1.967 -2.545 39.661 1.00 45.39 445 GLY A CA 1
ATOM 2816 C C . GLY A 1 413 ? -1.966 -1.051 39.875 1.00 42.03 445 GLY A C 1
ATOM 2817 O O . GLY A 1 413 ? -0.973 -0.396 39.579 1.00 39.09 445 GLY A O 1
ATOM 2818 N N . LYS A 1 414 ? -3.068 -0.494 40.374 1.00 42.28 446 LYS A N 1
ATOM 2819 C CA . LYS A 1 414 ? -3.107 0.934 40.716 1.00 42.64 446 LYS A CA 1
ATOM 2820 C C . LYS A 1 414 ? -2.027 1.305 41.718 1.00 41.94 446 LYS A C 1
ATOM 2821 O O . LYS A 1 414 ? -1.370 2.344 41.572 1.00 44.05 446 LYS A O 1
ATOM 2823 N N A LYS A 1 415 ? -1.839 0.453 42.726 0.50 39.34 447 LYS A N 1
ATOM 2824 N N B LYS A 1 415 ? -1.829 0.457 42.729 0.50 40.33 447 LYS A N 1
ATOM 2825 C CA A LYS A 1 415 ? -0.812 0.659 43.740 0.50 38.19 447 LYS A CA 1
ATOM 2826 C CA B LYS A 1 415 ? -0.793 0.691 43.733 0.50 39.79 447 LYS A CA 1
ATOM 2827 C C A LYS A 1 415 ? 0.594 0.416 43.196 0.50 37.27 447 LYS A C 1
ATOM 2828 C C B LYS A 1 415 ? 0.605 0.424 43.189 0.50 38.11 447 LYS A C 1
ATOM 2829 O O A LYS A 1 415 ? 1.500 1.201 43.468 0.50 37.88 447 LYS A O 1
ATOM 2830 O O B LYS A 1 415 ? 1.521 1.199 43.457 0.50 38.57 447 LYS A O 1
ATOM 2835 N N . LEU A 1 416 ? 0.780 -0.662 42.435 1.00 37.35 448 LEU A N 1
ATOM 2836 C CA . LEU A 1 416 ? 2.095 -0.950 41.807 1.00 35.46 448 LEU A CA 1
ATOM 2837 C C . LEU A 1 416 ? 2.519 0.191 40.885 1.00 34.75 448 LEU A C 1
ATOM 2838 O O . LEU A 1 416 ? 3.681 0.587 40.890 1.00 31.38 448 LEU A O 1
ATOM 2843 N N . LEU A 1 417 ? 1.562 0.722 40.123 1.00 33.30 449 LEU A N 1
ATOM 2844 C CA . LEU A 1 417 ? 1.790 1.900 39.292 1.00 35.65 449 LEU A CA 1
ATOM 2845 C C . LEU A 1 417 ? 2.441 3.055 40.065 1.00 36.35 449 LEU A C 1
ATOM 2846 O O . LEU A 1 417 ? 3.410 3.641 39.588 1.00 34.33 449 LEU A O 1
ATOM 2851 N N . LYS A 1 418 ? 1.945 3.347 41.266 1.00 37.84 450 LYS A N 1
ATOM 2852 C CA . LYS A 1 418 ? 2.541 4.412 42.102 1.00 38.70 450 LYS A CA 1
ATOM 2853 C C . LYS A 1 418 ? 3.991 4.088 42.489 1.00 36.12 450 LYS A C 1
ATOM 2854 O O . LYS A 1 418 ? 4.869 4.961 42.479 1.00 37.41 450 LYS A O 1
ATOM 2857 N N . TYR A 1 419 ? 4.253 2.830 42.807 1.00 35.92 451 TYR A N 1
ATOM 2858 C CA . TYR A 1 419 ? 5.616 2.408 43.111 1.00 36.71 451 TYR A CA 1
ATOM 2859 C C . TYR A 1 419 ? 6.526 2.546 41.901 1.00 35.35 451 TYR A C 1
ATOM 2860 O O . TYR A 1 419 ? 7.643 3.060 42.026 1.00 33.36 451 TYR A O 1
ATOM 2869 N N . ILE A 1 420 ? 6.031 2.136 40.732 1.00 33.98 452 ILE A N 1
ATOM 2870 C CA . ILE A 1 420 ? 6.778 2.291 39.478 1.00 33.70 452 ILE A CA 1
ATOM 2871 C C . ILE A 1 420 ? 7.168 3.752 39.260 1.00 33.12 452 ILE A C 1
ATOM 2872 O O . ILE A 1 420 ? 8.341 4.056 39.030 1.00 31.37 452 ILE A O 1
ATOM 2877 N N . ARG A 1 421 ? 6.184 4.648 39.361 1.00 35.03 453 ARG A N 1
ATOM 2878 C CA . ARG A 1 421 ? 6.416 6.084 39.123 1.00 37.97 453 ARG A CA 1
ATOM 2879 C C . ARG A 1 421 ? 7.419 6.736 40.083 1.00 37.63 453 ARG A C 1
ATOM 2880 O O . ARG A 1 421 ? 7.968 7.793 39.775 1.00 38.75 453 ARG A O 1
ATOM 2888 N N . ASN A 1 422 ? 7.678 6.093 41.218 1.00 38.35 454 ASN A N 1
ATOM 2889 C CA . ASN A 1 422 ? 8.601 6.603 42.222 1.00 38.94 454 ASN A CA 1
ATOM 2890 C C . ASN A 1 422 ? 9.949 5.891 42.344 1.00 40.09 454 ASN A C 1
ATOM 2891 O O . ASN A 1 422 ? 10.751 6.255 43.205 1.00 37.90 454 ASN A O 1
ATOM 2896 N N . VAL A 1 423 ? 10.242 4.926 41.465 1.00 37.19 455 VAL A N 1
ATOM 2897 C CA . VAL A 1 423 ? 11.580 4.309 41.465 1.00 37.01 455 VAL A CA 1
ATOM 2898 C C . VAL A 1 423 ? 12.674 5.317 41.128 1.00 37.30 455 VAL A C 1
ATOM 2899 O O . VAL A 1 423 ? 12.450 6.291 40.419 1.00 38.01 455 VAL A O 1
ATOM 2903 N N . ASN A 1 424 ? 13.861 5.071 41.656 1.00 40.01 456 ASN A N 1
ATOM 2904 C CA . ASN A 1 424 ? 15.000 5.940 41.418 1.00 42.89 456 ASN A CA 1
ATOM 2905 C C . ASN A 1 424 ? 16.278 5.168 41.728 1.00 42.41 456 ASN A C 1
ATOM 2906 O O . ASN A 1 424 ? 16.613 4.952 42.884 1.00 44.74 456 ASN A O 1
ATOM 2911 N N . PHE A 1 425 ? 16.961 4.711 40.688 1.00 41.32 457 PHE A N 1
ATOM 2912 C CA . PHE A 1 425 ? 18.096 3.826 40.865 1.00 41.08 457 PHE A CA 1
ATOM 2913 C C . PHE A 1 425 ? 19.053 3.933 39.699 1.00 41.46 457 PHE A C 1
ATOM 2914 O O . PHE A 1 425 ? 18.714 4.473 38.647 1.00 42.01 457 PHE A O 1
ATOM 2922 N N . ASN A 1 426 ? 20.251 3.404 39.892 1.00 43.00 458 ASN A N 1
ATOM 2923 C CA . ASN A 1 426 ? 21.255 3.392 38.847 1.00 46.30 458 ASN A CA 1
ATOM 2924 C C . ASN A 1 426 ? 21.036 2.149 38.020 1.00 41.64 458 ASN A C 1
ATOM 2925 O O . ASN A 1 426 ? 21.051 1.052 38.550 1.00 40.90 458 ASN A O 1
ATOM 2930 N N . GLY A 1 427 ? 20.803 2.334 36.726 1.00 41.03 459 GLY A N 1
ATOM 2931 C CA . GLY A 1 427 ? 20.488 1.233 35.829 1.00 41.50 459 GLY A CA 1
ATOM 2932 C C . GLY A 1 427 ? 21.685 0.467 35.316 1.00 44.08 459 GLY A C 1
ATOM 2933 O O . GLY A 1 427 ? 22.811 0.628 35.811 1.00 41.57 459 GLY A O 1
ATOM 2934 N N . SER A 1 428 ? 21.430 -0.350 34.294 1.00 41.09 460 SER A N 1
ATOM 2935 C CA . SER A 1 428 ? 22.403 -1.314 33.759 1.00 41.95 460 SER A CA 1
ATOM 2936 C C . SER A 1 428 ? 23.661 -0.700 33.139 1.00 43.83 460 SER A C 1
ATOM 2937 O O . SER A 1 428 ? 24.661 -1.396 33.010 1.00 42.96 460 SER A O 1
ATOM 2940 N N . ALA A 1 429 ? 23.596 0.569 32.735 1.00 46.29 461 ALA A N 1
ATOM 2941 C CA . ALA A 1 429 ? 24.766 1.315 32.264 1.00 48.82 461 ALA A CA 1
ATOM 2942 C C . ALA A 1 429 ? 25.286 2.335 33.301 1.00 50.25 461 ALA A C 1
ATOM 2943 O O . ALA A 1 429 ? 25.987 3.284 32.941 1.00 49.91 461 ALA A O 1
ATOM 2945 N N . GLY A 1 430 ? 24.939 2.143 34.575 1.00 50.11 462 GLY A N 1
ATOM 2946 C CA . GLY A 1 430 ? 25.354 3.044 35.653 1.00 51.96 462 GLY A CA 1
ATOM 2947 C C . GLY A 1 430 ? 24.758 4.447 35.658 1.00 54.39 462 GLY A C 1
ATOM 2948 O O . GLY A 1 430 ? 25.291 5.324 36.330 1.00 55.84 462 GLY A O 1
ATOM 2949 N N . THR A 1 431 ? 23.668 4.671 34.921 1.00 52.54 463 THR A N 1
ATOM 2950 C CA . THR A 1 431 ? 22.998 5.984 34.880 1.00 53.02 463 THR A CA 1
ATOM 2951 C C . THR A 1 431 ? 21.623 5.921 35.562 1.00 51.23 463 THR A C 1
ATOM 2952 O O . THR A 1 431 ? 21.026 4.847 35.636 1.00 48.20 463 THR A O 1
ATOM 2956 N N . PRO A 1 432 ? 21.120 7.066 36.071 1.00 50.20 464 PRO A N 1
ATOM 2957 C CA . PRO A 1 432 ? 19.878 7.026 36.851 1.00 49.13 464 PRO A CA 1
ATOM 2958 C C . PRO A 1 432 ? 18.634 6.662 36.025 1.00 44.87 464 PRO A C 1
ATOM 2959 O O . PRO A 1 432 ? 18.502 7.088 34.885 1.00 44.87 464 PRO A O 1
ATOM 2963 N N . VAL A 1 433 ? 17.751 5.858 36.607 1.00 41.16 465 VAL A N 1
ATOM 2964 C CA . VAL A 1 433 ? 16.476 5.509 35.988 1.00 38.77 465 VAL A CA 1
ATOM 2965 C C . VAL A 1 433 ? 15.380 6.068 36.875 1.00 36.86 465 VAL A C 1
ATOM 2966 O O . VAL A 1 433 ? 15.320 5.738 38.070 1.00 38.03 465 VAL A O 1
ATOM 2970 N N . MET A 1 434 ? 14.523 6.904 36.298 1.00 34.61 466 MET A N 1
ATOM 2971 C CA . MET A 1 434 ? 13.401 7.512 37.016 1.00 38.89 466 MET A CA 1
ATOM 2972 C C . MET A 1 434 ? 12.362 7.961 36.005 1.00 35.54 466 MET A C 1
ATOM 2973 O O . MET A 1 434 ? 12.667 8.040 34.825 1.00 33.38 466 MET A O 1
ATOM 2978 N N . PHE A 1 435 ? 11.160 8.265 36.490 1.00 35.88 467 PHE A N 1
ATOM 2979 C CA . PHE A 1 435 ? 10.064 8.772 35.672 1.00 36.47 467 PHE A CA 1
ATOM 2980 C C . PHE A 1 435 ? 9.532 10.092 36.222 1.00 38.10 467 PHE A C 1
ATOM 2981 O O . PHE A 1 435 ? 9.470 10.276 37.445 1.00 38.37 467 PHE A O 1
ATOM 2989 N N . ASN A 1 436 ? 9.117 10.986 35.322 1.00 38.20 468 ASN A N 1
ATOM 2990 C CA . ASN A 1 436 ? 8.391 12.200 35.717 1.00 39.91 468 ASN A CA 1
ATOM 2991 C C . ASN A 1 436 ? 6.922 11.874 36.028 1.00 42.94 468 ASN A C 1
ATOM 2992 O O . ASN A 1 436 ? 6.525 10.708 35.998 1.00 41.25 468 ASN A O 1
ATOM 2997 N N . LYS A 1 437 ? 6.116 12.888 36.337 1.00 47.05 469 LYS A N 1
ATOM 2998 C CA . LYS A 1 437 ? 4.716 12.676 36.737 1.00 48.38 469 LYS A CA 1
ATOM 2999 C C . LYS A 1 437 ? 3.845 12.010 35.657 1.00 48.19 469 LYS A C 1
ATOM 3000 O O . LYS A 1 437 ? 2.834 11.378 35.977 1.00 51.13 469 LYS A O 1
ATOM 3002 N N . ASN A 1 438 ? 4.244 12.151 34.392 1.00 45.63 470 ASN A N 1
ATOM 3003 C CA . ASN A 1 438 ? 3.542 11.548 33.257 1.00 41.98 470 ASN A CA 1
ATOM 3004 C C . ASN A 1 438 ? 4.012 10.118 32.903 1.00 40.63 470 ASN A C 1
ATOM 3005 O O . ASN A 1 438 ? 3.463 9.498 31.994 1.00 40.58 470 ASN A O 1
ATOM 3010 N N . GLY A 1 439 ? 5.014 9.610 33.619 1.00 35.81 471 GLY A N 1
ATOM 3011 C CA . GLY A 1 439 ? 5.614 8.320 33.334 1.00 36.10 471 GLY A CA 1
ATOM 3012 C C . GLY A 1 439 ? 6.749 8.340 32.316 1.00 34.76 471 GLY A C 1
ATOM 3013 O O . GLY A 1 439 ? 7.179 7.280 31.863 1.00 34.40 471 GLY A O 1
ATOM 3014 N N . ASP A 1 440 ? 7.254 9.530 31.989 1.00 34.13 472 ASP A N 1
ATOM 3015 C CA . ASP A 1 440 ? 8.300 9.707 30.977 1.00 35.33 472 ASP A CA 1
ATOM 3016 C C . ASP A 1 440 ? 9.668 9.798 31.623 1.00 34.86 472 ASP A C 1
ATOM 3017 O O . ASP A 1 440 ? 9.820 10.474 32.636 1.00 35.06 472 ASP A O 1
ATOM 3022 N N . ALA A 1 441 ? 10.656 9.144 31.014 1.00 32.46 473 ALA A N 1
ATOM 3023 C CA . ALA A 1 441 ? 12.053 9.317 31.385 1.00 34.34 473 ALA A CA 1
ATOM 3024 C C . ALA A 1 441 ? 12.446 10.744 31.017 1.00 34.97 473 ALA A C 1
ATOM 3025 O O . ALA A 1 441 ? 11.940 11.288 30.034 1.00 34.98 473 ALA A O 1
ATOM 3027 N N . PRO A 1 442 ? 13.344 11.357 31.797 1.00 37.53 474 PRO A N 1
ATOM 3028 C CA . PRO A 1 442 ? 13.727 12.727 31.450 1.00 39.37 474 PRO A CA 1
ATOM 3029 C C . PRO A 1 442 ? 14.414 12.830 30.076 1.00 38.28 474 PRO A C 1
ATOM 3030 O O . PRO A 1 442 ? 15.036 11.875 29.612 1.00 37.60 474 PRO A O 1
ATOM 3034 N N . GLY A 1 443 ? 14.291 13.993 29.442 1.00 39.53 475 GLY A N 1
ATOM 3035 C CA . GLY A 1 443 ? 14.926 14.228 28.144 1.00 40.75 475 GLY A CA 1
ATOM 3036 C C . GLY A 1 443 ? 16.436 14.373 28.237 1.00 41.29 475 GLY A C 1
ATOM 3037 O O . GLY A 1 443 ? 16.935 15.466 28.504 1.00 43.91 475 GLY A O 1
ATOM 3038 N N . ARG A 1 444 ? 17.151 13.276 28.008 1.00 41.26 476 ARG A N 1
ATOM 3039 C CA . ARG A 1 444 ? 18.613 13.248 28.016 1.00 41.66 476 ARG A CA 1
ATOM 3040 C C . ARG A 1 444 ? 19.149 12.649 26.722 1.00 41.03 476 ARG A C 1
ATOM 3041 O O . ARG A 1 444 ? 19.032 11.446 26.493 1.00 43.74 476 ARG A O 1
ATOM 3049 N N . TYR A 1 445 ? 19.768 13.487 25.887 1.00 36.92 477 TYR A N 1
ATOM 3050 C CA . TYR A 1 445 ? 20.199 13.091 24.543 1.00 36.31 477 TYR A CA 1
ATOM 3051 C C . TYR A 1 445 ? 21.661 13.358 24.309 1.00 36.71 477 TYR A C 1
ATOM 3052 O O . TYR A 1 445 ? 22.204 14.342 24.827 1.00 36.57 477 TYR A O 1
ATOM 3061 N N . ASP A 1 446 ? 22.283 12.491 23.514 1.00 36.67 478 ASP A N 1
ATOM 3062 C CA . ASP A 1 446 ? 23.601 12.737 22.945 1.00 37.91 478 ASP A CA 1
ATOM 3063 C C . ASP A 1 446 ? 23.445 13.248 21.521 1.00 38.20 478 ASP A C 1
ATOM 3064 O O . ASP A 1 446 ? 22.471 12.917 20.822 1.00 34.70 478 ASP A O 1
ATOM 3069 N N . ILE A 1 447 ? 24.420 14.047 21.105 1.00 36.30 479 ILE A N 1
ATOM 3070 C CA . ILE A 1 447 ? 24.430 14.669 19.787 1.00 35.67 479 ILE A CA 1
ATOM 3071 C C . ILE A 1 447 ? 25.659 14.154 19.092 1.00 35.74 479 ILE A C 1
ATOM 3072 O O . ILE A 1 447 ? 26.767 14.219 19.649 1.00 35.91 479 ILE A O 1
ATOM 3077 N N . PHE A 1 448 ? 25.459 13.624 17.881 1.00 34.46 480 PHE A N 1
ATOM 3078 C CA . PHE A 1 448 ? 26.517 13.008 17.105 1.00 36.24 480 PHE A CA 1
ATOM 3079 C C . PHE A 1 448 ? 26.623 13.695 15.762 1.00 34.10 480 PHE A C 1
ATOM 3080 O O . PHE A 1 448 ? 25.632 14.192 15.250 1.00 36.32 480 PHE A O 1
ATOM 3088 N N . GLN A 1 449 ? 27.823 13.691 15.198 1.00 34.47 481 GLN A N 1
ATOM 3089 C CA . GLN A 1 449 ? 28.076 14.198 13.858 1.00 35.69 481 GLN A CA 1
ATOM 3090 C C . GLN A 1 449 ? 28.922 13.193 13.089 1.00 36.92 481 GLN A C 1
ATOM 3091 O O . GLN A 1 449 ? 29.909 12.663 13.617 1.00 40.19 481 GLN A O 1
ATOM 3097 N N . TYR A 1 450 ? 28.536 12.938 11.844 1.00 38.50 482 TYR A N 1
ATOM 3098 C CA . TYR A 1 450 ? 29.275 12.018 10.990 1.00 38.42 482 TYR A CA 1
ATOM 3099 C C . TYR A 1 450 ? 30.508 12.733 10.454 1.00 40.62 482 TYR A C 1
ATOM 3100 O O . TYR A 1 450 ? 30.384 13.738 9.753 1.00 39.91 482 TYR A O 1
ATOM 3109 N N . GLN A 1 451 ? 31.692 12.214 10.786 1.00 43.18 483 GLN A N 1
ATOM 3110 C CA . GLN A 1 451 ? 32.955 12.874 10.455 1.00 45.95 483 GLN A CA 1
ATOM 3111 C C . GLN A 1 451 ? 33.899 11.992 9.643 1.00 51.42 483 GLN A C 1
ATOM 3112 O O . GLN A 1 451 ? 33.935 10.776 9.819 1.00 48.91 483 GLN A O 1
ATOM 3118 N N . THR A 1 452 ? 34.663 12.646 8.766 1.00 59.73 484 THR A N 1
ATOM 3119 C CA . THR A 1 452 ? 35.611 12.007 7.850 1.00 63.40 484 THR A CA 1
ATOM 3120 C C . THR A 1 452 ? 37.060 12.511 8.066 1.00 67.58 484 THR A C 1
ATOM 3121 O O . THR A 1 452 ? 37.894 12.391 7.168 1.00 67.62 484 THR A O 1
ATOM 3125 N N . THR A 1 453 ? 37.358 13.060 9.248 1.00 72.04 485 THR A N 1
ATOM 3126 C CA . THR A 1 453 ? 38.669 13.674 9.517 1.00 76.74 485 THR A CA 1
ATOM 3127 C C . THR A 1 453 ? 39.775 12.619 9.668 1.00 79.85 485 THR A C 1
ATOM 3128 O O . THR A 1 453 ? 40.842 12.746 9.060 1.00 79.47 485 THR A O 1
ATOM 3132 N N . ASN A 1 454 ? 39.513 11.593 10.478 1.00 82.55 486 ASN A N 1
ATOM 3133 C CA . ASN A 1 454 ? 40.477 10.510 10.721 1.00 85.07 486 ASN A CA 1
ATOM 3134 C C . ASN A 1 454 ? 39.831 9.284 11.367 1.00 85.02 486 ASN A C 1
ATOM 3135 O O . ASN A 1 454 ? 39.106 8.530 10.716 1.00 85.28 486 ASN A O 1
ATOM 3137 N N . PRO A 1 458 ? 36.381 6.767 9.870 1.00 75.74 490 PRO A N 1
ATOM 3138 C CA . PRO A 1 458 ? 35.238 7.646 9.646 1.00 74.26 490 PRO A CA 1
ATOM 3139 C C . PRO A 1 458 ? 33.963 7.133 10.325 1.00 68.95 490 PRO A C 1
ATOM 3140 O O . PRO A 1 458 ? 33.655 5.945 10.235 1.00 70.21 490 PRO A O 1
ATOM 3144 N N . GLY A 1 459 ? 33.222 8.025 10.981 1.00 62.70 491 GLY A N 1
ATOM 3145 C CA . GLY A 1 459 ? 32.042 7.622 11.741 1.00 57.16 491 GLY A CA 1
ATOM 3146 C C . GLY A 1 459 ? 31.357 8.744 12.498 1.00 54.55 491 GLY A C 1
ATOM 3147 O O . GLY A 1 459 ? 31.813 9.892 12.490 1.00 50.18 491 GLY A O 1
ATOM 3148 N N . TYR A 1 460 ? 30.238 8.400 13.132 1.00 51.32 492 TYR A N 1
ATOM 3149 C CA . TYR A 1 460 ? 29.524 9.313 14.019 1.00 49.52 492 TYR A CA 1
ATOM 3150 C C . TYR A 1 460 ? 30.344 9.593 15.281 1.00 51.07 492 TYR A C 1
ATOM 3151 O O . TYR A 1 460 ? 30.683 8.666 16.011 1.00 52.45 492 TYR A O 1
ATOM 3160 N N . ARG A 1 461 ? 30.656 10.874 15.518 1.00 49.91 493 ARG A N 1
ATOM 3161 C CA . ARG A 1 461 ? 31.395 11.324 16.700 1.00 45.47 493 ARG A CA 1
ATOM 3162 C C . ARG A 1 461 ? 30.495 12.116 17.656 1.00 43.17 493 ARG A C 1
ATOM 3163 O O . ARG A 1 461 ? 29.661 12.909 17.213 1.00 39.03 493 ARG A O 1
ATOM 3165 N N . LEU A 1 462 ? 30.685 11.910 18.965 1.00 42.24 494 LEU A N 1
ATOM 3166 C CA . LEU A 1 462 ? 29.962 12.643 19.999 1.00 41.98 494 LEU A CA 1
ATOM 3167 C C . LEU A 1 462 ? 30.410 14.110 20.004 1.00 41.32 494 LEU A C 1
ATOM 3168 O O . LEU A 1 462 ? 31.580 14.395 20.179 1.00 42.78 494 LEU A O 1
ATOM 3173 N N . ILE A 1 463 ? 29.467 15.021 19.784 1.00 38.58 495 ILE A N 1
ATOM 3174 C CA . ILE A 1 463 ? 29.754 16.465 19.749 1.00 37.97 495 ILE A CA 1
ATOM 3175 C C . ILE A 1 463 ? 28.976 17.287 20.770 1.00 38.03 495 ILE A C 1
ATOM 3176 O O . ILE A 1 463 ? 29.101 18.518 20.808 1.00 37.64 495 ILE A O 1
ATOM 3181 N N . GLY A 1 464 ? 28.159 16.627 21.585 1.00 37.38 496 GLY A N 1
ATOM 3182 C CA . GLY A 1 464 ? 27.411 17.328 22.599 1.00 36.71 496 GLY A CA 1
ATOM 3183 C C . GLY A 1 464 ? 26.315 16.503 23.223 1.00 35.51 496 GLY A C 1
ATOM 3184 O O . GLY A 1 464 ? 26.200 15.306 22.977 1.00 35.75 496 GLY A O 1
ATOM 3185 N N . GLN A 1 465 ? 25.508 17.177 24.025 1.00 36.62 497 GLN A N 1
ATOM 3186 C CA . GLN A 1 465 ? 24.377 16.572 24.701 1.00 39.49 497 GLN A CA 1
ATOM 3187 C C . GLN A 1 465 ? 23.368 17.638 25.070 1.00 38.13 497 GLN A C 1
ATOM 3188 O O . GLN A 1 465 ? 23.711 18.824 25.195 1.00 40.08 497 GLN A O 1
ATOM 3194 N N . TRP A 1 466 ? 22.130 17.203 25.257 1.00 35.22 498 TRP A N 1
ATOM 3195 C CA . TRP A 1 466 ? 21.042 18.051 25.676 1.00 35.62 498 TRP A CA 1
ATOM 3196 C C . TRP A 1 466 ? 20.425 17.372 26.889 1.00 37.68 498 TRP A C 1
ATOM 3197 O O . TRP A 1 466 ? 19.950 16.242 26.804 1.00 35.48 498 TRP A O 1
ATOM 3208 N N . THR A 1 467 ? 20.478 18.066 28.020 1.00 39.73 499 THR A N 1
ATOM 3209 C CA . THR A 1 467 ? 19.884 17.619 29.281 1.00 41.29 499 THR A CA 1
ATOM 3210 C C . THR A 1 467 ? 19.145 18.866 29.813 1.00 42.54 499 THR A C 1
ATOM 3211 O O . THR A 1 467 ? 18.299 19.414 29.092 1.00 42.17 499 THR A O 1
ATOM 3215 N N A ASP A 1 468 ? 19.445 19.322 31.032 0.50 43.90 500 ASP A N 1
ATOM 3216 N N B ASP A 1 468 ? 19.450 19.300 31.040 0.50 44.23 500 ASP A N 1
ATOM 3217 C CA A ASP A 1 468 ? 18.891 20.586 31.527 0.50 46.21 500 ASP A CA 1
ATOM 3218 C CA B ASP A 1 468 ? 18.943 20.562 31.578 0.50 46.75 500 ASP A CA 1
ATOM 3219 C C A ASP A 1 468 ? 19.544 21.800 30.847 0.50 45.61 500 ASP A C 1
ATOM 3220 C C B ASP A 1 468 ? 19.519 21.769 30.817 0.50 45.94 500 ASP A C 1
ATOM 3221 O O A ASP A 1 468 ? 19.022 22.914 30.933 0.50 44.57 500 ASP A O 1
ATOM 3222 O O B ASP A 1 468 ? 18.912 22.842 30.807 0.50 44.82 500 ASP A O 1
ATOM 3231 N N . GLU A 1 469 ? 20.683 21.579 30.189 1.00 45.61 501 GLU A N 1
ATOM 3232 C CA . GLU A 1 469 ? 21.307 22.570 29.313 1.00 46.16 501 GLU A CA 1
ATOM 3233 C C . GLU A 1 469 ? 21.650 21.944 27.953 1.00 43.76 501 GLU A C 1
ATOM 3234 O O . GLU A 1 469 ? 21.761 20.715 27.819 1.00 41.78 501 GLU A O 1
ATOM 3237 N N . LEU A 1 470 ? 21.858 22.794 26.953 1.00 40.65 502 LEU A N 1
ATOM 3238 C CA . LEU A 1 470 ? 22.451 22.361 25.685 1.00 40.78 502 LEU A CA 1
ATOM 3239 C C . LEU A 1 470 ? 23.959 22.546 25.717 1.00 41.45 502 LEU A C 1
ATOM 3240 O O . LEU A 1 470 ? 24.443 23.671 25.842 1.00 43.13 502 LEU A O 1
ATOM 3245 N N . GLN A 1 471 ? 24.695 21.453 25.563 1.00 42.38 503 GLN A N 1
ATOM 3246 C CA . GLN A 1 471 ? 26.142 21.493 25.445 1.00 44.45 503 GLN A CA 1
ATOM 3247 C C . GLN A 1 471 ? 26.500 21.114 24.015 1.00 44.95 503 GLN A C 1
ATOM 3248 O O . GLN A 1 471 ? 26.350 19.956 23.623 1.00 42.69 503 GLN A O 1
ATOM 3254 N N . LEU A 1 472 ? 26.947 22.095 23.231 1.00 42.62 504 LEU A N 1
ATOM 3255 C CA . LEU A 1 472 ? 27.471 21.856 21.882 1.00 44.92 504 LEU A CA 1
ATOM 3256 C C . LEU A 1 472 ? 28.952 22.158 21.858 1.00 45.80 504 LEU A C 1
ATOM 3257 O O . LEU A 1 472 ? 29.347 23.308 22.009 1.00 47.95 504 LEU A O 1
ATOM 3262 N N . ASN A 1 473 ? 29.758 21.126 21.639 1.00 45.49 505 ASN A N 1
ATOM 3263 C CA . ASN A 1 473 ? 31.208 21.250 21.625 1.00 48.27 505 ASN A CA 1
ATOM 3264 C C . ASN A 1 473 ? 31.665 21.593 20.217 1.00 45.51 505 ASN A C 1
ATOM 3265 O O . ASN A 1 473 ? 32.047 20.721 19.437 1.00 45.19 505 ASN A O 1
ATOM 3270 N N . ILE A 1 474 ? 31.603 22.887 19.914 1.00 46.84 506 ILE A N 1
ATOM 3271 C CA . ILE A 1 474 ? 31.932 23.438 18.584 1.00 49.19 506 ILE A CA 1
ATOM 3272 C C . ILE A 1 474 ? 33.344 23.021 18.147 1.00 49.35 506 ILE A C 1
ATOM 3273 O O . ILE A 1 474 ? 33.576 22.782 16.961 1.00 48.68 506 ILE A O 1
ATOM 3278 N N . GLU A 1 475 ? 34.265 22.919 19.107 1.00 51.78 507 GLU A N 1
ATOM 3279 C CA . GLU A 1 475 ? 35.644 22.471 18.840 1.00 56.53 507 GLU A CA 1
ATOM 3280 C C . GLU A 1 475 ? 35.768 21.014 18.363 1.00 57.98 507 GLU A C 1
ATOM 3281 O O . GLU A 1 475 ? 36.700 20.687 17.623 1.00 57.62 507 GLU A O 1
ATOM 3287 N N . ASP A 1 476 ? 34.840 20.155 18.791 1.00 55.69 508 ASP A N 1
ATOM 3288 C CA . ASP A 1 476 ? 34.786 18.756 18.338 1.00 52.58 508 ASP A CA 1
ATOM 3289 C C . ASP A 1 476 ? 34.060 18.556 17.004 1.00 49.49 508 ASP A C 1
ATOM 3290 O O . ASP A 1 476 ? 34.067 17.451 16.473 1.00 48.58 508 ASP A O 1
ATOM 3295 N N . MET A 1 477 ? 33.433 19.604 16.468 1.00 48.34 509 MET A N 1
ATOM 3296 C CA . MET A 1 477 ? 32.661 19.510 15.224 1.00 47.11 509 MET A CA 1
ATOM 3297 C C . MET A 1 477 ? 33.565 19.716 14.020 1.00 50.80 509 MET A C 1
ATOM 3298 O O . MET A 1 477 ? 34.612 20.352 14.124 1.00 48.89 509 MET A O 1
ATOM 3303 N N . GLN A 1 478 ? 33.157 19.166 12.882 1.00 54.48 510 GLN A N 1
ATOM 3304 C CA . GLN A 1 478 ? 33.915 19.299 11.638 1.00 59.88 510 GLN A CA 1
ATOM 3305 C C . GLN A 1 478 ? 33.410 20.517 10.874 1.00 61.29 510 GLN A C 1
ATOM 3306 O O . GLN A 1 478 ? 32.201 20.694 10.709 1.00 65.21 510 GLN A O 1
ATOM 3312 N N . TRP A 1 479 ? 34.345 21.357 10.427 1.00 63.40 511 TRP A N 1
ATOM 3313 C CA . TRP A 1 479 ? 34.036 22.645 9.791 1.00 65.99 511 TRP A CA 1
ATOM 3314 C C . TRP A 1 479 ? 34.767 22.780 8.462 1.00 66.65 511 TRP A C 1
ATOM 3315 O O . TRP A 1 479 ? 34.644 21.918 7.591 1.00 71.19 511 TRP A O 1
#

B-factor: mean 45.89, std 12.72, range [25.65, 96.16]

Sequence (432 aa):
PHHSIRIEGDVTLGGLFPVHAKGPSGVPCGDIKRENGIHRLEAMLYALDQINSSDPNLLPNVTLGARILDTCSRDTYALEQSSLTFVQALIKPEKVVGVIGASGSSVSIMVANILRRLFQIPQISYASTAPELSDDRRYDFFSRVVPPDSFQAQAMVDIVKALGWNNYVSTLASEEGGSYGEKGVESFTQISKKEAGGLSIAQSVRIPQERKDRTIDFDRIIKQLLDTPNSRAVVIFANDEDIKQILAAAKRADQVGHFLWVGSDSWHEDIAEGAITIIQQPKRATVEGFDAYFTSRTLENNRRNVWFAEYWEENFNNCKLDRKCTGQERIGKDSNYEQEGKVQFVIDAVYAMAHALHHMNKDLCADYRGVCPEMEQAGGKKKLLKYIRNVNFNGSAGTPVMFNKNGDAPGRYDIFQYQTTNPGYRLIGQWTDDELQLNIEDMQW

Secondary structure (DSSP, 8-state):
--EEEE--SEEEEEEE--EEEPSSS-SEEEE-IIIIIIHHHHHHHHHHHHHT-TTSSTT--EEEEEEE-TT-HHHHHHHHGGGGTTT--PPPEEEEE--SSHHHHHHHHHHHHHTT--EEESS---GGGG-TTT-TTEEESS--HHHHHHHHHHHHHHTT--EEEEEEESSHHHHHHHHHHHHHHHHHSS-EEEEEEEEPP--TT----HHHHHHHHHTSSS--EEEEEE-HHHHHHHHHHHHHSSS---EEEEESS-------TT-EEEEE-----HHHHHHHHT--TTT-TTSTTHHHHHHHHTT-B--PBP-S---TTTTS-----TTHHHHHHHHHHHHHHHHHHHHHH--S-SS--HHHHHHHHHHHHHHHHT--EE-TTSSEE---TTSBPP--EEEEEEE----EEEEEEEESSSEEE-GGGS--

Organism: Homo sapiens (NCBI:txid9606)

InterPro domains:
  IPR000162 GPCR, family 3, metabotropic glutamate receptor [PR00593] (248-259)
  IPR000162 GPCR, family 3, metabotropic glutamate receptor [PR00593] (267-279)
  IPR000162 GPCR, family 3, metabotropic glutamate receptor [PR00593] (332-347)
  IPR000162 GPCR, family 3, metabotropic glutamate receptor [PR00593] (403-414)
  IPR000162 GPCR, family 3, metabotropic glutamate receptor [PR00593] (659-673)
  IPR000162 GPCR, family 3, metabotropic glutamate receptor [PR00593] (824-838)
  IPR000337 GPCR, family 3 [PR00248] (46-58)
  IPR000337 GPCR, family 3 [PR00248] (75-90)
  IPR000337 GPCR, family 3 [PR00248] (90-109)
  IPR000337 GPCR, family 3 [PR00248] (153-179)
  IPR000337 GPCR, family 3 [PR00248] (186-205)
  IPR000337 GPCR, family 3 [PR00248] (205-221)
  IPR000337 GPCR, family 3 [PR00248] (221-238)
  IPR000337 GPCR, family 3 [PR00248] (618-640)
  IPR000337 GPCR, family 3 [PR00248] (663-684)
  IPR000337 GPCR, family 3 [PR00248] (702-725)
  IPR000337 GPCR, family 3 [PR00248] (762-785)
  IPR000337 GPCR, family 3 [PR00248] (785-806)
  IPR001828 Receptor, ligand binding region [PF01094] (78-484)
  IPR001883 GPCR, family 3, metabotropic glutamate receptor 7 [PR01057] (3-22)

Solvent-accessible surface area: 19039 Å² total; per-residue (Å²): 141,102,18,4,105,44,113,32,76,13,13,0,0,0,0,0,6,0,16,33,66,5,127,95,76,43,64,46,23,103,10,61,84,52,27,0,0,6,2,0,0,0,0,0,27,0,4,53,80,3,69,94,47,100,122,10,6,73,84,6,69,2,0,0,28,0,0,9,2,0,30,66,47,74,53,0,55,105,31,2,79,27,3,6,95,45,133,96,157,96,14,85,8,39,0,0,0,0,0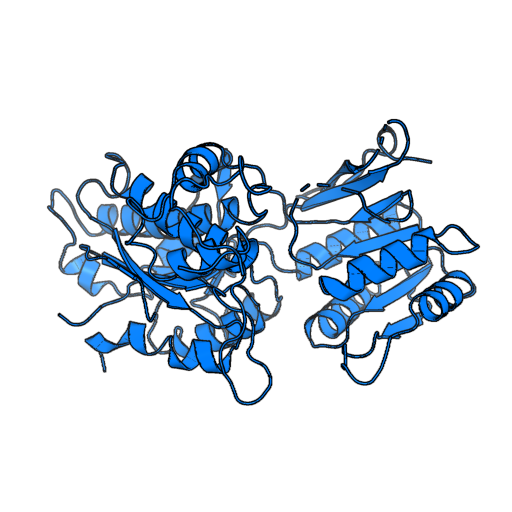,12,37,30,67,6,0,30,48,0,4,56,26,2,80,123,71,96,10,0,2,0,0,0,13,0,29,18,52,76,0,19,55,46,109,112,9,42,16,2,0,0,12,1,6,2,24,45,61,10,4,66,0,1,0,44,0,0,76,62,28,34,19,61,106,0,0,0,0,5,7,53,49,85,89,1,61,39,14,21,117,26,0,57,106,24,2,106,132,42,36,56,14,52,48,44,66,64,35,124,2,80,78,83,63,116,109,77,135,41,84,14,67,74,27,3,48,57,3,42,107,24,111,66,30,154,4,3,0,0,5,1,69,79,101,6,12,81,65,0,4,10,1,6,116,138,34,146,110,134,14,95,4,0,20,1,14,40,29,73,60,206,101,65,17,8,61,15,0,2,6,0,25,25,54,60,45,68,12,122,38,0,22,69,28,0,41,52,47,18,42,132,76,4,167,80,3,51,9,3,46,71,2,0,54,75,18,19,126,16,72,111,147,109,92,19,100,17,128,26,88,8,40,84,90,19,149,49,145,11,10,2,32,0,10,14,0,3,4,0,0,42,0,0,0,54,0,3,55,99,4,24,67,85,70,17,85,115,104,99,6,34,12,101,55,12,98,84,24,42,14,48,57,5,22,74,42,0,38,118,12,112,23,111,11,41,30,57,59,76,12,64,17,60,93,62,0,3,9,52,11,101,2,18,0,55,7,14,26,73,109,123,127,28,74,34,103,0,2,48,30,29,143,86,57,82,32,36,84,141,68,14,47,195

GO terms:
  GO:0043235 signaling receptor complex (C, IDA)
  GO:0007196 adenylate cyclase-inhibiting G protein-coupled glutamate receptor signaling pathway (P, IDA)
  GO:0005886 plasma membrane (C, IMP)
  GO:0061564 axon development (P, IMP)
  GO:0046983 protein dimerization activity (F, IMP)
  GO:0005886 plasma membrane (C, TAS)
  GO:0070905 serine binding (F, IDA)
  GO:0008066 glutamate receptor activity (F, IDA)
  GO:0005938 cell cortex (C, IDA)
  GO:0016020 membrane (C, IDA)
  GO:0030425 dendrite (C, IDA)
  GO:0001642 group III metabotropic glutamate receptor activity (F, IDA)
  GO:0010855 adenylate cyclase inhibitor activity (F, IDA)
  GO:0007268 chemical synaptic transmission (P, IDA)
  GO:0007605 sensory perception of sound (P, IMP)
  GO:0005515 protein binding (F, IPI)
  GO:0005509 calcium ion binding (F, IDA)
  GO:0016595 glutamate binding (F, IDA)
  GO:0007193 adenylate cyclase-inhibiting G protein-coupled receptor signaling pathway (P, IDA)

CATH classification: 3.40.50.2300 (+1 more: 3.40.50.2300)

Nearest PDB structures (foldseek):
  5c5c-assembly1_A  TM=1.002E+00  e=7.244E-95  Homo sapiens
  5cnk-assembly1_A  TM=8.669E-01  e=7.252E-52  Homo sapiens
  5cnk-assembly2_C-3  TM=8.699E-01  e=6.521E-51  Homo sapiens
  5cnj-assembly1_B  TM=9.096E-01  e=1.446E-48  Homo sapiens
  5cnm-assembly1_A  TM=8.765E-01  e=2.040E-49  Homo sapiens